Protein AF-A0A3C0BA75-F1 (afdb_monomer)

Radius of gyration: 24.96 Å; Cα contacts (8 Å, |Δi|>4): 702; chains: 1; bounding box: 74×42×70 Å

Nearest PDB structures (foldseek):
  5kym-assembly2_B  TM=8.036E-01  e=1.087E-11  Thermotoga maritima MSB8
  5mss-assembly1_A  TM=5.045E-01  e=6.455E-09  Segniliparus rugosus ATCC BAA-974
  5msw-assembly1_A  TM=4.989E-01  e=5.716E-09  Segniliparus rugosus ATCC BAA-974
  6oz1-assembly1_A  TM=7.805E-01  e=2.377E-05  Mycobacteroides chelonae
  5msc-assembly1_A  TM=7.610E-01  e=3.867E-05  Nocardia iowensis

Mean predicted aligned error: 14.7 Å

Structure (mmCIF, N/CA/C/O backbone):
data_AF-A0A3C0BA75-F1
#
_entry.id   AF-A0A3C0BA75-F1
#
loop_
_atom_site.group_PDB
_atom_site.id
_atom_site.type_symbol
_atom_site.label_atom_id
_atom_site.label_alt_id
_atom_site.label_comp_id
_atom_site.label_asym_id
_atom_site.label_entity_id
_atom_site.label_seq_id
_atom_site.pdbx_PDB_ins_code
_atom_site.Cartn_x
_atom_site.Cartn_y
_atom_site.Cartn_z
_atom_site.occupancy
_atom_site.B_iso_or_equiv
_atom_site.auth_seq_id
_atom_site.auth_comp_id
_atom_site.auth_asym_id
_atom_site.auth_atom_id
_atom_site.pdbx_PDB_model_num
ATOM 1 N N . ASP A 1 1 ? 42.451 -11.647 5.281 1.00 67.25 1 ASP A N 1
ATOM 2 C CA . ASP A 1 1 ? 42.538 -10.202 4.959 1.00 67.25 1 ASP A CA 1
ATOM 3 C C . ASP A 1 1 ? 42.897 -9.325 6.165 1.00 67.25 1 ASP A C 1
ATOM 5 O O . ASP A 1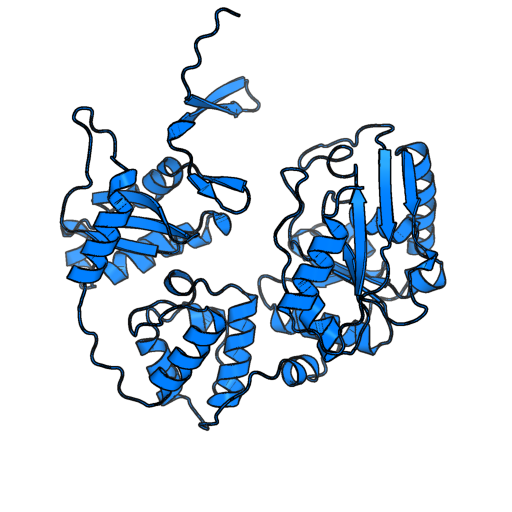 1 ? 43.164 -8.151 5.970 1.00 67.25 1 ASP A O 1
ATOM 9 N N . GLY A 1 2 ? 42.905 -9.843 7.406 1.00 90.06 2 GLY A N 1
ATOM 10 C CA . GLY A 1 2 ? 43.361 -9.089 8.589 1.00 90.06 2 GLY A CA 1
ATOM 11 C C . GLY A 1 2 ? 42.357 -8.088 9.181 1.00 90.06 2 GLY A C 1
ATOM 12 O O . GLY A 1 2 ? 42.653 -7.468 10.196 1.00 90.06 2 GLY A O 1
ATOM 13 N N . TRP A 1 3 ? 41.169 -7.944 8.590 1.00 87.62 3 TRP A N 1
ATOM 14 C CA . TRP A 1 3 ? 40.141 -7.007 9.049 1.00 87.62 3 TRP A CA 1
ATOM 15 C C . TRP A 1 3 ? 39.361 -7.510 10.271 1.00 87.62 3 TRP A C 1
ATOM 17 O O . TRP A 1 3 ? 38.957 -8.674 10.334 1.00 87.62 3 TRP A O 1
ATOM 27 N N . LEU A 1 4 ? 39.086 -6.599 11.211 1.00 83.81 4 LEU A N 1
ATOM 28 C CA . LEU A 1 4 ? 38.193 -6.826 12.347 1.00 83.81 4 LEU A CA 1
ATOM 29 C C . LEU A 1 4 ? 36.749 -6.477 11.962 1.00 83.81 4 LEU A C 1
ATOM 31 O O . LEU A 1 4 ? 36.406 -5.314 11.766 1.00 83.81 4 LEU A O 1
ATOM 35 N N . TYR A 1 5 ? 35.878 -7.482 11.909 1.00 83.75 5 TYR A N 1
ATOM 36 C CA . TYR A 1 5 ? 34.449 -7.280 11.675 1.00 83.75 5 TYR A CA 1
ATOM 37 C C . TYR A 1 5 ? 33.739 -6.923 12.986 1.00 83.75 5 TYR A C 1
ATOM 39 O O . TYR A 1 5 ? 33.254 -7.803 13.697 1.00 83.75 5 TYR A O 1
ATOM 47 N N . THR A 1 6 ? 33.652 -5.628 13.299 1.00 84.69 6 THR A N 1
ATOM 48 C CA . THR A 1 6 ? 32.995 -5.114 14.523 1.00 84.69 6 THR A CA 1
ATOM 49 C C . THR A 1 6 ? 31.518 -5.524 14.616 1.00 84.69 6 THR A C 1
ATOM 51 O O . THR A 1 6 ? 30.965 -5.739 15.700 1.00 84.69 6 THR A O 1
ATOM 54 N N . GLY A 1 7 ? 30.885 -5.695 13.450 1.00 80.25 7 GLY A N 1
ATOM 55 C CA . GLY A 1 7 ? 29.457 -5.963 13.324 1.00 80.25 7 GLY A CA 1
ATOM 56 C C . GLY A 1 7 ? 28.597 -4.715 13.511 1.00 80.25 7 GLY A C 1
ATOM 57 O O . GLY A 1 7 ? 27.372 -4.847 13.519 1.00 80.25 7 GLY A O 1
ATOM 58 N N . ASP A 1 8 ? 29.214 -3.544 13.645 1.00 83.88 8 ASP A N 1
ATOM 59 C CA . ASP A 1 8 ? 28.539 -2.253 13.663 1.00 83.88 8 ASP A CA 1
ATOM 60 C C . ASP A 1 8 ? 28.272 -1.794 12.226 1.00 83.88 8 ASP A C 1
ATOM 62 O O . ASP A 1 8 ? 29.003 -2.127 11.290 1.00 83.88 8 ASP A O 1
ATOM 66 N N . LEU A 1 9 ? 27.162 -1.095 12.048 1.00 81.06 9 LEU A N 1
ATOM 67 C CA . LEU A 1 9 ? 26.746 -0.500 10.791 1.00 81.06 9 LEU A CA 1
ATOM 68 C C . LEU A 1 9 ? 27.020 0.994 10.866 1.00 81.06 9 LEU A C 1
ATOM 70 O O . LEU A 1 9 ? 26.869 1.601 11.926 1.00 81.06 9 LEU A O 1
ATOM 74 N N . GLY A 1 10 ? 27.398 1.582 9.739 1.00 83.19 10 GLY A N 1
ATOM 75 C CA . GLY A 1 10 ? 27.553 3.018 9.643 1.00 83.19 10 GLY A CA 1
ATOM 76 C C . GLY A 1 10 ? 27.319 3.535 8.237 1.00 83.19 10 GLY A C 1
ATOM 77 O O . GLY A 1 10 ? 27.345 2.773 7.269 1.00 83.19 10 GLY A O 1
ATOM 78 N N . GLU A 1 11 ? 27.043 4.828 8.156 1.00 83.31 11 GLU A N 1
ATOM 79 C CA . GLU A 1 11 ? 26.846 5.573 6.919 1.00 83.31 11 GLU A CA 1
ATOM 80 C C . GLU A 1 11 ? 27.846 6.728 6.887 1.00 83.31 11 GLU A C 1
ATOM 82 O O . GLU A 1 11 ? 28.082 7.371 7.909 1.00 83.31 11 GLU A O 1
ATOM 87 N N . PHE A 1 12 ? 28.470 6.942 5.730 1.00 86.56 12 PHE A N 1
ATOM 88 C CA . PHE A 1 12 ? 29.308 8.112 5.500 1.00 86.56 12 PHE A CA 1
ATOM 89 C C . PHE A 1 12 ? 28.437 9.243 4.964 1.00 86.56 12 PHE A C 1
ATOM 91 O O . PHE A 1 12 ? 27.616 8.999 4.077 1.00 86.56 12 PHE A O 1
ATOM 98 N N . ASP A 1 13 ? 28.617 10.453 5.480 1.00 86.44 13 ASP A N 1
ATOM 99 C CA . ASP A 1 13 ? 28.019 11.644 4.880 1.00 86.44 13 ASP A CA 1
ATOM 100 C C . ASP A 1 13 ? 28.830 12.158 3.672 1.00 86.44 13 ASP A C 1
ATOM 102 O O . ASP A 1 13 ? 29.873 11.606 3.303 1.00 86.44 13 ASP A O 1
ATOM 106 N N . ASP A 1 14 ? 28.334 13.228 3.044 1.00 84.38 14 ASP A N 1
ATOM 107 C CA . ASP A 1 14 ? 28.981 13.879 1.898 1.00 84.38 14 ASP A CA 1
ATOM 108 C C . ASP A 1 14 ? 30.312 14.576 2.272 1.00 84.38 14 ASP A C 1
ATOM 110 O O . ASP A 1 14 ? 31.097 14.914 1.384 1.00 84.38 14 ASP A O 1
ATOM 114 N N . GLU A 1 15 ? 30.582 14.775 3.568 1.00 88.38 15 GLU A N 1
ATOM 115 C CA . GLU A 1 15 ? 31.803 15.389 4.112 1.00 88.38 15 GLU A CA 1
ATOM 116 C C . GLU A 1 15 ? 32.848 14.345 4.561 1.00 88.38 15 GLU A C 1
ATOM 118 O O . GLU A 1 15 ? 33.988 14.693 4.873 1.00 88.38 15 GLU A O 1
ATOM 123 N N . GLY A 1 16 ? 32.505 13.052 4.520 1.00 87.44 16 GLY A N 1
ATOM 124 C CA . GLY A 1 16 ? 33.391 11.932 4.837 1.00 87.44 16 GLY A CA 1
ATOM 125 C C . GLY A 1 16 ? 33.364 11.474 6.300 1.00 87.44 16 GLY A C 1
ATOM 126 O O . GLY A 1 16 ? 34.189 10.640 6.684 1.00 87.44 16 GLY A O 1
ATOM 127 N N . PHE A 1 17 ? 32.429 11.959 7.118 1.00 85.06 17 PHE A N 1
ATOM 128 C CA . PHE A 1 17 ? 32.242 11.508 8.496 1.00 85.06 17 PHE A CA 1
ATOM 129 C C . PHE A 1 17 ? 31.443 10.204 8.555 1.00 85.06 17 PHE A C 1
ATOM 131 O O . PHE A 1 17 ? 30.397 10.064 7.925 1.00 85.06 17 PHE A O 1
ATOM 138 N N . LEU A 1 18 ? 31.931 9.238 9.343 1.00 84.69 18 LEU A N 1
ATOM 139 C CA . LEU A 1 18 ? 31.252 7.964 9.591 1.00 84.69 18 LEU A CA 1
ATOM 140 C C . LEU A 1 18 ? 30.302 8.080 10.787 1.00 84.69 18 LEU A C 1
ATOM 142 O O . LEU A 1 18 ? 30.744 8.195 11.930 1.00 84.69 18 LEU A O 1
ATOM 146 N N . TYR A 1 19 ? 29.005 7.945 10.533 1.00 79.50 19 TYR A N 1
ATOM 147 C CA . TYR A 1 19 ? 27.977 7.842 11.564 1.00 79.50 19 TYR A CA 1
ATOM 148 C C . TYR A 1 19 ? 27.676 6.379 11.851 1.00 79.50 19 TYR A C 1
ATOM 150 O O . TYR A 1 19 ? 27.361 5.623 10.936 1.00 79.50 19 TYR A O 1
ATOM 158 N N . ILE A 1 20 ? 27.735 5.966 13.117 1.00 81.56 20 ILE A N 1
ATOM 159 C CA . ILE A 1 20 ? 27.335 4.614 13.524 1.00 81.56 20 ILE A CA 1
ATOM 160 C C . ILE A 1 20 ? 25.804 4.556 13.545 1.00 81.56 20 ILE A C 1
ATOM 162 O O . ILE A 1 20 ? 25.158 5.229 14.341 1.00 81.56 20 ILE A O 1
ATOM 166 N N . THR A 1 21 ? 25.218 3.742 12.669 1.00 72.69 21 THR A N 1
ATOM 167 C CA . THR A 1 21 ? 23.768 3.679 12.422 1.00 72.69 21 THR A CA 1
ATOM 168 C C . THR A 1 21 ? 23.100 2.443 13.009 1.00 72.69 21 TH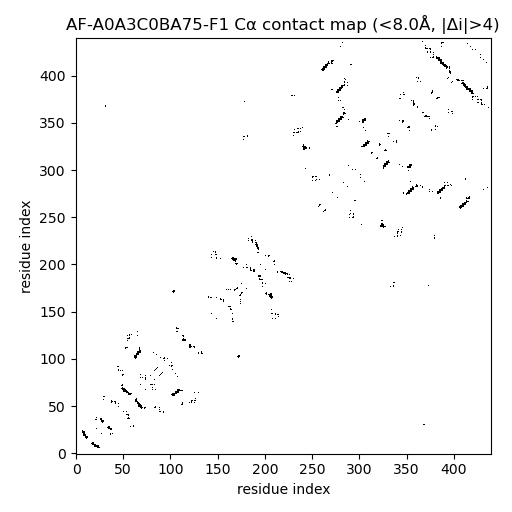R A C 1
ATOM 170 O O . THR A 1 21 ? 21.904 2.245 12.808 1.00 72.69 21 THR A O 1
ATOM 173 N N . GLY A 1 22 ? 23.838 1.598 13.732 1.00 74.19 22 GLY A N 1
ATOM 174 C CA . GLY A 1 22 ? 23.295 0.457 14.466 1.00 74.19 22 GLY A CA 1
ATOM 175 C C . GLY A 1 22 ? 24.244 -0.734 14.488 1.00 74.19 22 GLY A C 1
ATOM 176 O O . GLY A 1 22 ? 25.415 -0.624 14.140 1.00 74.19 22 GLY A O 1
ATOM 177 N N . ARG A 1 23 ? 23.734 -1.907 14.874 1.00 78.56 23 ARG A N 1
ATOM 178 C CA . ARG A 1 23 ? 24.513 -3.151 14.917 1.00 78.56 23 ARG A CA 1
ATOM 179 C C . ARG A 1 23 ? 23.843 -4.226 14.081 1.00 78.56 23 ARG A C 1
ATOM 181 O O . ARG A 1 23 ? 22.654 -4.483 14.233 1.00 78.56 23 ARG A O 1
ATOM 188 N N . LYS A 1 24 ? 24.607 -4.922 13.237 1.00 76.94 24 LYS A N 1
ATOM 189 C CA . LYS A 1 24 ? 24.100 -5.912 12.270 1.00 76.94 24 LYS A CA 1
ATOM 190 C C . LYS A 1 24 ? 23.242 -7.013 12.907 1.00 76.94 24 LYS A C 1
ATOM 192 O O . LYS A 1 24 ? 22.302 -7.479 12.279 1.00 76.94 24 LYS A O 1
ATOM 197 N N . LYS A 1 25 ? 23.545 -7.416 14.148 1.00 76.81 25 LYS A N 1
ATOM 198 C CA . LYS A 1 25 ? 22.781 -8.434 14.901 1.00 76.81 25 LYS A CA 1
ATOM 199 C C . LYS A 1 25 ? 21.474 -7.916 15.521 1.00 76.81 25 LYS A C 1
ATOM 201 O O . LYS A 1 25 ? 20.714 -8.714 16.050 1.00 76.81 25 LYS A O 1
ATOM 206 N N . GLU A 1 26 ? 21.244 -6.607 15.511 1.00 78.94 26 GLU A N 1
ATOM 207 C CA . GLU A 1 26 ? 20.076 -5.962 16.130 1.00 78.94 26 GLU A CA 1
ATOM 208 C C . GLU A 1 26 ? 19.112 -5.357 15.117 1.00 78.94 26 GLU A C 1
ATOM 210 O O . GLU A 1 26 ? 18.041 -4.892 15.494 1.00 78.94 26 GLU A O 1
ATOM 215 N N . ILE A 1 27 ? 19.476 -5.391 13.836 1.00 85.88 27 ILE A N 1
ATOM 216 C CA . ILE A 1 27 ? 18.593 -4.995 12.752 1.00 85.88 27 ILE A CA 1
ATOM 217 C C . ILE A 1 27 ? 17.413 -5.956 12.678 1.00 85.88 27 ILE A C 1
ATOM 219 O O . ILE A 1 27 ? 17.579 -7.172 12.569 1.00 85.88 27 ILE A O 1
ATOM 223 N N . ILE A 1 28 ? 16.219 -5.379 12.673 1.00 85.31 28 ILE A N 1
ATOM 224 C CA . ILE A 1 28 ? 14.998 -6.084 12.324 1.00 85.31 28 ILE A CA 1
ATOM 225 C C . ILE A 1 28 ? 14.956 -6.205 10.802 1.00 85.31 28 ILE A C 1
ATOM 227 O O . ILE A 1 28 ? 15.007 -5.200 10.090 1.00 85.31 28 ILE A O 1
ATOM 231 N N . VAL A 1 29 ? 14.851 -7.437 10.310 1.00 81.00 29 VAL A N 1
ATOM 232 C CA . VAL A 1 29 ? 14.660 -7.730 8.888 1.00 81.00 29 VAL A CA 1
ATOM 233 C C . VAL A 1 29 ? 13.189 -8.062 8.676 1.00 81.00 29 VAL A C 1
ATOM 235 O O . VAL A 1 29 ? 12.696 -9.058 9.197 1.00 81.00 29 VAL A O 1
ATOM 238 N N . LEU A 1 30 ? 12.488 -7.211 7.932 1.00 76.62 30 LEU A N 1
ATOM 239 C CA . LEU A 1 30 ? 11.084 -7.414 7.588 1.00 76.62 30 LEU A CA 1
ATOM 240 C C . LEU A 1 30 ? 10.916 -8.518 6.535 1.00 76.62 30 LEU A C 1
ATOM 242 O O . LEU A 1 30 ? 11.816 -8.746 5.722 1.00 76.62 30 LEU A O 1
ATOM 246 N N . SER A 1 31 ? 9.720 -9.111 6.460 1.00 67.06 31 SER A N 1
ATOM 247 C CA . SER A 1 31 ? 9.323 -10.063 5.404 1.00 67.06 31 SER A CA 1
ATOM 248 C C . SER A 1 31 ? 9.533 -9.512 3.982 1.00 67.06 31 SER A C 1
ATOM 250 O O . SER A 1 31 ? 9.951 -10.231 3.078 1.00 67.06 31 SER A O 1
ATOM 252 N N . ASN A 1 32 ? 9.361 -8.199 3.793 1.00 61.81 32 ASN A N 1
ATOM 253 C CA . ASN A 1 32 ? 9.622 -7.496 2.529 1.00 61.81 32 ASN A CA 1
ATOM 254 C C . ASN A 1 32 ? 11.116 -7.194 2.249 1.00 61.81 32 ASN A C 1
ATOM 256 O O . ASN A 1 32 ? 11.440 -6.473 1.301 1.00 61.81 32 ASN A O 1
ATOM 260 N N . GLY A 1 33 ? 12.033 -7.696 3.083 1.00 63.88 33 GLY A N 1
ATOM 261 C CA . GLY A 1 33 ? 13.482 -7.544 2.939 1.00 63.88 33 GLY A CA 1
ATOM 262 C C . GLY A 1 33 ? 14.040 -6.172 3.327 1.00 63.88 33 GLY A C 1
ATOM 263 O O . GLY A 1 33 ? 15.217 -5.907 3.071 1.00 63.88 33 GLY A O 1
ATOM 264 N N . LYS A 1 34 ? 13.231 -5.278 3.912 1.00 72.50 34 LYS A N 1
ATOM 265 C CA . LYS A 1 34 ? 13.723 -4.005 4.456 1.00 72.50 34 LYS A CA 1
ATOM 266 C C . LYS A 1 34 ? 14.302 -4.197 5.851 1.00 72.50 34 LYS A C 1
ATOM 268 O O . LYS A 1 34 ? 13.768 -4.940 6.668 1.00 72.50 34 LYS A O 1
ATOM 273 N N . ASN A 1 35 ? 15.354 -3.436 6.118 1.00 83.00 35 ASN A N 1
ATOM 274 C CA . ASN A 1 35 ? 16.034 -3.406 7.401 1.00 83.00 35 ASN A CA 1
ATOM 275 C C . ASN A 1 35 ? 15.554 -2.211 8.223 1.00 83.00 35 ASN A C 1
ATOM 277 O O . ASN A 1 35 ? 15.455 -1.094 7.706 1.00 83.00 35 ASN A O 1
ATOM 281 N N . ILE A 1 36 ? 15.286 -2.447 9.500 1.00 87.06 36 ILE A N 1
ATOM 282 C CA . ILE A 1 36 ? 14.925 -1.426 10.478 1.00 87.06 36 ILE A CA 1
ATOM 283 C C . ILE A 1 36 ? 15.937 -1.483 11.610 1.00 87.06 36 ILE A C 1
ATOM 285 O O . ILE A 1 36 ? 16.190 -2.551 12.166 1.00 87.06 36 ILE A O 1
ATOM 289 N N . ASN A 1 37 ? 16.503 -0.328 11.958 1.00 90.31 37 ASN A N 1
ATOM 290 C CA . ASN A 1 37 ? 17.211 -0.188 13.216 1.00 90.31 37 ASN A CA 1
ATOM 291 C C . ASN A 1 37 ? 16.184 0.131 14.320 1.00 90.31 37 ASN A C 1
ATOM 293 O O . ASN A 1 37 ? 15.640 1.237 14.310 1.00 90.31 37 ASN A O 1
ATOM 297 N N . PRO A 1 38 ? 15.897 -0.799 15.250 1.00 91.94 38 PRO A N 1
ATOM 298 C CA . PRO A 1 38 ? 14.963 -0.537 16.340 1.00 91.94 38 PRO A CA 1
ATOM 299 C C . PRO A 1 38 ? 15.436 0.600 17.249 1.00 91.94 38 PRO A C 1
ATOM 301 O O . PRO A 1 38 ? 14.595 1.359 17.708 1.00 91.94 38 PRO A O 1
ATOM 304 N N . ALA A 1 39 ? 16.749 0.791 17.428 1.00 89.25 39 ALA A N 1
ATOM 305 C CA . ALA A 1 39 ? 17.285 1.846 18.289 1.00 89.25 39 ALA A CA 1
ATOM 306 C C . ALA A 1 39 ? 16.894 3.257 17.810 1.00 89.25 39 ALA A C 1
ATOM 308 O O . ALA A 1 39 ? 16.599 4.117 18.627 1.00 89.25 39 ALA A O 1
ATOM 309 N N . GLU A 1 40 ? 16.808 3.476 16.490 1.00 90.38 40 GLU A N 1
ATOM 310 C CA . GLU A 1 40 ? 16.340 4.751 15.912 1.00 90.38 40 GLU A CA 1
ATOM 311 C C . GLU A 1 40 ? 14.881 5.049 16.301 1.00 90.38 40 GLU A C 1
ATOM 313 O O . GLU A 1 40 ? 14.490 6.203 16.467 1.00 90.38 40 GLU A O 1
ATOM 318 N N . LEU A 1 41 ? 14.048 4.010 16.397 1.00 93.38 41 LEU A N 1
ATOM 319 C CA . LEU A 1 41 ? 12.648 4.144 16.793 1.00 93.38 41 LEU A CA 1
ATOM 320 C C . LEU A 1 41 ? 12.528 4.282 18.314 1.00 93.38 41 LEU A C 1
ATOM 322 O O . LEU A 1 41 ? 11.785 5.138 18.778 1.00 93.38 41 LEU A O 1
ATOM 326 N N . GLU A 1 42 ? 13.293 3.493 19.069 1.00 94.75 42 GLU A N 1
ATOM 327 C CA . GLU A 1 42 ? 13.368 3.549 20.533 1.00 94.75 42 GLU A CA 1
ATOM 328 C C . GLU A 1 42 ? 13.815 4.941 21.016 1.00 94.75 42 GLU A C 1
ATOM 330 O O . GLU A 1 42 ? 13.205 5.494 21.925 1.00 94.75 42 GLU A O 1
ATOM 335 N N . GLU A 1 43 ? 14.806 5.559 20.365 1.00 93.44 43 GLU A N 1
ATOM 336 C CA . GLU A 1 43 ? 15.261 6.923 20.673 1.00 93.44 43 GLU A CA 1
ATOM 337 C C . GLU A 1 43 ? 14.152 7.962 20.454 1.00 93.44 43 GLU A C 1
ATOM 339 O O . GLU A 1 43 ? 13.923 8.823 21.301 1.00 93.44 43 GLU A O 1
ATOM 344 N N . LYS A 1 44 ? 13.407 7.858 19.346 1.00 93.81 44 LYS A N 1
ATOM 345 C CA . LYS A 1 44 ? 12.300 8.781 19.046 1.00 93.81 44 LYS A CA 1
ATOM 346 C C . LYS A 1 44 ? 11.122 8.618 20.002 1.00 93.81 44 LYS A C 1
ATOM 348 O O . LYS A 1 44 ? 10.510 9.615 20.367 1.00 93.81 44 LYS A O 1
ATOM 353 N N . ILE A 1 45 ? 10.796 7.384 20.389 1.00 95.44 45 ILE A N 1
ATOM 354 C CA . ILE A 1 45 ? 9.738 7.099 21.369 1.00 95.44 45 ILE A CA 1
ATOM 355 C C . ILE A 1 45 ? 10.175 7.600 22.754 1.00 95.44 45 ILE A C 1
ATOM 357 O O . ILE A 1 45 ? 9.412 8.289 23.426 1.00 95.44 45 ILE A O 1
ATOM 361 N N . GLY A 1 46 ? 11.414 7.302 23.153 1.00 94.44 46 GLY A N 1
ATOM 362 C CA . GLY A 1 46 ? 11.988 7.690 24.443 1.00 94.44 46 GLY A CA 1
ATOM 363 C C . GLY A 1 46 ? 12.253 9.189 24.606 1.00 94.44 46 GLY A C 1
ATOM 364 O O . GLY A 1 46 ? 12.437 9.646 25.726 1.00 94.44 46 GLY A O 1
ATOM 365 N N . ALA A 1 47 ? 12.238 9.971 23.524 1.00 93.81 47 ALA A N 1
ATOM 366 C CA . ALA A 1 47 ? 12.308 11.431 23.598 1.00 93.81 47 ALA A CA 1
ATOM 367 C C . ALA A 1 47 ? 11.033 12.072 24.184 1.00 93.81 47 ALA A C 1
ATOM 369 O O . ALA A 1 47 ? 11.047 13.250 24.542 1.00 93.81 47 ALA A O 1
ATOM 370 N N . SER A 1 48 ? 9.924 11.326 24.262 1.00 94.88 48 SER A N 1
ATOM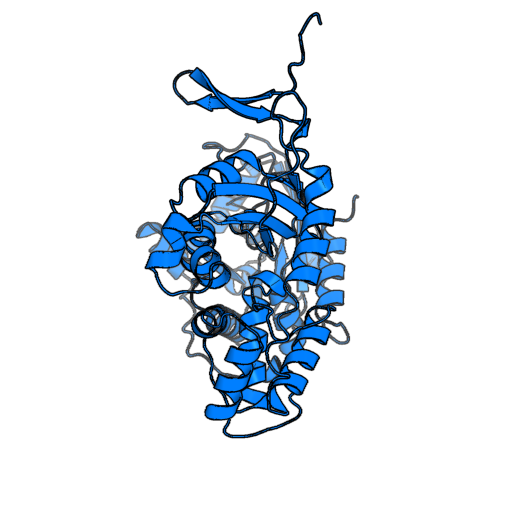 371 C CA . SER A 1 48 ? 8.681 11.810 24.860 1.00 94.88 48 SER A CA 1
ATOM 372 C C . SER A 1 48 ? 8.758 11.820 26.392 1.00 94.88 48 SER A C 1
ATOM 374 O O . SER A 1 48 ? 9.159 10.814 26.976 1.00 94.88 48 SER A O 1
ATOM 376 N N . PRO A 1 49 ? 8.278 12.883 27.071 1.00 94.75 49 PRO A N 1
ATOM 377 C CA . PRO A 1 49 ? 8.228 12.923 28.534 1.00 94.75 49 PRO A CA 1
ATOM 378 C C . PRO A 1 49 ? 7.279 11.877 29.135 1.00 94.75 49 PRO A C 1
ATOM 380 O O . PRO A 1 49 ? 7.346 11.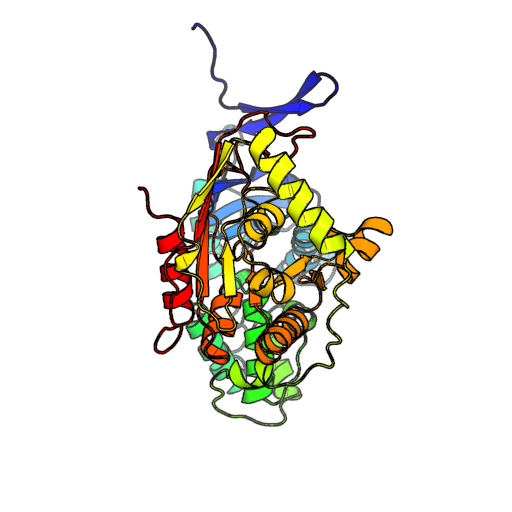617 30.330 1.00 94.75 49 PRO A O 1
ATOM 383 N N . PHE A 1 50 ? 6.388 11.281 28.337 1.00 95.69 50 PHE A N 1
ATOM 384 C CA . PHE A 1 50 ? 5.441 10.256 28.789 1.00 95.69 50 PHE A CA 1
ATOM 385 C C . PHE A 1 50 ? 6.042 8.846 28.827 1.00 95.69 50 PHE A C 1
ATOM 387 O O . PHE A 1 50 ? 5.381 7.909 29.273 1.00 95.69 50 PHE A O 1
ATOM 394 N N . VAL A 1 51 ? 7.273 8.664 28.342 1.00 96.44 51 VAL A N 1
ATOM 395 C CA . VAL A 1 51 ? 7.919 7.354 28.214 1.00 96.44 51 VAL A CA 1
ATOM 396 C C . VAL A 1 51 ? 9.104 7.267 29.164 1.00 96.44 51 VAL A C 1
ATOM 398 O O . VAL A 1 51 ? 10.079 7.996 29.014 1.00 96.44 51 VAL A O 1
ATOM 401 N N . LYS A 1 52 ? 9.058 6.312 30.097 1.00 94.69 52 LYS A N 1
ATOM 402 C CA . LYS A 1 52 ? 10.194 5.995 30.970 1.00 94.69 52 LYS A CA 1
ATOM 403 C C . LYS A 1 52 ? 11.201 5.087 30.266 1.00 94.69 52 LYS A C 1
ATOM 405 O O . LYS A 1 52 ? 12.407 5.309 30.329 1.00 94.69 52 LYS A O 1
ATOM 410 N N . GLU A 1 53 ? 10.705 4.058 29.586 1.00 94.06 53 GLU A N 1
ATOM 411 C CA . GLU A 1 53 ? 11.519 3.127 28.806 1.00 94.06 53 GLU A CA 1
ATOM 412 C C . GLU A 1 53 ? 10.691 2.542 27.656 1.00 94.06 53 GLU A C 1
ATOM 414 O O . GLU A 1 53 ? 9.475 2.386 27.769 1.00 94.06 53 GLU A O 1
ATOM 419 N N . CYS A 1 54 ? 11.332 2.181 26.544 1.00 95.94 54 CYS A N 1
ATOM 420 C CA . CYS A 1 54 ? 10.672 1.443 25.473 1.00 95.94 54 CYS A CA 1
ATOM 421 C C . CYS A 1 54 ? 11.600 0.420 24.812 1.00 95.94 54 CYS A C 1
ATOM 423 O O . CYS A 1 54 ? 12.827 0.520 24.871 1.00 95.94 54 CYS A O 1
ATOM 425 N N . GLY A 1 55 ? 10.991 -0.575 24.175 1.00 95.31 55 GLY A N 1
ATOM 426 C CA . GLY A 1 55 ? 11.676 -1.570 23.365 1.00 95.31 55 GLY A CA 1
ATOM 427 C C . GLY A 1 55 ? 10.879 -1.865 22.105 1.00 95.31 55 GLY A C 1
ATOM 428 O O . GLY A 1 55 ? 9.694 -2.189 22.180 1.00 95.31 55 GLY A O 1
ATOM 429 N N . VAL A 1 56 ? 11.529 -1.778 20.947 1.00 95.25 56 VAL A N 1
ATOM 430 C CA . VAL A 1 56 ? 10.902 -2.042 19.647 1.00 95.25 56 VAL A CA 1
ATOM 431 C C . VAL A 1 56 ? 11.306 -3.428 19.160 1.00 95.25 56 VAL A C 1
ATOM 433 O O . VAL A 1 56 ? 12.480 -3.809 19.195 1.00 95.25 56 VAL A O 1
ATOM 436 N N . PHE A 1 57 ? 10.326 -4.202 18.700 1.00 92.44 57 PHE A N 1
ATOM 437 C CA . PHE A 1 57 ? 10.508 -5.573 18.236 1.00 92.44 57 PHE A CA 1
ATOM 438 C C . PHE A 1 57 ? 9.629 -5.883 17.019 1.00 92.44 57 PHE A C 1
ATOM 440 O O . PHE A 1 57 ? 8.777 -5.094 16.620 1.00 92.44 57 PHE A O 1
ATOM 447 N N . TYR A 1 58 ? 9.883 -7.032 16.395 1.00 88.38 58 TYR A N 1
ATOM 448 C CA . TYR A 1 58 ? 9.122 -7.525 15.251 1.00 88.38 58 TYR A CA 1
ATOM 449 C C . TYR A 1 58 ? 8.464 -8.847 15.611 1.00 88.38 58 TYR A C 1
ATOM 451 O O . TYR A 1 58 ? 9.155 -9.786 16.016 1.00 88.38 58 TYR A O 1
ATOM 459 N N . HIS A 1 59 ? 7.143 -8.898 15.495 1.00 83.88 59 HIS A N 1
ATOM 460 C CA . HIS A 1 59 ? 6.332 -10.072 15.790 1.00 83.88 59 HIS A CA 1
ATOM 461 C C . HIS A 1 59 ? 5.051 -10.030 14.951 1.00 83.88 59 HIS A C 1
ATOM 463 O O . HIS A 1 59 ? 4.563 -8.942 14.649 1.00 83.88 59 HIS A O 1
ATOM 469 N N . ASP A 1 60 ? 4.551 -11.196 14.535 1.00 77.69 60 ASP A N 1
ATOM 470 C CA . ASP A 1 60 ? 3.365 -11.335 13.670 1.00 77.69 60 ASP A CA 1
ATOM 471 C C . ASP A 1 60 ? 3.393 -10.433 12.430 1.00 77.69 60 ASP A C 1
ATOM 473 O O . ASP A 1 60 ? 2.452 -9.715 12.106 1.00 77.69 60 ASP A O 1
ATOM 477 N N . GLU A 1 61 ? 4.543 -10.438 11.756 1.00 76.81 61 GLU A N 1
ATOM 478 C CA . GLU A 1 61 ? 4.837 -9.635 10.566 1.00 76.81 61 GLU A CA 1
ATOM 479 C C . GLU A 1 61 ? 4.727 -8.109 10.742 1.00 76.81 61 GLU A C 1
ATOM 481 O O . GLU A 1 61 ? 4.816 -7.356 9.767 1.00 76.81 61 GLU A O 1
ATOM 486 N N . GLN A 1 62 ? 4.635 -7.632 11.981 1.00 82.12 62 GLN A N 1
ATOM 487 C CA . GLN A 1 62 ? 4.436 -6.232 12.321 1.00 82.12 62 GLN A CA 1
ATOM 488 C C . GLN A 1 62 ? 5.523 -5.707 13.263 1.00 82.12 62 GLN A C 1
ATOM 490 O O . GLN A 1 62 ? 6.083 -6.428 14.091 1.00 82.12 62 GLN A O 1
ATOM 495 N N . ILE A 1 63 ? 5.832 -4.415 13.135 1.00 89.56 63 ILE A N 1
ATOM 496 C CA . ILE A 1 63 ? 6.679 -3.720 14.106 1.00 89.56 63 ILE A CA 1
ATOM 497 C C . ILE A 1 63 ? 5.814 -3.346 15.301 1.00 89.56 63 ILE A C 1
ATOM 499 O O . ILE A 1 63 ? 4.768 -2.720 15.143 1.00 89.56 63 ILE A O 1
ATOM 503 N N . GLN A 1 64 ? 6.264 -3.713 16.491 1.00 92.12 64 GLN A N 1
ATOM 504 C CA . GLN A 1 64 ? 5.558 -3.480 17.741 1.00 92.12 64 GLN A CA 1
ATOM 505 C C . GLN A 1 64 ? 6.498 -2.821 18.757 1.00 92.12 64 GLN A C 1
ATOM 507 O O . GLN A 1 64 ? 7.722 -2.947 18.662 1.00 92.12 64 GLN A O 1
ATOM 512 N N . ALA A 1 65 ? 5.932 -2.113 19.727 1.00 93.94 65 ALA A N 1
ATOM 513 C CA . ALA A 1 65 ? 6.656 -1.488 20.822 1.00 93.94 65 ALA A CA 1
ATOM 514 C C . ALA A 1 65 ? 6.070 -1.937 22.160 1.00 93.94 65 ALA A C 1
ATOM 516 O O . ALA A 1 65 ? 4.854 -1.967 22.331 1.00 93.94 65 ALA A O 1
ATOM 517 N N . ILE A 1 66 ? 6.941 -2.254 23.113 1.00 94.00 66 ILE A N 1
ATOM 518 C CA . ILE A 1 66 ? 6.581 -2.357 24.525 1.00 94.00 66 ILE A CA 1
ATOM 519 C C . ILE A 1 66 ? 7.113 -1.122 25.246 1.00 94.00 66 ILE A C 1
ATOM 521 O O . ILE A 1 66 ? 8.268 -0.739 25.051 1.00 94.00 66 ILE A O 1
ATOM 525 N N . ILE A 1 67 ? 6.256 -0.461 26.014 1.00 95.00 67 ILE A N 1
ATOM 526 C CA . ILE A 1 67 ? 6.512 0.851 26.604 1.00 95.00 67 ILE A CA 1
ATOM 527 C C . ILE A 1 67 ? 6.216 0.779 28.093 1.00 95.00 67 ILE A C 1
ATOM 529 O O . ILE A 1 67 ? 5.129 0.369 28.495 1.00 95.00 67 ILE A O 1
ATOM 533 N N . GLN A 1 68 ? 7.182 1.204 28.901 1.00 94.94 68 GLN A N 1
ATOM 534 C CA . GLN A 1 68 ? 6.964 1.544 30.296 1.00 94.94 68 GLN A CA 1
ATOM 535 C C . GLN A 1 68 ? 6.592 3.032 30.361 1.00 94.94 68 GLN A C 1
ATOM 537 O O . GLN A 1 68 ? 7.449 3.882 30.083 1.00 94.94 68 GLN A O 1
ATOM 542 N N . PRO A 1 69 ? 5.332 3.375 30.676 1.00 94.06 69 PRO A N 1
ATOM 543 C CA . PRO A 1 69 ? 4.914 4.766 30.764 1.00 94.06 69 PRO A CA 1
ATOM 544 C C . PRO A 1 69 ? 5.550 5.458 31.974 1.00 94.06 69 PRO A C 1
ATOM 546 O O . PRO A 1 69 ? 5.740 4.842 33.026 1.00 94.06 69 PRO A O 1
ATOM 549 N N . ASP A 1 70 ? 5.844 6.749 31.847 1.00 95.50 70 ASP A N 1
ATOM 550 C CA . ASP A 1 70 ? 6.180 7.580 33.000 1.00 95.50 70 ASP A CA 1
ATOM 551 C C . ASP A 1 70 ? 4.892 8.096 33.654 1.00 95.50 70 ASP A C 1
ATOM 553 O O . ASP A 1 70 ? 4.278 9.079 33.235 1.00 95.50 70 ASP A O 1
ATOM 557 N N . MET A 1 71 ? 4.459 7.407 34.709 1.00 91.69 71 MET A N 1
ATOM 558 C CA . MET A 1 71 ? 3.227 7.762 35.413 1.00 91.69 71 MET A CA 1
ATOM 559 C C . MET A 1 71 ? 3.295 9.141 36.082 1.00 91.69 71 MET A C 1
ATOM 561 O O . MET A 1 71 ? 2.244 9.742 36.300 1.00 91.69 71 MET A O 1
ATOM 565 N N . ALA A 1 72 ? 4.487 9.679 36.368 1.00 93.06 72 ALA A N 1
ATOM 566 C CA . ALA A 1 72 ? 4.622 11.003 36.975 1.00 93.06 72 ALA A CA 1
ATOM 567 C C . ALA A 1 72 ? 4.237 12.129 36.003 1.00 93.06 72 ALA A C 1
ATOM 569 O O . ALA A 1 72 ? 3.700 13.153 36.427 1.00 93.06 72 ALA A O 1
ATOM 570 N N . THR A 1 73 ? 4.473 11.935 34.704 1.00 93.75 73 THR A N 1
ATOM 571 C CA . THR A 1 73 ? 4.121 12.903 33.655 1.00 93.75 73 THR A CA 1
ATOM 572 C C . THR A 1 73 ? 2.746 12.631 33.050 1.00 93.75 73 THR A C 1
ATOM 574 O O . THR A 1 73 ? 2.091 13.564 32.587 1.00 93.75 73 THR A O 1
ATOM 577 N N . ILE A 1 74 ? 2.273 11.381 33.099 1.00 91.19 74 ILE A N 1
ATOM 578 C CA . ILE A 1 74 ? 0.946 10.990 32.606 1.00 91.19 74 ILE A CA 1
ATOM 579 C C . ILE A 1 74 ? -0.162 11.327 33.604 1.00 91.19 74 ILE A C 1
ATOM 581 O O . ILE A 1 74 ? -1.184 11.868 33.188 1.00 91.19 74 ILE A O 1
ATOM 585 N N . ALA A 1 75 ? 0.007 11.057 34.904 1.00 88.06 75 ALA A N 1
ATOM 586 C CA . ALA A 1 75 ? -1.055 11.269 35.896 1.00 88.06 75 ALA A CA 1
ATOM 587 C C . ALA A 1 75 ? -1.660 12.696 35.886 1.00 88.06 75 ALA A C 1
ATOM 589 O O . ALA A 1 75 ? -2.885 12.808 35.967 1.00 88.06 75 ALA A O 1
ATOM 590 N N . PRO A 1 76 ? -0.878 13.784 35.701 1.00 91.06 76 PRO A N 1
ATOM 591 C CA . PRO A 1 76 ? -1.416 15.143 35.587 1.00 91.06 76 PRO A CA 1
ATOM 592 C C . PRO A 1 76 ? -2.348 15.378 34.389 1.00 91.06 76 PRO A C 1
ATOM 594 O O . PRO A 1 76 ? -3.124 16.329 34.405 1.00 91.06 76 PRO A O 1
ATOM 597 N N . THR A 1 77 ? -2.284 14.541 33.348 1.00 85.31 77 THR A N 1
ATOM 598 C CA . THR A 1 77 ? -3.148 14.671 32.161 1.00 85.31 77 THR A CA 1
ATOM 599 C C . THR A 1 77 ? -4.587 14.226 32.425 1.00 85.31 77 THR A C 1
ATOM 601 O O . THR A 1 77 ? -5.479 14.567 31.651 1.00 85.31 77 THR A O 1
ATOM 604 N N . GLY A 1 78 ? -4.820 13.447 33.490 1.00 83.19 78 GLY A N 1
ATOM 605 C CA . GLY A 1 78 ? -6.123 12.852 33.801 1.00 83.19 78 GLY A CA 1
ATOM 606 C C . GLY A 1 78 ? -6.580 11.767 32.819 1.00 83.19 78 GLY A C 1
ATOM 607 O O . GLY A 1 78 ? -7.702 11.282 32.942 1.00 83.19 78 GLY A O 1
ATOM 608 N N . LYS A 1 79 ? -5.737 11.382 31.853 1.00 80.25 79 LYS A N 1
ATOM 609 C CA . LYS A 1 79 ? -6.041 10.377 30.830 1.00 80.25 79 LYS A CA 1
ATOM 610 C C . LYS A 1 79 ? -5.382 9.028 31.139 1.00 80.25 79 LYS A C 1
ATOM 612 O O . LYS A 1 79 ? -4.321 8.999 31.769 1.00 80.25 79 LYS A O 1
ATOM 617 N N . PRO A 1 80 ? -5.951 7.905 30.664 1.00 83.44 80 PRO A N 1
ATOM 618 C CA . PRO A 1 80 ? -5.298 6.603 30.735 1.00 83.44 80 PRO A CA 1
ATOM 619 C C . PRO A 1 80 ? -3.935 6.608 30.031 1.00 83.44 80 PRO A C 1
ATOM 621 O O . PRO A 1 80 ? -3.776 7.194 28.958 1.00 83.44 80 PRO A O 1
ATOM 624 N N . ALA A 1 81 ? -2.953 5.893 30.588 1.00 84.25 81 ALA A N 1
ATOM 625 C CA . ALA A 1 81 ? -1.610 5.815 30.007 1.00 84.25 81 ALA A CA 1
ATOM 626 C C . ALA A 1 81 ? -1.613 5.264 28.570 1.00 84.25 81 ALA A C 1
ATOM 628 O O . ALA A 1 81 ? -0.842 5.721 27.731 1.00 84.25 81 ALA A O 1
ATOM 629 N N . SER A 1 82 ? -2.508 4.321 28.265 1.00 80.94 82 SER A N 1
ATOM 630 C CA . SER A 1 82 ? -2.696 3.771 26.916 1.00 80.94 82 SER A CA 1
ATOM 631 C C . SER A 1 82 ? -3.086 4.841 25.902 1.00 80.94 82 SER A C 1
ATOM 633 O O . SER A 1 82 ? -2.523 4.873 24.809 1.00 80.94 82 SER A O 1
ATOM 635 N N . GLU A 1 83 ? -3.995 5.741 26.275 1.00 77.94 83 GLU A N 1
ATOM 636 C CA . GLU A 1 83 ? -4.448 6.841 25.427 1.00 77.94 83 GLU A CA 1
ATOM 637 C C . GLU A 1 83 ? -3.318 7.854 25.200 1.00 77.94 83 GLU A C 1
ATOM 639 O O . GLU A 1 83 ? -3.019 8.197 24.055 1.00 77.94 83 GLU A O 1
ATOM 644 N N . VAL A 1 84 ? -2.637 8.280 26.270 1.00 86.38 84 VAL A N 1
ATOM 645 C CA . VAL A 1 84 ? -1.544 9.263 26.175 1.00 86.38 84 VAL A CA 1
ATOM 646 C C . VAL A 1 84 ? -0.402 8.732 25.314 1.00 86.38 84 VAL A C 1
ATOM 648 O O . VAL A 1 84 ? 0.028 9.398 24.376 1.00 86.38 84 VAL A O 1
ATOM 651 N N . ILE A 1 85 ? 0.066 7.508 25.571 1.00 90.19 85 ILE A N 1
ATOM 652 C CA . ILE A 1 85 ? 1.144 6.904 24.780 1.00 90.19 85 ILE A CA 1
ATOM 653 C C . ILE A 1 85 ? 0.742 6.778 23.308 1.00 90.19 85 ILE A C 1
ATOM 655 O O . ILE A 1 85 ? 1.534 7.073 22.410 1.00 90.19 85 ILE A O 1
ATOM 659 N N . ARG A 1 86 ? -0.496 6.367 23.030 1.00 83.00 86 ARG A N 1
ATOM 660 C CA . ARG A 1 86 ? -0.968 6.192 21.658 1.00 83.00 86 ARG A CA 1
ATOM 661 C C . ARG A 1 86 ? -1.004 7.516 20.893 1.00 83.00 86 ARG A C 1
ATOM 663 O O . ARG A 1 86 ? -0.403 7.605 19.820 1.00 83.00 86 ARG A O 1
ATOM 670 N N . TRP A 1 87 ? -1.662 8.535 21.440 1.00 82.06 87 TRP A N 1
ATOM 671 C CA . TRP A 1 87 ? -1.940 9.778 20.714 1.00 82.06 87 TRP A CA 1
ATOM 672 C C . TRP A 1 87 ? -0.836 10.820 20.790 1.00 82.06 87 TRP A C 1
ATOM 674 O O . TRP A 1 87 ? -0.630 11.542 19.818 1.00 82.06 87 TRP A O 1
ATOM 684 N N . GLU A 1 88 ? -0.111 10.884 21.903 1.00 87.50 88 GLU A N 1
ATOM 685 C CA . GLU A 1 88 ? 0.928 11.897 22.106 1.00 87.50 88 GLU A CA 1
ATOM 686 C C . GLU A 1 88 ? 2.320 11.389 21.712 1.00 87.50 88 GLU A C 1
ATOM 688 O O . GLU A 1 88 ? 3.235 12.187 21.515 1.00 87.50 88 GLU A O 1
ATOM 693 N N . VAL A 1 89 ? 2.505 10.069 21.566 1.00 91.94 89 VAL A N 1
ATOM 694 C CA . VAL A 1 89 ? 3.821 9.476 21.257 1.00 91.94 89 VAL A CA 1
ATOM 695 C C . VAL A 1 89 ? 3.812 8.714 19.938 1.00 91.94 89 VAL A C 1
ATOM 697 O O . VAL A 1 89 ? 4.555 9.056 19.015 1.00 91.94 89 VAL A O 1
ATOM 700 N N . ILE A 1 90 ? 2.969 7.688 19.816 1.00 91.19 90 ILE A N 1
ATOM 701 C CA . ILE A 1 90 ? 3.036 6.755 18.684 1.00 91.19 90 ILE A CA 1
ATOM 702 C C . ILE A 1 90 ? 2.468 7.353 17.399 1.00 91.19 90 ILE A C 1
ATOM 704 O O . ILE A 1 90 ? 3.101 7.254 16.347 1.00 91.19 90 ILE A O 1
ATOM 708 N N . GLU A 1 91 ? 1.315 8.011 17.455 1.00 83.75 91 GLU A N 1
ATOM 709 C CA . GLU A 1 91 ? 0.701 8.634 16.279 1.00 83.75 91 GLU A CA 1
ATOM 710 C C . GLU A 1 91 ? 1.562 9.747 15.648 1.00 83.75 91 GLU A C 1
ATOM 712 O O . GLU A 1 91 ? 1.817 9.702 14.435 1.00 83.75 91 GLU A O 1
ATOM 717 N N . PRO A 1 92 ? 2.092 10.719 16.418 1.00 87.00 92 PRO A N 1
ATOM 718 C CA . PRO A 1 92 ? 3.010 11.729 15.898 1.00 87.00 92 PRO A CA 1
ATOM 719 C C . PRO A 1 92 ? 4.263 11.115 15.268 1.00 87.00 92 PRO A C 1
ATOM 721 O O . PRO A 1 92 ? 4.716 11.574 14.214 1.00 87.00 92 PRO A O 1
ATOM 724 N N . LEU A 1 93 ? 4.800 10.045 15.860 1.00 89.94 93 LEU A N 1
ATOM 725 C CA . LEU A 1 93 ? 5.916 9.298 15.289 1.00 89.94 93 LEU A CA 1
ATOM 726 C C . LEU A 1 93 ? 5.524 8.646 13.954 1.00 89.94 93 LEU A C 1
ATOM 728 O O . LEU A 1 93 ? 6.193 8.865 12.941 1.00 89.94 93 LEU A O 1
ATOM 732 N N . ASN A 1 94 ? 4.422 7.893 13.928 1.00 85.50 94 ASN A N 1
ATOM 733 C CA . ASN A 1 94 ? 3.939 7.153 12.761 1.00 85.50 94 ASN A CA 1
ATOM 734 C C . ASN A 1 94 ? 3.623 8.058 11.561 1.00 85.50 94 ASN A C 1
ATOM 736 O O . ASN A 1 94 ? 3.820 7.644 10.413 1.00 85.50 94 ASN A O 1
ATOM 740 N N . LYS A 1 95 ? 3.187 9.301 11.801 1.00 80.69 95 LYS A N 1
ATOM 741 C CA . LYS A 1 95 ? 2.961 10.318 10.755 1.00 80.69 95 LYS A CA 1
ATOM 742 C C . LYS A 1 95 ? 4.254 10.802 10.092 1.00 80.69 95 LYS A C 1
ATOM 744 O O . LYS A 1 95 ? 4.233 11.176 8.920 1.00 80.69 95 LYS A O 1
ATOM 749 N N . ASN A 1 96 ? 5.374 10.763 10.811 1.00 83.25 96 ASN A N 1
ATOM 750 C CA . ASN A 1 96 ? 6.657 11.318 10.373 1.00 83.25 96 ASN A CA 1
ATOM 751 C C . ASN A 1 96 ? 7.663 10.266 9.878 1.00 83.25 96 ASN A C 1
ATOM 753 O O . ASN A 1 96 ? 8.771 10.612 9.462 1.00 83.25 96 ASN A O 1
ATOM 757 N N . ILE A 1 97 ? 7.293 8.983 9.874 1.00 84.12 97 ILE A N 1
ATOM 758 C CA . ILE A 1 97 ? 8.153 7.891 9.406 1.00 84.12 97 ILE A CA 1
ATOM 759 C C . ILE A 1 97 ? 7.583 7.186 8.174 1.00 84.12 97 ILE A C 1
ATOM 761 O O . ILE A 1 97 ? 6.419 7.309 7.801 1.00 84.12 97 ILE A O 1
ATOM 765 N N . SER A 1 98 ? 8.447 6.449 7.473 1.00 76.00 98 SER A N 1
ATOM 766 C CA . SER A 1 98 ? 8.020 5.652 6.321 1.00 76.00 98 SER A CA 1
ATOM 767 C C . SER A 1 98 ? 7.046 4.554 6.752 1.00 76.00 98 SER A C 1
ATOM 769 O O . SER A 1 98 ? 7.281 3.916 7.769 1.00 76.00 98 SER A O 1
ATOM 771 N N . ALA A 1 99 ? 6.042 4.246 5.923 1.00 73.81 99 ALA A N 1
ATOM 772 C CA . ALA A 1 99 ? 4.986 3.272 6.237 1.00 73.81 99 ALA A CA 1
ATOM 773 C C . ALA A 1 99 ? 5.485 1.919 6.787 1.00 73.81 99 ALA A C 1
ATOM 775 O O . ALA A 1 99 ? 4.877 1.365 7.686 1.00 73.81 99 ALA A O 1
ATOM 776 N N . TYR A 1 100 ? 6.616 1.408 6.292 1.00 74.81 100 TYR A N 1
ATOM 777 C CA . TYR A 1 100 ? 7.179 0.130 6.746 1.00 74.81 100 TYR A CA 1
ATOM 778 C C . TYR A 1 100 ? 7.877 0.196 8.116 1.00 74.81 100 TYR A C 1
ATOM 780 O O . TYR A 1 100 ? 8.179 -0.850 8.668 1.00 74.81 100 TYR A O 1
ATOM 788 N N . LYS A 1 101 ? 8.179 1.396 8.632 1.00 85.38 101 LYS A N 1
ATOM 789 C CA . LYS A 1 101 ? 8.744 1.623 9.974 1.00 85.38 101 LYS A CA 1
ATOM 790 C C . LYS A 1 101 ? 7.661 1.885 11.029 1.00 85.38 101 LYS A C 1
ATOM 792 O O . LYS A 1 101 ? 8.011 2.037 12.193 1.00 85.38 101 LYS A O 1
ATOM 797 N N . LYS A 1 102 ? 6.392 2.011 10.620 1.00 86.81 102 LYS A N 1
ATOM 798 C CA . LYS A 1 102 ? 5.291 2.339 11.529 1.00 86.81 102 LYS A CA 1
ATOM 799 C C . LYS A 1 102 ? 5.177 1.297 12.636 1.00 86.81 102 LYS A C 1
ATOM 801 O O . LYS A 1 102 ? 5.231 0.101 12.356 1.00 86.81 102 LYS A O 1
ATOM 806 N N . ILE A 1 103 ? 5.009 1.773 13.866 1.00 89.12 103 ILE A N 1
ATOM 807 C CA . ILE A 1 103 ? 4.668 0.938 15.013 1.00 89.12 103 ILE A CA 1
ATOM 808 C C . ILE A 1 103 ? 3.190 0.576 14.875 1.00 89.12 103 ILE A C 1
ATOM 810 O O . ILE A 1 103 ? 2.334 1.459 14.897 1.00 89.12 103 ILE A O 1
ATOM 814 N N . MET A 1 104 ? 2.915 -0.708 14.686 1.00 80.00 104 MET A N 1
ATOM 815 C CA . MET A 1 104 ? 1.574 -1.252 14.497 1.00 80.00 104 MET A CA 1
ATOM 816 C C . MET A 1 104 ? 1.022 -1.862 15.790 1.00 80.00 104 MET A C 1
ATOM 818 O O . MET A 1 104 ? -0.175 -1.829 15.985 1.00 80.00 104 MET A O 1
ATOM 822 N N . GLY A 1 105 ? 1.860 -2.352 16.707 1.00 83.31 105 GLY A N 1
ATOM 823 C CA . GLY A 1 105 ? 1.411 -2.839 18.022 1.00 83.31 105 GLY A CA 1
ATOM 824 C C . GLY A 1 105 ? 2.032 -2.045 19.166 1.00 83.31 105 GLY A C 1
ATOM 825 O O . GLY A 1 105 ? 3.226 -1.749 19.121 1.00 83.31 105 GLY A O 1
ATOM 826 N N . VAL A 1 106 ? 1.251 -1.711 20.195 1.00 88.19 106 VAL A N 1
ATOM 827 C CA . VAL A 1 106 ? 1.729 -0.985 21.384 1.00 88.19 106 VAL A CA 1
ATOM 828 C C . VAL A 1 106 ? 1.283 -1.717 22.642 1.00 88.19 106 VAL A C 1
ATOM 830 O O . VAL A 1 106 ? 0.091 -1.881 22.876 1.00 88.19 106 VAL A O 1
ATOM 833 N N . HIS A 1 107 ? 2.249 -2.108 23.467 1.00 88.62 107 HIS A N 1
ATOM 834 C CA . HIS A 1 107 ? 2.033 -2.848 24.709 1.00 88.62 107 HIS A CA 1
ATOM 835 C C . HIS A 1 107 ? 2.548 -2.031 25.884 1.00 88.62 107 HIS A C 1
ATOM 837 O O . HIS A 1 107 ? 3.680 -1.551 25.844 1.00 88.62 107 HIS A O 1
ATOM 843 N N . LEU A 1 108 ? 1.745 -1.874 26.933 1.00 89.06 108 LEU A N 1
ATOM 844 C CA . LEU A 1 108 ? 2.179 -1.181 28.144 1.00 89.06 108 LEU A CA 1
ATOM 845 C C . LEU A 1 108 ? 2.658 -2.177 29.195 1.00 89.06 108 LEU A C 1
ATOM 847 O O . LEU A 1 108 ? 2.059 -3.232 29.368 1.00 89.06 108 LEU A O 1
ATOM 851 N N . THR A 1 109 ? 3.731 -1.838 29.901 1.00 89.44 109 THR A N 1
ATOM 852 C CA . THR A 1 109 ? 4.266 -2.641 31.006 1.00 89.44 109 THR A CA 1
ATOM 853 C C . THR A 1 109 ? 4.535 -1.762 32.215 1.00 89.44 109 THR A C 1
ATOM 855 O O . THR A 1 109 ? 5.033 -0.648 32.085 1.00 89.44 109 THR A O 1
ATOM 858 N N . GLU A 1 110 ? 4.245 -2.277 33.405 1.00 86.44 110 GLU A N 1
ATOM 859 C CA . GLU A 1 110 ? 4.667 -1.654 34.664 1.00 86.44 110 GLU A CA 1
ATOM 860 C C . GLU A 1 110 ? 6.096 -2.072 35.041 1.00 86.44 110 GLU A C 1
ATOM 862 O O . GLU A 1 110 ? 6.822 -1.334 35.710 1.00 86.44 110 GLU A O 1
ATOM 867 N N . PHE A 1 111 ? 6.529 -3.240 34.560 1.00 87.56 111 PHE A N 1
ATOM 868 C CA . PHE A 1 111 ? 7.848 -3.807 34.821 1.00 87.56 111 PHE A CA 1
ATOM 869 C C . PHE A 1 111 ? 8.918 -3.212 33.905 1.00 87.56 111 PHE A C 1
ATOM 871 O O . PHE A 1 111 ? 8.653 -2.915 32.737 1.00 87.56 111 PHE A O 1
ATOM 878 N N . GLU A 1 112 ? 10.139 -3.102 34.433 1.00 89.00 112 GLU A N 1
ATOM 879 C CA . GLU A 1 112 ? 11.328 -2.709 33.670 1.00 89.00 112 GLU A CA 1
ATOM 880 C C . GLU A 1 112 ? 11.616 -3.692 32.531 1.00 89.00 112 GLU A C 1
ATOM 882 O O . GLU A 1 112 ? 11.366 -4.901 32.639 1.00 89.00 112 GLU A O 1
ATOM 887 N N . LEU A 1 113 ? 12.181 -3.186 31.431 1.00 92.12 113 LEU A N 1
ATOM 888 C CA . LEU A 1 113 ? 12.486 -4.045 30.296 1.00 92.12 113 LEU A CA 1
ATOM 889 C C . LEU A 1 113 ? 13.715 -4.924 30.577 1.00 92.12 113 LEU A C 1
ATOM 891 O O . LEU A 1 113 ? 14.686 -4.503 31.212 1.00 92.12 113 LEU A O 1
ATOM 895 N N . PRO A 1 114 ? 13.728 -6.171 30.075 1.00 90.19 114 PRO A N 1
ATOM 896 C CA . PRO A 1 114 ? 14.750 -7.140 30.414 1.00 90.19 114 PRO A CA 1
ATOM 897 C C . PRO A 1 114 ? 16.079 -6.710 29.803 1.00 90.19 114 PRO A C 1
ATOM 899 O O . PRO A 1 114 ? 16.229 -6.644 28.582 1.00 90.19 114 PRO A O 1
ATOM 902 N N . ARG A 1 115 ? 17.076 -6.465 30.651 1.00 90.56 115 ARG A N 1
ATOM 903 C CA . ARG A 1 115 ? 18.429 -6.083 30.239 1.00 90.56 115 ARG A CA 1
ATOM 904 C C . ARG A 1 115 ? 19.454 -7.133 30.655 1.00 90.56 115 ARG A C 1
ATOM 906 O O . ARG A 1 115 ? 19.286 -7.893 31.603 1.00 90.56 115 ARG A O 1
ATOM 913 N N . THR A 1 116 ? 20.537 -7.216 29.893 1.00 86.56 116 THR A N 1
ATOM 914 C CA . THR A 1 116 ? 21.733 -7.972 30.285 1.00 86.56 116 THR A CA 1
ATOM 915 C C . THR A 1 116 ? 22.453 -7.257 31.431 1.00 86.56 116 THR A C 1
ATOM 917 O O . THR A 1 116 ? 22.230 -6.073 31.664 1.00 86.56 116 THR A O 1
ATOM 920 N N . ARG A 1 117 ? 23.408 -7.933 32.086 1.00 80.88 117 ARG A N 1
ATOM 921 C CA . ARG A 1 117 ? 24.278 -7.316 33.110 1.00 80.88 117 ARG A CA 1
ATOM 922 C C . ARG A 1 117 ? 25.035 -6.074 32.616 1.00 80.88 117 ARG A C 1
ATOM 924 O O . ARG A 1 117 ? 25.429 -5.252 33.426 1.00 80.88 117 ARG A O 1
ATOM 931 N N . LEU A 1 118 ? 25.233 -5.950 31.302 1.00 81.38 118 LEU A N 1
ATOM 932 C CA . LEU A 1 118 ? 25.873 -4.804 30.647 1.00 81.38 118 LEU A CA 1
ATOM 933 C C . LEU A 1 118 ? 24.856 -3.742 30.185 1.00 81.38 118 LEU A C 1
ATOM 935 O O . LEU A 1 118 ? 25.168 -2.924 29.328 1.00 81.38 118 LEU A O 1
ATOM 939 N N . GLY A 1 119 ? 23.611 -3.795 30.664 1.00 80.38 119 GLY A N 1
ATOM 940 C CA . GLY A 1 119 ? 22.561 -2.827 30.336 1.00 80.38 119 GLY A CA 1
ATOM 941 C C . GLY A 1 119 ? 21.920 -3.008 28.958 1.00 80.38 119 GLY A C 1
ATOM 942 O O . GLY A 1 119 ? 20.980 -2.296 28.627 1.00 80.38 119 GLY A O 1
ATOM 943 N N . LYS A 1 120 ? 22.364 -3.970 28.141 1.00 83.06 120 LYS A N 1
ATOM 944 C CA . LYS A 1 120 ? 21.794 -4.200 26.803 1.00 83.06 120 LYS A CA 1
ATOM 945 C C . LYS A 1 120 ? 20.392 -4.812 26.862 1.00 83.06 120 LYS A C 1
ATOM 947 O O . LYS A 1 120 ? 20.230 -5.847 27.507 1.00 83.06 120 LYS A O 1
ATOM 952 N N . LEU A 1 121 ? 19.437 -4.250 26.120 1.00 89.12 121 LEU A N 1
ATOM 953 C CA . LEU A 1 121 ? 18.068 -4.762 25.991 1.00 89.12 121 LEU A CA 1
ATOM 954 C C . LEU A 1 121 ? 18.033 -6.193 25.417 1.00 89.12 121 LEU A C 1
ATOM 956 O O . LEU A 1 121 ? 18.602 -6.485 24.362 1.00 89.12 121 LEU A O 1
ATOM 960 N N . GLN A 1 122 ? 17.337 -7.100 26.101 1.00 89.19 122 GLN A N 1
ATOM 961 C CA . GLN A 1 122 ? 17.102 -8.482 25.681 1.00 89.19 122 GLN A CA 1
ATOM 962 C C . GLN A 1 122 ? 15.866 -8.562 24.775 1.00 89.19 122 GLN A C 1
ATOM 964 O O . GLN A 1 122 ? 14.849 -9.150 25.134 1.00 89.19 122 GLN A O 1
ATOM 969 N N . ARG A 1 123 ? 15.970 -7.989 23.568 1.00 90.62 123 ARG A N 1
ATOM 970 C CA . ARG A 1 123 ? 14.859 -7.831 22.606 1.00 90.62 123 ARG A CA 1
ATOM 971 C C . ARG A 1 123 ? 14.074 -9.118 22.306 1.00 90.62 123 ARG A C 1
ATOM 973 O O . ARG A 1 123 ? 12.867 -9.074 22.116 1.00 90.62 123 ARG A O 1
ATOM 980 N N . PHE A 1 124 ? 14.742 -10.273 22.323 1.00 87.06 124 PHE A N 1
ATOM 981 C CA . PHE A 1 124 ? 14.117 -11.582 22.090 1.00 87.06 124 PHE A CA 1
ATOM 982 C C . PHE A 1 124 ? 13.088 -11.993 23.162 1.00 87.06 124 PHE A C 1
ATOM 984 O O . PHE A 1 124 ? 12.302 -12.898 22.914 1.00 87.06 124 PHE A O 1
ATOM 991 N N . LYS A 1 125 ? 13.080 -11.344 24.336 1.00 89.56 125 LYS A N 1
ATOM 992 C CA . LYS A 1 125 ? 12.092 -11.570 25.406 1.00 89.56 125 LYS A CA 1
ATOM 993 C C . LYS A 1 125 ? 10.872 -10.648 25.319 1.00 89.56 125 LYS A C 1
ATOM 995 O O . LYS A 1 125 ? 9.881 -10.894 26.004 1.00 89.56 125 LYS A O 1
ATOM 1000 N N . LEU A 1 126 ? 10.930 -9.595 24.501 1.00 91.06 126 LEU A N 1
ATOM 1001 C CA . LEU A 1 126 ? 9.840 -8.622 24.407 1.00 91.06 126 LEU A CA 1
ATOM 1002 C C . LEU A 1 126 ? 8.542 -9.225 23.853 1.00 91.06 126 LEU A C 1
ATOM 1004 O O . LEU A 1 126 ? 7.509 -8.913 24.430 1.00 91.06 126 LEU A O 1
ATOM 1008 N N . PRO A 1 127 ? 8.545 -10.138 22.855 1.00 86.50 127 PRO A N 1
ATOM 1009 C CA . PRO A 1 127 ? 7.307 -10.777 22.404 1.00 86.50 127 PRO A CA 1
ATOM 1010 C C . PRO A 1 127 ? 6.571 -11.516 23.529 1.00 86.50 127 PRO A C 1
ATOM 1012 O O . PRO A 1 127 ? 5.377 -11.325 23.714 1.00 86.50 127 PRO A O 1
ATOM 1015 N N . SER A 1 128 ? 7.283 -12.295 24.354 1.00 83.94 128 SER A N 1
ATOM 1016 C CA . SER A 1 128 ? 6.663 -12.976 25.500 1.00 83.94 128 SER A CA 1
ATOM 1017 C C . SER A 1 128 ? 6.120 -12.003 26.548 1.00 83.94 128 SER A C 1
ATOM 1019 O O . SER A 1 128 ? 5.087 -12.270 27.151 1.00 83.94 128 SER A O 1
ATOM 1021 N N . MET A 1 129 ? 6.790 -10.865 26.757 1.00 84.69 129 MET A N 1
ATOM 1022 C CA . MET A 1 129 ? 6.294 -9.829 27.665 1.00 84.69 129 MET A CA 1
ATOM 1023 C C . MET A 1 129 ? 5.088 -9.094 27.099 1.00 84.69 129 MET A C 1
ATOM 1025 O O . MET A 1 129 ? 4.186 -8.781 27.858 1.00 84.69 129 MET A O 1
ATOM 1029 N N . ALA A 1 130 ? 5.056 -8.847 25.791 1.00 81.06 130 ALA A N 1
ATOM 1030 C CA . ALA A 1 130 ? 3.911 -8.262 25.113 1.00 81.06 130 ALA A CA 1
ATOM 1031 C C . ALA A 1 130 ? 2.678 -9.158 25.261 1.00 81.06 130 ALA A C 1
ATOM 1033 O O . ALA A 1 130 ? 1.630 -8.668 25.656 1.00 81.06 130 ALA A O 1
ATOM 1034 N N . VAL A 1 131 ? 2.835 -10.476 25.084 1.00 73.56 131 VAL A N 1
ATOM 1035 C CA . VAL A 1 131 ? 1.763 -11.450 25.344 1.00 73.56 131 VAL A CA 1
ATOM 1036 C C . VAL A 1 131 ? 1.265 -11.345 26.790 1.00 73.56 131 VAL A C 1
ATOM 1038 O O . VAL A 1 131 ? 0.068 -11.199 27.017 1.00 73.56 131 VAL A O 1
ATOM 1041 N N . LEU A 1 132 ? 2.166 -11.345 27.776 1.00 70.75 132 LEU A N 1
ATOM 1042 C CA . LEU A 1 132 ? 1.787 -11.215 29.189 1.00 70.75 132 LEU A CA 1
ATOM 1043 C C . LEU A 1 132 ? 1.132 -9.863 29.508 1.00 70.75 132 LEU A C 1
ATOM 1045 O O . LEU A 1 132 ? 0.162 -9.823 30.257 1.00 70.75 132 LEU A O 1
ATOM 1049 N N . ALA A 1 133 ? 1.620 -8.773 28.918 1.00 64.81 133 ALA A N 1
ATOM 1050 C CA . ALA A 1 133 ? 1.043 -7.441 29.052 1.00 64.81 133 ALA A CA 1
ATOM 1051 C C . ALA A 1 133 ? -0.366 -7.381 28.452 1.00 64.81 133 ALA A C 1
ATOM 1053 O O . ALA A 1 133 ? -1.262 -6.816 29.065 1.00 64.81 133 ALA A O 1
ATOM 1054 N N . SER A 1 134 ? -0.595 -8.020 27.303 1.00 59.34 134 SER A N 1
ATOM 1055 C CA . SER A 1 134 ? -1.927 -8.120 26.700 1.00 59.34 134 SER A CA 1
ATOM 1056 C C . SER A 1 134 ? -2.900 -9.000 27.495 1.00 59.34 134 SER A C 1
ATOM 1058 O O . SER A 1 134 ? -4.097 -8.752 27.436 1.00 59.34 134 SER A O 1
ATOM 1060 N N . VAL A 1 135 ? -2.402 -9.972 28.270 1.00 49.53 135 VAL A N 1
ATOM 1061 C CA . VAL A 1 135 ? -3.214 -10.791 29.194 1.00 49.53 135 VAL A CA 1
ATOM 1062 C C . VAL A 1 135 ? -3.490 -10.044 30.509 1.00 49.53 135 VAL A C 1
ATOM 1064 O O . VAL A 1 135 ? -4.566 -10.167 31.076 1.00 49.53 135 VAL A O 1
ATOM 1067 N N . GLY A 1 136 ? -2.549 -9.226 30.995 1.00 41.62 136 GLY A N 1
ATOM 1068 C CA . GLY A 1 136 ? -2.729 -8.403 32.200 1.00 41.62 136 GLY A CA 1
ATOM 1069 C C . GLY A 1 136 ? -3.605 -7.164 31.989 1.00 41.62 136 GLY A C 1
ATOM 1070 O O . GLY A 1 136 ? -4.228 -6.689 32.931 1.00 41.62 136 GLY A O 1
ATOM 1071 N N . ASN A 1 137 ? -3.694 -6.674 30.749 1.00 43.19 137 ASN A N 1
ATOM 1072 C CA . ASN A 1 137 ? -4.593 -5.598 30.326 1.00 43.19 137 ASN A CA 1
ATOM 1073 C C . ASN A 1 137 ? -5.939 -6.136 29.806 1.00 43.19 137 ASN A C 1
ATOM 1075 O O . ASN A 1 137 ? -6.594 -5.486 28.988 1.00 43.19 137 ASN A O 1
ATOM 1079 N N . GLU A 1 138 ? -6.380 -7.296 30.310 1.00 39.53 138 GLU A N 1
ATOM 1080 C CA . GLU A 1 138 ? -7.785 -7.723 30.308 1.00 39.53 138 GLU A CA 1
ATOM 1081 C C . GLU A 1 138 ? -8.630 -6.781 31.190 1.00 39.53 138 GLU A C 1
ATOM 1083 O O . GLU A 1 138 ? -9.376 -7.189 32.077 1.00 39.53 138 GLU A O 1
ATOM 1088 N N . HIS A 1 139 ? -8.577 -5.477 30.917 1.00 40.53 139 HIS A N 1
ATOM 1089 C CA . HIS A 1 139 ? -9.798 -4.712 31.017 1.00 40.53 139 HIS A CA 1
ATOM 1090 C C . HIS A 1 139 ? -10.717 -5.290 29.949 1.00 40.53 139 HIS A C 1
ATOM 1092 O O . HIS A 1 139 ? -10.605 -4.988 28.760 1.00 40.53 139 HIS A O 1
ATOM 1098 N N . VAL A 1 140 ? -11.599 -6.176 30.406 1.00 43.88 140 VAL A N 1
ATOM 1099 C CA . VAL A 1 140 ? -12.915 -6.388 29.823 1.00 43.88 140 VAL A CA 1
ATOM 1100 C C . VAL A 1 140 ? -13.521 -4.991 29.685 1.00 43.88 140 VAL A C 1
ATOM 1102 O O . VAL A 1 140 ? -14.134 -4.471 30.612 1.00 43.88 140 VAL A O 1
ATOM 1105 N N . SER A 1 141 ? -13.256 -4.314 28.565 1.00 46.19 141 SER A N 1
ATOM 1106 C CA . SER A 1 141 ? -14.182 -3.300 28.091 1.00 46.19 141 SER A CA 1
ATOM 1107 C C . SER A 1 141 ? -15.505 -4.038 27.980 1.00 46.19 141 SER A C 1
ATOM 1109 O O . SER A 1 141 ? -15.501 -5.122 27.386 1.00 46.19 141 SER A O 1
ATOM 1111 N N . ASP A 1 142 ? -16.560 -3.509 28.599 1.00 52.97 142 ASP A N 1
ATOM 1112 C CA . ASP A 1 142 ? -17.908 -4.072 28.529 1.00 52.97 142 ASP A CA 1
ATOM 1113 C C . ASP A 1 142 ? -18.143 -4.681 27.145 1.00 52.97 142 ASP A C 1
ATOM 1115 O O . ASP A 1 142 ? -17.805 -4.047 26.137 1.00 52.97 142 ASP A O 1
ATOM 1119 N N . GLU A 1 143 ? -18.655 -5.918 27.098 1.00 55.78 143 GLU A N 1
ATOM 1120 C CA . GLU A 1 143 ? -19.057 -6.527 25.831 1.00 55.78 143 GLU A CA 1
ATOM 1121 C C . GLU A 1 143 ? -19.854 -5.476 25.049 1.00 55.78 143 GLU A C 1
ATOM 1123 O O . GLU A 1 143 ? -20.843 -4.949 25.578 1.00 55.78 143 GLU A O 1
ATOM 1128 N N . PRO A 1 144 ? -19.375 -5.077 23.859 1.00 61.69 144 PRO A N 1
ATOM 1129 C CA . PRO A 1 144 ? -19.961 -3.964 23.139 1.00 61.69 144 PRO A CA 1
ATOM 1130 C C . PRO A 1 144 ? -21.450 -4.233 22.940 1.00 61.69 144 PRO A C 1
ATOM 1132 O O . PRO A 1 144 ? -21.865 -5.280 22.444 1.00 61.69 144 PRO A O 1
ATOM 1135 N N . LYS A 1 145 ? -22.268 -3.286 23.397 1.00 59.25 145 LYS A N 1
ATOM 1136 C CA . LYS A 1 145 ? -23.722 -3.429 23.414 1.00 59.25 145 LYS A CA 1
ATOM 1137 C C . LYS A 1 145 ? -24.263 -3.157 22.017 1.00 59.25 145 LYS A C 1
ATOM 1139 O O . LYS A 1 145 ? -24.562 -2.014 21.690 1.00 59.25 145 LYS A O 1
ATOM 1144 N N . GLY A 1 146 ? -24.407 -4.195 21.202 1.00 68.62 146 GLY A N 1
ATOM 1145 C CA . GLY A 1 146 ? -25.068 -4.074 19.904 1.00 68.62 146 GLY A CA 1
ATOM 1146 C C . GLY A 1 146 ? -24.655 -5.143 18.902 1.00 68.62 146 GLY A C 1
ATOM 1147 O O . GLY A 1 146 ? -23.525 -5.623 18.907 1.00 68.62 146 GLY A O 1
ATOM 1148 N N . VAL A 1 147 ? -25.579 -5.474 18.001 1.00 83.06 147 VAL A N 1
ATOM 1149 C CA . VAL A 1 147 ? -25.335 -6.387 16.870 1.00 83.06 147 VAL A CA 1
ATOM 1150 C C . VAL A 1 147 ? -24.315 -5.816 15.876 1.00 83.06 147 VAL A C 1
ATOM 1152 O O . VAL A 1 147 ? -23.707 -6.553 15.109 1.00 83.06 147 VAL A O 1
ATOM 1155 N N . GLU A 1 148 ? -24.086 -4.500 15.893 1.00 87.75 148 GLU A N 1
ATOM 1156 C CA . GLU A 1 148 ? -23.145 -3.798 15.018 1.00 87.75 148 GLU A CA 1
ATOM 1157 C C . GLU A 1 148 ? -21.718 -4.286 15.223 1.00 87.75 148 GLU A C 1
ATOM 1159 O O . GLU A 1 148 ? -21.015 -4.529 14.243 1.00 87.75 148 GLU A O 1
ATOM 1164 N N . TYR A 1 149 ? -21.302 -4.454 16.483 1.00 89.38 149 TYR A N 1
ATOM 1165 C CA . TYR A 1 149 ? -19.965 -4.942 16.788 1.00 89.38 149 TYR A CA 1
ATOM 1166 C C . TYR A 1 149 ? -19.754 -6.340 16.223 1.00 89.38 149 TYR A C 1
ATOM 1168 O O . TYR A 1 149 ? -18.726 -6.581 15.601 1.00 89.38 149 TYR A O 1
ATOM 1176 N N . GLU A 1 150 ? -20.718 -7.245 16.398 1.00 86.75 150 GLU A N 1
ATOM 1177 C CA . GLU A 1 150 ? -20.616 -8.618 15.898 1.00 86.75 150 GLU A CA 1
ATOM 1178 C C . GLU A 1 150 ? -20.466 -8.635 14.374 1.00 86.75 150 GLU A C 1
ATOM 1180 O O . GLU A 1 150 ? -19.549 -9.263 13.847 1.00 86.75 150 GLU A O 1
ATOM 1185 N N . ILE A 1 151 ? -21.295 -7.858 13.671 1.00 87.56 151 ILE A N 1
ATOM 1186 C CA . ILE A 1 151 ? -21.271 -7.753 12.207 1.00 87.56 151 ILE A CA 1
ATOM 1187 C C . ILE A 1 151 ? -19.947 -7.130 11.717 1.00 87.56 151 ILE A C 1
ATOM 1189 O O . ILE A 1 151 ? -19.336 -7.618 10.763 1.00 87.56 151 ILE A O 1
ATOM 1193 N N . ILE A 1 152 ? -19.470 -6.061 12.369 1.00 90.06 152 ILE A N 1
ATOM 1194 C CA . ILE A 1 152 ? -18.188 -5.410 12.050 1.00 90.06 152 ILE A CA 1
ATOM 1195 C C . ILE A 1 152 ? -17.017 -6.354 12.338 1.00 90.06 152 ILE A C 1
ATOM 1197 O O . ILE A 1 152 ? -16.119 -6.496 11.506 1.00 90.06 152 ILE A O 1
ATOM 1201 N N . ALA A 1 153 ? -17.018 -7.013 13.494 1.00 88.88 153 ALA A N 1
ATOM 1202 C CA . ALA A 1 153 ? -15.972 -7.934 13.908 1.00 88.88 153 ALA A CA 1
ATOM 1203 C C . ALA A 1 153 ? -15.901 -9.150 12.981 1.00 88.88 153 ALA A C 1
ATOM 1205 O O . ALA A 1 153 ? -14.799 -9.536 12.600 1.00 88.88 153 ALA A O 1
ATOM 1206 N N . GLU A 1 154 ? -17.038 -9.711 12.559 1.00 86.75 154 GLU A N 1
ATOM 1207 C CA . GLU A 1 154 ? -17.087 -10.823 11.607 1.00 86.75 154 GLU A CA 1
ATOM 1208 C C . GLU A 1 154 ? -16.510 -10.422 10.243 1.00 86.75 154 GLU A C 1
ATOM 1210 O O . GLU A 1 154 ? -15.645 -11.122 9.703 1.00 86.75 154 GLU A O 1
ATOM 1215 N N . TYR A 1 155 ? -16.923 -9.267 9.708 1.00 89.19 155 TYR A N 1
ATOM 1216 C CA . TYR A 1 155 ? -16.376 -8.737 8.458 1.00 89.19 155 TYR A CA 1
ATOM 1217 C C . TYR A 1 155 ? -14.854 -8.553 8.549 1.00 89.19 155 TYR A C 1
ATOM 1219 O O . TYR A 1 155 ? -14.106 -9.055 7.704 1.00 89.19 155 TYR A O 1
ATOM 1227 N N . LEU A 1 156 ? -14.383 -7.873 9.598 1.00 88.88 156 LEU A N 1
ATOM 1228 C CA . LEU A 1 156 ? -12.965 -7.581 9.794 1.00 88.88 156 LEU A CA 1
ATOM 1229 C C .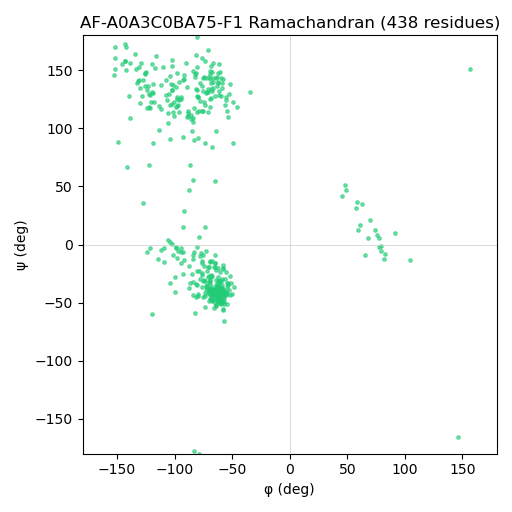 LEU A 1 156 ? -12.152 -8.861 10.024 1.00 88.88 156 LEU A C 1
ATOM 1231 O O . LEU A 1 156 ? -11.054 -8.992 9.480 1.00 88.88 156 LEU A O 1
ATOM 1235 N N . ALA A 1 157 ? -12.689 -9.824 10.776 1.00 85.62 157 ALA A N 1
ATOM 1236 C CA . ALA A 1 157 ? -12.028 -11.095 11.044 1.00 85.62 157 ALA A CA 1
ATOM 1237 C C . ALA A 1 157 ? -11.860 -11.922 9.770 1.00 85.62 157 ALA A C 1
ATOM 1239 O O . ALA A 1 157 ? -10.797 -12.507 9.547 1.00 85.62 157 ALA A O 1
ATOM 1240 N N . LYS A 1 158 ? -12.879 -11.924 8.906 1.00 83.62 158 LYS A N 1
ATOM 1241 C CA . LYS A 1 158 ? -12.843 -12.595 7.607 1.00 83.62 158 LYS A CA 1
ATOM 1242 C C . LYS A 1 158 ? -11.844 -11.945 6.654 1.00 83.62 158 LYS A C 1
ATOM 1244 O O . LYS A 1 158 ? -11.038 -12.653 6.057 1.00 83.62 158 LYS A O 1
ATOM 1249 N N . GLU A 1 159 ? -11.868 -10.619 6.537 1.00 81.25 159 GLU A N 1
ATOM 1250 C CA . GLU A 1 159 ? -10.988 -9.884 5.620 1.00 81.25 159 GLU A CA 1
ATOM 1251 C C . GLU A 1 159 ? -9.517 -9.972 6.050 1.00 81.25 159 GLU A C 1
ATOM 1253 O O . GLU A 1 159 ? -8.612 -10.083 5.223 1.00 81.25 159 GLU A O 1
ATOM 1258 N N . LYS A 1 160 ? -9.262 -9.955 7.363 1.00 82.94 160 LYS A N 1
ATOM 1259 C CA . LYS A 1 160 ? -7.908 -9.963 7.929 1.00 82.94 160 LYS A CA 1
ATOM 1260 C C . LYS A 1 160 ? -7.407 -11.321 8.384 1.00 82.94 160 LYS A C 1
ATOM 1262 O O . LYS A 1 160 ? -6.262 -11.395 8.833 1.00 82.94 160 LYS A O 1
ATOM 1267 N N . MET A 1 161 ? -8.235 -12.360 8.267 1.00 77.31 161 MET A N 1
ATOM 1268 C CA . MET A 1 161 ? -7.957 -13.722 8.734 1.00 77.31 161 MET A CA 1
ATOM 1269 C C . MET A 1 161 ? -7.368 -13.739 10.155 1.00 77.31 161 MET A C 1
ATOM 1271 O O . MET A 1 161 ? -6.410 -14.457 10.439 1.00 77.31 161 MET A O 1
ATOM 1275 N N . ARG A 1 162 ? -7.909 -12.899 11.043 1.00 78.81 162 ARG A N 1
ATOM 1276 C CA . ARG A 1 162 ? -7.430 -12.735 12.422 1.00 78.81 162 ARG A CA 1
ATOM 1277 C C . ARG A 1 162 ? -8.588 -12.510 13.379 1.00 78.81 162 ARG A C 1
ATOM 1279 O O . ARG A 1 162 ? -9.643 -12.032 12.978 1.00 78.81 162 ARG A O 1
ATOM 1286 N N . LEU A 1 163 ? -8.364 -12.798 14.655 1.00 78.31 163 LEU A N 1
ATOM 1287 C CA . LEU A 1 163 ? -9.335 -12.490 15.698 1.00 78.31 163 LEU A CA 1
ATOM 1288 C C . LEU A 1 163 ? -9.464 -10.969 15.875 1.00 78.31 163 LEU A C 1
ATOM 1290 O O . LEU A 1 163 ? -8.461 -10.265 16.010 1.00 78.31 163 LEU A O 1
ATOM 1294 N N . VAL A 1 164 ? -10.699 -10.473 15.911 1.00 84.12 164 VAL A N 1
ATOM 1295 C CA . VAL A 1 164 ? -11.018 -9.071 16.203 1.00 84.12 164 VAL A CA 1
ATOM 1296 C C . VAL A 1 164 ? -11.511 -8.980 17.640 1.00 84.12 164 VAL A C 1
ATOM 1298 O O . VAL A 1 164 ? -12.339 -9.783 18.058 1.00 84.12 164 VAL A O 1
ATOM 1301 N N . ARG A 1 165 ? -10.986 -8.021 18.404 1.00 82.75 165 ARG A N 1
ATOM 1302 C CA . ARG A 1 165 ? -11.375 -7.769 19.795 1.00 82.75 165 ARG A CA 1
ATOM 1303 C C . ARG A 1 165 ? -11.922 -6.349 19.943 1.00 82.75 165 ARG A C 1
ATOM 1305 O O . ARG A 1 165 ? -11.570 -5.496 19.126 1.00 82.75 165 ARG A O 1
ATOM 1312 N N . PRO A 1 166 ? -12.762 -6.082 20.958 1.00 81.38 166 PRO A N 1
ATOM 1313 C CA . PRO A 1 166 ? -13.408 -4.781 21.131 1.00 81.38 166 PRO A CA 1
ATOM 1314 C C . PRO A 1 166 ? -12.400 -3.627 21.224 1.00 81.38 166 PRO A C 1
ATOM 1316 O O . PRO A 1 166 ? -12.556 -2.606 20.563 1.00 81.38 166 PRO A O 1
ATOM 1319 N N . ASN A 1 167 ? -11.293 -3.842 21.936 1.00 75.81 167 ASN A N 1
ATOM 1320 C CA . ASN A 1 167 ? -10.220 -2.870 22.154 1.00 75.81 167 ASN A CA 1
ATOM 132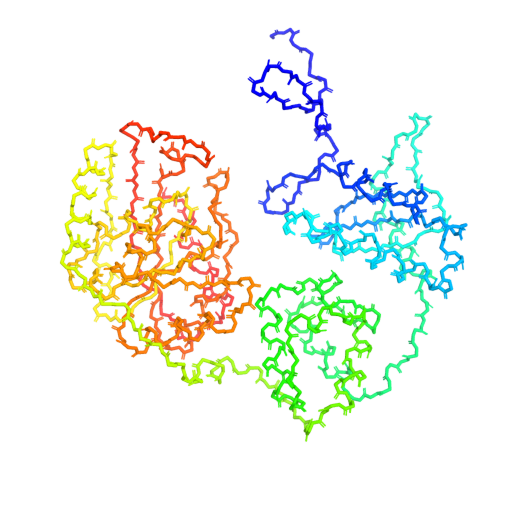1 C C . ASN A 1 167 ? -9.213 -2.723 20.993 1.00 75.81 167 ASN A C 1
ATOM 1323 O O . ASN A 1 167 ? -8.296 -1.907 21.096 1.00 75.81 167 ASN A O 1
ATOM 1327 N N . HIS A 1 168 ? -9.349 -3.490 19.905 1.00 80.75 168 HIS A N 1
ATOM 1328 C CA . HIS A 1 168 ? -8.439 -3.381 18.765 1.00 80.75 168 HIS A CA 1
ATOM 1329 C C . HIS A 1 168 ? -8.637 -2.061 18.017 1.00 80.75 168 HIS A C 1
ATOM 1331 O O . HIS A 1 168 ? -9.753 -1.615 17.786 1.00 80.75 168 HIS A O 1
ATOM 1337 N N . HIS A 1 169 ? -7.549 -1.475 17.548 1.00 81.81 169 HIS A N 1
ATOM 1338 C CA . HIS A 1 169 ? -7.538 -0.373 16.606 1.00 81.81 169 HIS A CA 1
ATOM 1339 C C . HIS A 1 169 ? -7.430 -0.889 15.165 1.00 81.81 169 HIS A C 1
ATOM 1341 O O . HIS A 1 169 ? -6.662 -1.800 14.848 1.00 81.81 169 HIS A O 1
ATOM 1347 N N . ILE A 1 170 ? -8.143 -0.239 14.248 1.00 82.38 170 ILE A N 1
ATOM 1348 C CA . ILE A 1 170 ? -8.307 -0.702 12.868 1.00 82.38 170 ILE A CA 1
ATOM 1349 C C . ILE A 1 170 ? -7.004 -0.714 12.035 1.00 82.38 170 ILE A C 1
ATOM 1351 O O . ILE A 1 170 ? -6.722 -1.670 11.317 1.00 82.38 170 ILE A O 1
ATOM 1355 N N . GLU A 1 171 ? -6.162 0.321 12.133 1.00 79.06 171 GLU A N 1
ATOM 1356 C CA . GLU A 1 171 ? -4.856 0.346 11.445 1.00 79.06 171 GLU A CA 1
ATOM 1357 C C . GLU A 1 171 ? -3.791 -0.418 12.233 1.00 79.06 171 GLU A C 1
ATOM 1359 O O . GLU A 1 171 ? -3.228 -1.367 11.704 1.00 79.06 171 GLU A O 1
ATOM 1364 N N . MET A 1 172 ? -3.535 -0.012 13.478 1.00 66.00 172 MET A N 1
ATOM 1365 C CA . MET A 1 172 ? -2.511 -0.582 14.355 1.00 66.00 172 MET A CA 1
ATOM 1366 C C . MET A 1 172 ? -2.698 -2.099 14.561 1.00 66.00 172 MET A C 1
ATOM 1368 O O . MET A 1 172 ? -1.920 -2.891 14.028 1.00 66.00 172 MET A O 1
ATOM 1372 N N . ASP A 1 173 ? -3.781 -2.515 15.216 1.00 73.06 173 ASP A N 1
ATOM 1373 C CA . ASP A 1 173 ? -3.946 -3.909 15.647 1.00 73.06 173 ASP A CA 1
ATOM 1374 C C . ASP A 1 173 ? -4.450 -4.826 14.517 1.00 73.06 173 ASP A C 1
ATOM 1376 O O . ASP A 1 173 ? -4.049 -5.988 14.412 1.00 73.06 173 ASP A O 1
ATOM 1380 N N . LEU A 1 174 ? -5.299 -4.318 13.612 1.00 80.31 174 LEU A N 1
ATOM 1381 C CA . LEU A 1 174 ? -5.832 -5.112 12.490 1.00 80.31 174 LEU A CA 1
ATOM 1382 C C . LEU A 1 174 ? -5.034 -4.980 11.183 1.00 80.31 174 LEU A C 1
ATOM 1384 O O . LEU A 1 174 ? -5.286 -5.719 10.227 1.00 80.31 174 LEU A O 1
ATOM 1388 N N . GLY A 1 175 ? -4.043 -4.088 11.125 1.00 74.25 175 GLY A N 1
ATOM 1389 C CA . GLY A 1 175 ? -3.183 -3.927 9.954 1.00 74.25 175 GLY A CA 1
ATOM 1390 C C . GLY A 1 175 ? -3.938 -3.484 8.698 1.00 74.25 175 GLY A C 1
ATOM 1391 O O . GLY A 1 175 ? -3.613 -3.958 7.607 1.00 74.25 175 GLY A O 1
ATOM 1392 N N . MET A 1 176 ? -4.977 -2.650 8.826 1.00 80.62 176 MET A N 1
ATOM 1393 C CA . MET A 1 176 ? -5.705 -2.135 7.661 1.00 80.62 176 MET A CA 1
ATOM 1394 C C . MET A 1 176 ? -4.900 -1.084 6.899 1.00 80.62 176 MET A C 1
ATOM 1396 O O . MET A 1 176 ? -4.558 -0.020 7.421 1.00 80.62 176 MET A O 1
ATOM 1400 N N . ASP A 1 177 ? -4.635 -1.380 5.631 1.00 75.25 177 ASP A N 1
ATOM 1401 C CA . ASP A 1 177 ? -4.004 -0.482 4.684 1.00 75.25 177 ASP A CA 1
ATOM 1402 C C . ASP A 1 177 ? -5.028 0.482 4.050 1.00 75.25 177 ASP A C 1
ATOM 1404 O O . ASP A 1 177 ? -6.208 0.526 4.402 1.00 75.25 177 ASP A O 1
ATOM 1408 N N . SER A 1 178 ? -4.574 1.327 3.123 1.00 76.44 178 SER A N 1
ATOM 1409 C CA . SER A 1 178 ? -5.457 2.293 2.457 1.00 76.44 178 SER A CA 1
ATOM 1410 C C . SER A 1 178 ? -6.570 1.635 1.633 1.00 76.44 178 SER A C 1
ATOM 1412 O O . SER A 1 178 ? -7.650 2.209 1.534 1.00 76.44 178 SER A O 1
ATOM 1414 N N . LEU A 1 179 ? -6.312 0.475 1.021 1.00 77.38 179 LEU A N 1
ATOM 1415 C CA . LEU A 1 179 ? -7.294 -0.253 0.219 1.00 77.38 179 LEU A CA 1
ATOM 1416 C C . LEU A 1 179 ? -8.333 -0.916 1.121 1.00 77.38 179 LEU A C 1
ATOM 1418 O O . LEU A 1 179 ? -9.524 -0.822 0.833 1.00 77.38 179 LEU A O 1
ATOM 1422 N N . ASP A 1 180 ? -7.899 -1.503 2.234 1.00 82.62 180 ASP A N 1
ATOM 1423 C CA . ASP A 1 180 ? -8.798 -2.094 3.223 1.00 82.62 180 ASP A CA 1
ATOM 1424 C C . ASP A 1 180 ? -9.767 -1.050 3.780 1.00 82.62 180 ASP A C 1
ATOM 1426 O O . ASP A 1 180 ? -10.956 -1.318 3.908 1.00 82.62 180 ASP A O 1
ATOM 1430 N N . LYS A 1 181 ? -9.288 0.170 4.058 1.00 86.38 181 LYS A N 1
ATOM 1431 C CA . LYS A 1 181 ? -10.135 1.266 4.559 1.00 86.38 181 LYS A CA 1
ATOM 1432 C C . LYS A 1 181 ? -11.195 1.701 3.551 1.00 86.38 181 LYS A C 1
ATOM 1434 O O . LYS A 1 181 ? -12.338 1.907 3.934 1.00 86.38 181 LYS A O 1
ATOM 1439 N N . VAL A 1 182 ? -10.847 1.800 2.265 1.00 84.31 182 VAL A N 1
ATOM 1440 C CA . VAL A 1 182 ? -11.831 2.098 1.203 1.00 84.31 182 VAL A CA 1
ATOM 1441 C C . VAL A 1 182 ? -12.859 0.974 1.080 1.00 84.31 182 VAL A C 1
ATOM 1443 O O . VAL A 1 182 ? -14.050 1.236 0.922 1.00 84.31 182 VAL A O 1
ATOM 1446 N N . SER A 1 183 ? -12.402 -0.273 1.185 1.00 83.81 183 SER A N 1
ATOM 1447 C CA . SER A 1 183 ? -13.262 -1.460 1.166 1.00 83.81 183 SER A CA 1
ATOM 1448 C C . SER A 1 183 ? -14.248 -1.413 2.336 1.00 83.81 183 SER A C 1
ATOM 1450 O O . SER A 1 183 ? -15.461 -1.487 2.148 1.00 83.81 183 SER A O 1
ATOM 1452 N N . PHE A 1 184 ? -13.732 -1.177 3.540 1.00 89.88 184 PHE A N 1
ATOM 1453 C CA . PHE A 1 184 ? -14.529 -1.072 4.752 1.00 89.88 184 PHE A CA 1
ATOM 1454 C C . PHE A 1 184 ? -15.495 0.116 4.726 1.00 89.88 184 PHE A C 1
ATOM 1456 O O . PHE A 1 184 ? -16.631 -0.036 5.153 1.00 89.88 184 PHE A O 1
ATOM 1463 N N . GLN A 1 185 ? -15.109 1.264 4.157 1.00 89.62 185 GLN A N 1
ATOM 1464 C CA . GLN A 1 185 ? -16.007 2.411 3.964 1.00 89.62 185 GLN A CA 1
ATOM 1465 C C . GLN A 1 185 ? -17.211 2.041 3.103 1.00 89.62 185 GLN A C 1
ATOM 1467 O O . GLN A 1 185 ? -18.351 2.339 3.457 1.00 89.62 185 GLN A O 1
ATOM 1472 N N . ALA A 1 186 ? -16.962 1.395 1.964 1.00 84.00 186 ALA A N 1
ATOM 1473 C CA . ALA A 1 186 ? -18.028 0.980 1.065 1.00 84.00 186 ALA A CA 1
ATOM 1474 C C . ALA A 1 186 ? -18.946 -0.056 1.719 1.00 84.00 186 ALA A C 1
ATOM 1476 O O . ALA A 1 186 ? -20.166 0.030 1.591 1.00 84.00 186 ALA A O 1
ATOM 1477 N N . TRP A 1 187 ? -18.365 -0.988 2.472 1.00 88.12 187 TRP A N 1
ATOM 1478 C CA . TRP A 1 187 ? -19.129 -1.975 3.216 1.00 88.12 187 TRP A CA 1
ATOM 1479 C C . TRP A 1 187 ? -19.954 -1.355 4.350 1.00 88.12 187 TRP A C 1
ATOM 1481 O O . TRP A 1 187 ? -21.132 -1.673 4.450 1.00 88.12 187 TRP A O 1
ATOM 1491 N N . LEU A 1 188 ? -19.415 -0.413 5.134 1.00 89.62 188 LEU A N 1
ATOM 1492 C CA . LEU A 1 188 ? -20.175 0.316 6.162 1.00 89.62 188 LEU A CA 1
ATOM 1493 C C . LEU A 1 188 ? -21.350 1.094 5.556 1.00 89.62 188 LEU A C 1
ATOM 1495 O O . LEU A 1 188 ? -22.457 1.085 6.096 1.00 89.62 188 LEU A O 1
ATOM 1499 N N . MET A 1 189 ? -21.137 1.721 4.398 1.00 86.44 189 MET A N 1
ATOM 1500 C CA . MET A 1 189 ? -22.204 2.388 3.655 1.00 86.44 189 MET A CA 1
ATOM 1501 C C . MET A 1 189 ? -23.286 1.396 3.206 1.00 86.44 189 MET A C 1
ATOM 1503 O O . MET A 1 189 ? -24.475 1.704 3.268 1.00 86.44 189 MET A O 1
ATOM 1507 N N . GLN A 1 190 ? -22.910 0.205 2.749 1.00 82.06 190 GLN A N 1
ATOM 1508 C CA . GLN A 1 190 ? -23.860 -0.807 2.294 1.00 82.06 190 GLN A CA 1
ATOM 1509 C C . GLN A 1 190 ? -24.611 -1.457 3.463 1.00 82.06 190 GLN A C 1
ATOM 1511 O O . GLN A 1 190 ? -25.837 -1.429 3.480 1.00 82.06 190 GLN A O 1
ATOM 1516 N N . ALA A 1 191 ? -23.883 -1.983 4.446 1.00 84.81 191 ALA A N 1
ATOM 1517 C CA . ALA A 1 191 ? -24.426 -2.711 5.586 1.00 84.81 191 ALA A CA 1
ATOM 1518 C C . ALA A 1 191 ? -25.210 -1.797 6.535 1.00 84.81 191 ALA A C 1
ATOM 1520 O O . ALA A 1 191 ? -26.308 -2.151 6.950 1.00 84.81 191 ALA A O 1
ATOM 1521 N N . PHE A 1 192 ? -24.686 -0.604 6.839 1.00 89.12 192 PHE A N 1
ATOM 1522 C CA . PHE A 1 192 ? -25.264 0.282 7.857 1.00 89.12 192 PHE A CA 1
ATOM 1523 C C . PHE A 1 192 ? -25.817 1.603 7.312 1.00 89.12 192 PHE A C 1
ATOM 1525 O O . PHE A 1 192 ? -26.523 2.327 8.016 1.00 89.12 192 PHE A O 1
ATOM 1532 N N . GLY A 1 193 ? -25.517 1.949 6.055 1.00 86.38 193 GLY A N 1
ATOM 1533 C CA . GLY A 1 193 ? -25.865 3.266 5.510 1.00 86.38 193 GLY A CA 1
ATOM 1534 C C . GLY A 1 193 ? -25.044 4.407 6.115 1.00 86.38 193 GLY A C 1
ATOM 1535 O O . GLY A 1 193 ? -25.481 5.555 6.078 1.00 86.38 193 GLY A O 1
ATOM 1536 N N . VAL A 1 194 ? -23.877 4.092 6.686 1.00 89.81 194 VAL A N 1
ATOM 1537 C CA . VAL A 1 194 ? -22.969 5.054 7.323 1.00 89.81 194 VAL A CA 1
ATOM 1538 C C . VAL A 1 194 ? -21.859 5.423 6.343 1.00 89.81 194 VAL A C 1
ATOM 1540 O O . VAL A 1 194 ? -21.071 4.566 5.945 1.00 89.81 194 VAL A O 1
ATOM 1543 N N . ASN A 1 195 ? -21.760 6.703 5.966 1.00 86.69 195 ASN A N 1
ATOM 1544 C CA . ASN A 1 195 ? -20.583 7.200 5.254 1.00 86.69 195 ASN A CA 1
ATOM 1545 C C . ASN A 1 195 ? -19.504 7.602 6.258 1.00 86.69 195 ASN A C 1
ATOM 1547 O O . ASN A 1 195 ? -19.664 8.600 6.957 1.00 86.69 195 ASN A O 1
ATOM 1551 N N . MET A 1 196 ? -18.403 6.862 6.304 1.00 87.12 196 MET A N 1
ATOM 1552 C CA . MET A 1 196 ? -17.279 7.168 7.184 1.00 87.12 196 MET A CA 1
ATOM 1553 C C . MET A 1 196 ? -16.006 7.301 6.358 1.00 87.12 196 MET A C 1
ATOM 1555 O O . MET A 1 196 ? -15.567 6.343 5.731 1.00 87.12 196 MET A O 1
ATOM 1559 N N . GLU A 1 197 ? -15.398 8.482 6.353 1.00 84.50 197 GLU A N 1
ATOM 1560 C CA . GLU A 1 197 ? -14.157 8.699 5.607 1.00 84.50 197 GLU A CA 1
ATOM 1561 C C . GLU A 1 197 ? -12.977 7.937 6.249 1.00 84.50 197 GLU A C 1
ATOM 1563 O O . GLU A 1 197 ? -12.919 7.817 7.478 1.00 84.50 197 GLU A O 1
ATOM 1568 N N . PRO A 1 198 ? -11.969 7.480 5.476 1.00 80.44 198 PRO A N 1
ATOM 1569 C CA . PRO A 1 198 ? -10.839 6.710 6.010 1.00 80.44 198 PRO A CA 1
ATOM 1570 C C . PRO A 1 198 ? -10.069 7.403 7.141 1.00 80.44 198 PRO A C 1
ATOM 1572 O O . PRO A 1 198 ? -9.502 6.734 8.003 1.00 80.44 198 PRO A O 1
ATOM 1575 N N . LEU A 1 199 ? -10.035 8.739 7.141 1.00 73.19 199 LEU A N 1
ATOM 1576 C CA . LEU A 1 199 ? -9.396 9.524 8.199 1.00 73.19 199 LEU A CA 1
ATOM 1577 C C . LEU A 1 199 ? -10.202 9.486 9.507 1.00 73.19 199 LEU A C 1
ATOM 1579 O O . LEU A 1 199 ? -9.618 9.438 10.587 1.00 73.19 199 LEU A O 1
ATOM 1583 N N . GLN A 1 200 ? -11.531 9.480 9.402 1.00 79.06 200 GLN A N 1
ATOM 1584 C CA . GLN A 1 200 ? -12.430 9.354 10.544 1.00 79.06 200 GLN A CA 1
ATOM 1585 C C . GLN A 1 200 ? -12.348 7.945 11.142 1.00 79.06 200 GLN A C 1
ATOM 1587 O O . GLN A 1 200 ? -12.283 7.811 12.356 1.00 79.06 200 GLN A O 1
ATOM 1592 N N . MET A 1 201 ? -12.233 6.906 10.305 1.00 83.44 201 MET A N 1
ATOM 1593 C CA . MET A 1 201 ? -12.022 5.523 10.764 1.00 83.44 201 MET A CA 1
ATOM 1594 C C . MET A 1 201 ? -10.795 5.384 11.662 1.00 83.44 201 MET A C 1
ATOM 1596 O O . MET A 1 201 ? -10.842 4.707 12.680 1.00 83.44 201 MET A O 1
ATOM 1600 N N . THR A 1 202 ? -9.687 6.024 11.279 1.00 75.25 202 THR A N 1
ATOM 1601 C CA . THR A 1 202 ? -8.439 5.997 12.056 1.00 75.25 202 THR A CA 1
ATOM 1602 C C . THR A 1 202 ? -8.464 6.873 13.301 1.00 75.25 202 THR A C 1
ATOM 1604 O O . THR A 1 202 ? -7.508 6.843 14.065 1.00 75.25 202 THR A O 1
ATOM 1607 N N . ALA A 1 203 ? -9.498 7.696 13.481 1.00 76.00 203 ALA A N 1
ATOM 1608 C CA . ALA A 1 203 ? -9.634 8.516 14.677 1.00 76.00 203 ALA A CA 1
ATOM 1609 C C . ALA A 1 203 ? -10.207 7.719 15.860 1.00 76.00 203 ALA A C 1
ATOM 1611 O O . ALA A 1 203 ? -9.980 8.107 17.002 1.00 76.00 203 ALA A O 1
ATOM 1612 N N . PHE A 1 204 ? -10.917 6.614 15.601 1.00 80.56 204 PHE A N 1
ATOM 1613 C CA . PHE A 1 204 ? -11.438 5.737 16.649 1.00 80.56 204 PHE A CA 1
ATOM 1614 C C . PHE A 1 204 ? -10.322 4.891 17.258 1.00 80.56 204 PHE A C 1
ATOM 1616 O O . PHE A 1 204 ? -9.541 4.258 16.544 1.00 80.56 204 PHE A O 1
ATOM 1623 N N . ASN A 1 205 ? -10.266 4.842 18.588 1.00 70.50 205 ASN A N 1
ATOM 1624 C CA . ASN A 1 205 ? -9.247 4.078 19.303 1.00 70.50 205 ASN A CA 1
ATOM 1625 C C . ASN A 1 205 ? -9.482 2.579 19.246 1.00 70.50 205 ASN A C 1
ATOM 1627 O O . ASN A 1 205 ? -8.530 1.801 19.331 1.00 70.50 205 ASN A O 1
ATOM 1631 N N . THR A 1 206 ? -10.748 2.189 19.187 1.00 81.50 206 THR A N 1
ATOM 1632 C CA . THR A 1 206 ? -11.186 0.818 19.392 1.00 81.50 206 THR A CA 1
ATOM 1633 C C . THR A 1 206 ? -12.275 0.456 18.388 1.00 81.50 206 THR A C 1
ATOM 1635 O O . THR A 1 206 ? -12.982 1.325 17.869 1.00 81.50 206 THR A O 1
ATOM 1638 N N . ILE A 1 207 ? -12.433 -0.839 18.110 1.00 88.06 207 ILE A N 1
ATOM 1639 C CA . ILE A 1 207 ? -13.563 -1.335 17.323 1.00 88.06 207 ILE A CA 1
ATOM 1640 C C . ILE A 1 207 ? -14.871 -1.079 18.077 1.00 88.06 207 ILE A C 1
ATOM 1642 O O . ILE A 1 207 ? -15.874 -0.812 17.423 1.00 88.06 207 ILE A O 1
ATOM 1646 N N . SER A 1 208 ? -14.870 -1.083 19.416 1.00 84.31 208 SER A N 1
ATOM 1647 C CA . SER A 1 208 ? -16.035 -0.681 20.219 1.00 84.31 208 SER A CA 1
ATOM 1648 C C . SER A 1 208 ? -16.493 0.741 19.909 1.00 84.31 208 SER A C 1
ATOM 1650 O O . SER A 1 208 ? -17.634 0.915 19.502 1.00 84.31 208 SER A O 1
ATOM 1652 N N . GLU A 1 209 ? -15.606 1.737 20.008 1.00 85.31 209 GLU A N 1
ATOM 1653 C CA . GLU A 1 209 ? -15.941 3.142 19.711 1.00 85.31 209 GLU A CA 1
ATOM 1654 C C . GLU A 1 209 ? -16.442 3.313 18.271 1.00 85.31 209 GLU A C 1
ATOM 1656 O O . GLU A 1 209 ? -17.398 4.042 18.007 1.00 85.31 209 GLU A O 1
ATOM 1661 N N . LEU A 1 210 ? -15.813 2.610 17.324 1.00 90.44 210 LEU A N 1
ATOM 1662 C CA . LEU A 1 210 ? -16.248 2.616 15.930 1.00 90.44 210 LEU A CA 1
ATOM 1663 C C . LEU A 1 210 ? -17.651 2.011 15.782 1.00 90.44 210 LEU A C 1
ATOM 1665 O O . LEU A 1 210 ? -18.475 2.545 15.040 1.00 90.44 210 LEU A O 1
ATOM 1669 N N . SER A 1 211 ? -17.926 0.913 16.486 1.00 91.00 211 SER A N 1
ATOM 1670 C CA . SER A 1 211 ? -19.219 0.220 16.451 1.00 91.00 211 SER A CA 1
ATOM 1671 C C . SER A 1 211 ? -20.323 1.049 17.107 1.00 91.00 211 SER A C 1
ATOM 1673 O O . SER A 1 211 ? -21.426 1.101 16.573 1.00 91.00 211 SER A O 1
ATOM 1675 N N . GLU A 1 212 ? -20.024 1.753 18.200 1.00 89.50 212 GLU A N 1
ATOM 1676 C CA . GLU A 1 212 ? -20.936 2.705 18.848 1.00 89.50 212 GLU A CA 1
ATOM 1677 C C . GLU A 1 212 ? -21.277 3.867 17.914 1.00 89.50 212 GLU A C 1
ATOM 1679 O O . GLU A 1 212 ? -22.450 4.168 17.697 1.00 89.50 212 GLU A O 1
ATOM 1684 N N . TYR A 1 213 ? -20.271 4.456 17.261 1.00 91.25 213 TYR A N 1
ATOM 1685 C CA . TYR A 1 213 ? -20.508 5.497 16.265 1.00 91.25 213 TYR A CA 1
ATOM 1686 C C . TYR A 1 213 ? -21.412 5.004 15.126 1.00 91.25 213 TYR A C 1
ATOM 1688 O O . TYR A 1 213 ? -22.334 5.708 14.706 1.00 91.25 213 TYR A O 1
ATOM 1696 N N . VAL A 1 214 ? -21.170 3.788 14.625 1.00 91.38 214 VAL A N 1
ATOM 1697 C CA . VAL A 1 214 ? -22.020 3.163 13.603 1.00 91.38 214 VAL A CA 1
ATOM 1698 C C . VAL A 1 214 ? -23.437 2.952 14.136 1.00 91.38 214 VAL A C 1
ATOM 1700 O O . VAL A 1 214 ? -24.388 3.264 13.424 1.00 91.38 214 VAL A O 1
ATOM 1703 N N . ALA A 1 215 ? -23.601 2.495 15.378 1.00 89.56 215 ALA A N 1
ATOM 1704 C CA . ALA A 1 215 ? -24.909 2.295 15.996 1.00 89.56 215 ALA A CA 1
ATOM 1705 C C . ALA A 1 215 ? -25.721 3.598 16.106 1.00 89.56 215 ALA A C 1
ATOM 1707 O O . ALA A 1 215 ? -26.934 3.572 15.896 1.00 89.56 215 ALA A O 1
ATOM 1708 N N . GLU A 1 216 ? -25.064 4.731 16.371 1.00 89.19 216 GLU A N 1
ATOM 1709 C CA . GLU A 1 216 ? -25.698 6.056 16.445 1.00 89.19 216 GLU A CA 1
ATOM 1710 C C . GLU A 1 216 ? -26.068 6.641 15.072 1.00 89.19 216 GLU A C 1
ATOM 1712 O O . GLU A 1 216 ? -27.038 7.390 14.959 1.00 89.19 216 GLU A O 1
ATOM 1717 N N . HIS A 1 217 ? -25.308 6.307 14.025 1.00 90.88 217 HIS A N 1
ATOM 1718 C CA . HIS A 1 217 ? -25.428 6.934 12.702 1.00 90.88 217 HIS A CA 1
ATOM 1719 C C . HIS A 1 217 ? -26.020 6.012 11.628 1.00 90.88 217 HIS A C 1
ATOM 1721 O O . HIS A 1 217 ? -26.205 6.443 10.484 1.00 90.88 217 HIS A O 1
ATOM 1727 N N . LYS A 1 218 ? -26.311 4.746 11.956 1.00 89.62 218 LYS A N 1
ATOM 1728 C CA . LYS A 1 218 ? -26.885 3.784 11.010 1.00 89.62 218 LYS A CA 1
ATOM 1729 C C . LYS A 1 218 ? -28.256 4.241 10.523 1.00 89.62 218 LYS A C 1
ATOM 1731 O O . LYS A 1 218 ? -29.104 4.699 11.284 1.00 89.62 218 LYS A O 1
ATOM 1736 N N . THR A 1 219 ? -28.497 4.047 9.235 1.00 86.00 219 THR A N 1
ATOM 1737 C CA . THR A 1 219 ? -29.810 4.258 8.607 1.00 86.00 219 THR A CA 1
ATOM 1738 C C . THR A 1 219 ? -30.470 2.941 8.204 1.00 86.00 219 THR A C 1
ATOM 1740 O O . THR A 1 219 ? -31.673 2.905 7.953 1.00 86.00 219 THR A O 1
ATOM 1743 N N . ARG A 1 220 ? -29.699 1.847 8.178 1.00 82.56 220 ARG A N 1
ATOM 1744 C CA . ARG A 1 220 ? -30.135 0.479 7.868 1.00 82.56 220 ARG A CA 1
ATOM 1745 C C . ARG A 1 220 ? -29.239 -0.544 8.568 1.00 82.56 220 ARG A C 1
ATOM 1747 O O . ARG A 1 220 ? -28.214 -0.172 9.126 1.00 82.56 220 ARG A O 1
ATOM 1754 N N . VAL A 1 221 ? -29.634 -1.814 8.538 1.00 78.00 221 VAL A N 1
ATOM 1755 C CA . VAL A 1 221 ? -28.792 -2.964 8.900 1.00 78.00 221 VAL A CA 1
ATOM 1756 C C . VAL A 1 221 ? -29.083 -4.066 7.882 1.00 78.00 221 VAL A C 1
ATOM 1758 O O . VAL A 1 221 ? -30.176 -4.627 7.875 1.00 78.00 221 VAL A O 1
ATOM 1761 N N . GLU A 1 222 ? -28.134 -4.336 6.993 1.00 74.25 222 GLU A N 1
ATOM 1762 C CA . GLU A 1 222 ? -28.190 -5.392 5.976 1.00 74.25 222 GLU A CA 1
ATOM 1763 C C . GLU A 1 222 ? -26.945 -6.289 6.089 1.00 74.25 222 GLU A C 1
ATOM 1765 O O . GLU A 1 222 ? -25.854 -5.804 6.398 1.00 74.25 222 GLU A O 1
ATOM 1770 N N . GLU A 1 223 ? -27.073 -7.587 5.784 1.00 56.84 223 GLU A N 1
ATOM 1771 C CA . GLU A 1 223 ? -25.918 -8.476 5.576 1.00 56.84 223 GLU A CA 1
ATOM 1772 C C . GLU A 1 223 ? -25.177 -8.058 4.291 1.00 56.84 223 GLU A C 1
ATOM 1774 O O . GLU A 1 223 ? -25.412 -8.564 3.191 1.00 56.84 223 GLU A O 1
ATOM 1779 N N . GLY A 1 224 ? -24.299 -7.063 4.411 1.00 51.81 224 GLY A N 1
ATOM 1780 C CA . GLY A 1 224 ? -23.567 -6.505 3.281 1.00 51.81 224 GLY A CA 1
ATOM 1781 C C . GLY A 1 224 ? -22.504 -7.470 2.755 1.00 51.81 224 GLY A C 1
ATOM 1782 O O . GLY A 1 224 ? -21.492 -7.715 3.413 1.00 51.81 224 GLY A O 1
ATOM 1783 N N . LYS A 1 225 ? -22.669 -7.972 1.526 1.00 54.25 225 LYS A N 1
ATOM 1784 C CA . LYS A 1 225 ? -21.533 -8.445 0.718 1.00 54.25 225 LYS A CA 1
ATOM 1785 C C . LYS A 1 225 ? -20.915 -7.241 0.027 1.00 54.25 225 LYS A C 1
ATOM 1787 O O . LYS A 1 225 ? -21.580 -6.630 -0.799 1.00 54.25 225 LYS A O 1
ATOM 1792 N N . LEU A 1 226 ? -19.655 -6.957 0.348 1.00 57.38 226 LEU A N 1
ATOM 1793 C CA . LEU A 1 226 ? -18.880 -5.867 -0.237 1.00 57.38 226 LEU A CA 1
ATOM 1794 C C . LEU A 1 226 ? -18.885 -5.962 -1.764 1.00 57.38 226 LEU A C 1
ATOM 1796 O O . LEU A 1 226 ? -18.265 -6.868 -2.329 1.00 57.38 226 LEU A O 1
ATOM 1800 N N . ASP A 1 227 ? -19.581 -5.030 -2.414 1.00 66.00 227 ASP A N 1
ATOM 1801 C CA . ASP A 1 227 ? -19.696 -5.024 -3.865 1.00 66.00 227 ASP A CA 1
ATOM 1802 C C . ASP A 1 227 ? -18.804 -3.942 -4.486 1.00 66.00 227 ASP A C 1
ATOM 1804 O O . ASP A 1 227 ? -19.187 -2.784 -4.675 1.00 66.00 227 ASP A O 1
ATOM 1808 N N . TRP A 1 228 ? -17.565 -4.323 -4.818 1.00 70.56 228 TRP A N 1
ATOM 1809 C CA . TRP A 1 228 ? -16.657 -3.482 -5.609 1.00 70.56 228 TRP A CA 1
ATOM 1810 C C . TRP A 1 228 ? -17.306 -2.991 -6.903 1.00 70.56 228 TRP A C 1
ATOM 1812 O O . TRP A 1 228 ? -16.950 -1.912 -7.395 1.00 70.56 228 TRP A O 1
ATOM 1822 N N . THR A 1 229 ? -18.274 -3.749 -7.426 1.00 70.88 229 THR A N 1
ATOM 1823 C CA . THR A 1 229 ? -19.045 -3.372 -8.597 1.00 70.88 229 THR A CA 1
ATOM 1824 C C . THR A 1 229 ? -19.707 -2.006 -8.401 1.00 70.88 229 THR A C 1
ATOM 1826 O O . THR A 1 229 ? -19.676 -1.202 -9.332 1.00 70.88 229 THR A O 1
ATOM 1829 N N . ASP A 1 230 ? -20.239 -1.682 -7.220 1.00 71.81 230 ASP A N 1
ATOM 1830 C CA . ASP A 1 230 ? -20.975 -0.431 -6.991 1.00 71.81 230 ASP A CA 1
ATOM 1831 C C . ASP A 1 230 ? -20.059 0.794 -6.937 1.00 71.81 230 ASP A C 1
ATOM 1833 O O . ASP A 1 230 ? -20.314 1.790 -7.623 1.00 71.81 230 ASP A O 1
ATOM 1837 N N . ILE A 1 231 ? -18.931 0.696 -6.221 1.00 74.50 231 ILE A N 1
ATOM 1838 C CA . ILE A 1 231 ? -17.912 1.763 -6.180 1.00 74.50 231 ILE A CA 1
ATOM 1839 C C . ILE A 1 231 ? -17.421 2.069 -7.590 1.00 74.50 231 ILE A C 1
ATOM 1841 O O . ILE A 1 231 ? -17.254 3.228 -7.971 1.00 74.50 231 ILE A O 1
ATOM 1845 N N . ILE A 1 232 ? -17.164 1.014 -8.364 1.00 80.00 232 ILE A N 1
ATOM 1846 C CA . ILE A 1 232 ? -16.664 1.138 -9.723 1.00 80.00 232 ILE A CA 1
ATOM 1847 C C . ILE A 1 232 ? -17.760 1.688 -10.631 1.00 80.00 232 ILE A C 1
ATOM 1849 O O . ILE A 1 232 ? -17.452 2.522 -11.480 1.00 80.00 232 ILE A O 1
ATOM 1853 N N . ARG A 1 233 ? -19.023 1.249 -10.507 1.00 74.94 233 ARG A N 1
ATOM 1854 C CA . ARG A 1 233 ? -20.184 1.698 -11.311 1.00 74.94 233 ARG A CA 1
ATOM 1855 C C . ARG A 1 233 ? -20.477 3.184 -11.184 1.00 74.94 233 ARG A C 1
ATOM 1857 O O . ARG A 1 233 ? -20.927 3.768 -12.172 1.00 74.94 233 ARG A O 1
ATOM 1864 N N . GLU A 1 234 ? -20.195 3.781 -10.033 1.00 76.69 234 GLU A N 1
ATOM 1865 C CA . GLU A 1 234 ? -20.313 5.221 -9.831 1.00 76.69 234 GLU A CA 1
ATOM 1866 C C . GLU A 1 234 ? -19.502 5.971 -10.907 1.00 76.69 234 GLU A C 1
ATOM 1868 O O . GLU A 1 234 ? -18.284 5.820 -11.044 1.00 76.69 234 GLU A O 1
ATOM 1873 N N . LYS A 1 235 ? -20.201 6.727 -11.761 1.00 70.50 235 LYS A N 1
ATOM 1874 C CA . LYS A 1 235 ? -19.570 7.450 -12.868 1.00 70.50 235 LYS A CA 1
ATOM 1875 C C . LYS A 1 235 ? -18.942 8.727 -12.343 1.00 70.50 235 LYS A C 1
ATOM 1877 O O . LYS A 1 235 ? -19.629 9.571 -11.775 1.00 70.50 235 LYS A O 1
ATOM 1882 N N . VAL A 1 236 ? -17.663 8.912 -12.641 1.00 80.38 236 VAL A N 1
ATOM 1883 C CA . VAL A 1 236 ? -16.945 10.149 -12.336 1.00 80.38 236 VAL A CA 1
ATOM 1884 C C . VAL A 1 236 ? -16.787 10.960 -13.614 1.00 80.38 236 VAL A C 1
ATOM 1886 O O . VAL A 1 236 ? -16.478 10.420 -14.677 1.00 80.38 236 VAL A O 1
ATOM 1889 N N . ASN A 1 237 ? -16.991 12.274 -13.525 1.00 74.56 237 ASN A N 1
ATOM 1890 C CA . ASN A 1 237 ? -16.766 13.172 -14.651 1.00 74.56 237 ASN A CA 1
ATOM 1891 C C . ASN A 1 237 ? -15.258 13.346 -14.888 1.00 74.56 237 ASN A C 1
ATOM 1893 O O . ASN A 1 237 ? -14.624 14.255 -14.351 1.00 74.56 237 ASN A O 1
ATOM 1897 N N . LEU A 1 238 ? -14.673 12.446 -15.679 1.00 77.69 238 LEU A N 1
ATOM 1898 C CA . LEU A 1 238 ? -13.266 12.490 -16.053 1.00 77.69 238 LEU A CA 1
ATOM 1899 C C . LEU A 1 238 ? -13.111 12.945 -17.505 1.00 77.69 238 LEU A C 1
ATOM 1901 O O . LEU A 1 238 ? -13.426 12.220 -18.450 1.00 77.69 238 LEU A O 1
ATOM 1905 N N . LYS A 1 239 ? -12.527 14.131 -17.694 1.00 76.75 239 LYS A N 1
ATOM 1906 C CA . LYS A 1 239 ? -12.071 14.582 -19.010 1.00 76.75 239 LYS A CA 1
ATOM 1907 C C . LYS A 1 239 ? -10.660 14.060 -19.263 1.00 76.75 239 LYS A C 1
ATOM 1909 O O . LYS A 1 239 ? -9.701 14.545 -18.662 1.00 76.75 239 LYS A O 1
ATOM 1914 N N . LEU A 1 240 ? -10.526 13.085 -20.161 1.00 77.81 240 LEU A N 1
ATOM 1915 C CA . LEU A 1 240 ? -9.213 12.561 -20.533 1.00 77.81 240 LEU A CA 1
ATOM 1916 C C . LEU A 1 240 ? -8.349 13.658 -21.186 1.00 77.81 240 LEU A C 1
ATOM 1918 O O . LEU A 1 240 ? -8.861 14.449 -21.988 1.00 77.81 240 LEU A O 1
ATOM 1922 N N . PRO A 1 241 ? -7.040 13.717 -20.876 1.00 72.12 241 PRO A N 1
ATOM 1923 C CA . PRO A 1 241 ? -6.136 14.682 -21.487 1.00 72.12 241 PRO A CA 1
ATOM 1924 C C . PRO A 1 241 ? -6.085 14.518 -23.010 1.00 72.12 241 PRO A C 1
ATOM 1926 O O . PRO A 1 241 ? -6.126 13.406 -23.545 1.00 72.12 241 PRO A O 1
ATOM 1929 N N . ALA A 1 242 ? -5.986 15.649 -23.711 1.00 63.72 242 ALA A N 1
ATOM 1930 C CA . ALA A 1 242 ? -5.907 15.674 -25.164 1.00 63.72 242 ALA A CA 1
ATOM 1931 C C . ALA A 1 242 ? -4.546 15.151 -25.641 1.00 63.72 242 ALA A C 1
ATOM 1933 O O . ALA A 1 242 ? -3.490 15.557 -25.154 1.00 63.72 242 ALA A O 1
ATOM 1934 N N . ASN A 1 243 ? -4.577 14.270 -26.638 1.00 63.50 243 ASN A N 1
ATOM 1935 C CA . ASN A 1 243 ? -3.375 13.692 -27.221 1.00 63.50 243 ASN A CA 1
ATOM 1936 C C . ASN A 1 243 ? -2.732 14.693 -28.193 1.00 63.50 243 ASN A C 1
ATOM 1938 O O . ASN A 1 243 ? -3.324 15.023 -29.225 1.00 63.50 243 ASN A O 1
ATOM 1942 N N . TRP A 1 244 ? -1.530 15.177 -27.874 1.00 62.94 244 TRP A N 1
ATOM 1943 C CA . TRP A 1 244 ? -0.807 16.118 -28.729 1.00 62.94 244 TRP A CA 1
ATOM 1944 C C . TRP A 1 244 ? 0.242 15.410 -29.597 1.00 62.94 244 TRP A C 1
ATOM 1946 O O . TRP A 1 244 ? 0.850 14.417 -29.199 1.00 62.94 244 TRP A O 1
ATOM 1956 N N . PHE A 1 245 ? 0.494 15.927 -30.806 1.00 62.19 245 PHE A N 1
ATOM 1957 C CA . PHE A 1 245 ? 1.409 15.297 -31.768 1.00 62.19 245 PHE A CA 1
ATOM 1958 C C . PHE A 1 245 ? 2.853 15.172 -31.246 1.00 62.19 245 PHE A C 1
ATOM 1960 O O . PHE A 1 245 ? 3.592 14.301 -31.703 1.00 62.19 245 PHE A O 1
ATOM 1967 N N . THR A 1 246 ? 3.251 16.005 -30.281 1.00 62.84 246 THR A N 1
ATOM 1968 C CA . THR A 1 246 ? 4.594 16.025 -29.682 1.00 62.84 246 THR A CA 1
ATOM 1969 C C . THR A 1 246 ? 4.885 14.797 -28.821 1.00 62.84 246 THR A C 1
ATOM 1971 O O . THR A 1 246 ? 6.015 14.315 -28.841 1.00 62.84 246 THR A O 1
ATOM 1974 N N . GLY A 1 247 ? 3.882 14.201 -28.167 1.00 66.25 247 GLY A N 1
ATOM 1975 C CA . GLY A 1 247 ? 4.061 12.961 -27.400 1.00 66.25 247 GLY A CA 1
ATOM 1976 C C . GLY A 1 247 ? 4.560 11.795 -28.251 1.00 66.25 247 GLY A C 1
ATOM 1977 O O . GLY A 1 247 ? 5.355 10.965 -27.812 1.00 66.25 247 GLY A O 1
ATOM 1978 N N . ARG A 1 248 ? 4.178 11.786 -29.532 1.00 70.75 248 ARG A N 1
ATOM 1979 C CA . ARG A 1 248 ? 4.637 10.794 -30.515 1.00 70.75 248 ARG A CA 1
ATOM 1980 C C . ARG A 1 248 ? 6.127 10.932 -30.794 1.00 70.75 248 ARG A C 1
ATOM 1982 O O . ARG A 1 248 ? 6.826 9.925 -30.871 1.00 70.75 248 ARG A O 1
ATOM 1989 N N . TRP A 1 249 ? 6.592 12.169 -30.945 1.00 74.31 249 TRP A N 1
ATOM 1990 C CA . TRP A 1 249 ? 8.001 12.464 -31.168 1.00 74.31 249 TRP A CA 1
ATOM 1991 C C . TRP A 1 249 ? 8.835 12.113 -29.948 1.00 74.31 249 TRP A C 1
ATOM 1993 O O . TRP A 1 249 ? 9.879 11.502 -30.122 1.00 74.31 249 TRP A O 1
ATOM 2003 N N . VAL A 1 250 ? 8.338 12.393 -28.739 1.00 77.06 250 VAL A N 1
ATOM 2004 C CA . VAL A 1 250 ? 9.013 12.021 -27.489 1.00 77.06 250 VAL A CA 1
ATOM 2005 C C . VAL A 1 250 ? 9.184 10.510 -27.384 1.00 77.06 250 VAL A C 1
ATOM 2007 O O . VAL A 1 250 ? 10.287 10.054 -27.121 1.00 77.06 250 VAL A O 1
ATOM 2010 N N . VAL A 1 251 ? 8.144 9.707 -27.625 1.00 77.56 251 VAL A N 1
ATOM 2011 C CA . VAL A 1 251 ? 8.266 8.238 -27.535 1.00 77.56 251 VAL A CA 1
ATOM 2012 C C . VAL A 1 251 ? 9.156 7.679 -28.649 1.00 77.56 251 VAL A C 1
ATOM 2014 O O . VAL A 1 251 ? 9.951 6.774 -28.400 1.00 77.56 251 VAL A O 1
ATOM 2017 N N . TYR A 1 252 ? 9.071 8.223 -29.867 1.00 81.06 252 TYR A N 1
ATOM 2018 C CA . TYR A 1 252 ? 9.919 7.792 -30.980 1.00 81.06 252 TYR A CA 1
ATOM 2019 C C . TYR A 1 252 ? 11.396 8.144 -30.762 1.00 81.06 252 TYR A C 1
ATOM 2021 O O . TYR A 1 252 ? 12.256 7.277 -30.908 1.00 81.06 252 TYR A O 1
ATOM 2029 N N . SER A 1 253 ? 11.698 9.384 -30.366 1.00 82.69 253 SER A N 1
ATOM 2030 C CA . SER A 1 253 ? 13.066 9.817 -30.067 1.00 82.69 253 SER A CA 1
ATOM 2031 C C . SER A 1 253 ? 13.627 9.062 -28.866 1.00 82.69 253 SER A C 1
ATOM 2033 O O . SER A 1 253 ? 14.765 8.605 -28.914 1.00 82.69 253 SER A O 1
ATOM 2035 N N . SER A 1 254 ? 12.796 8.830 -27.846 1.00 82.06 254 SER A N 1
ATOM 2036 C CA . SER A 1 254 ? 13.142 8.015 -26.682 1.00 82.06 254 SER A CA 1
ATOM 2037 C C . SER A 1 254 ? 13.458 6.581 -27.089 1.00 82.06 254 SER A C 1
ATOM 2039 O O . SER A 1 254 ? 14.434 6.031 -26.608 1.00 82.06 254 SER A O 1
ATOM 2041 N N . LYS A 1 255 ? 12.713 5.978 -28.025 1.00 83.62 255 LYS A N 1
ATOM 2042 C CA . LYS A 1 255 ? 13.027 4.638 -28.543 1.00 83.62 255 LYS A CA 1
ATOM 2043 C C . LYS A 1 255 ? 14.408 4.583 -29.192 1.00 83.62 255 LYS A C 1
ATOM 2045 O O . LYS A 1 255 ? 15.169 3.668 -28.896 1.00 83.62 255 LYS A O 1
ATOM 2050 N N . VAL A 1 256 ? 14.725 5.544 -30.062 1.00 86.06 256 VAL A N 1
ATOM 2051 C CA . VAL A 1 256 ? 16.038 5.623 -30.725 1.00 86.06 256 VAL A CA 1
ATOM 2052 C C . VAL A 1 256 ? 17.138 5.823 -29.686 1.00 86.06 256 VAL A C 1
ATOM 2054 O O . VAL A 1 256 ? 18.099 5.059 -29.656 1.00 86.06 256 VAL A O 1
ATOM 2057 N N . PHE A 1 257 ? 16.955 6.783 -28.778 1.00 86.94 257 PHE A N 1
ATOM 2058 C CA . PHE A 1 257 ? 17.878 7.038 -27.679 1.00 86.94 257 PHE A CA 1
ATOM 2059 C C . PHE A 1 257 ? 18.082 5.793 -26.813 1.00 86.94 257 PHE A C 1
ATOM 2061 O O . PHE A 1 257 ? 19.217 5.411 -26.562 1.00 86.94 257 PHE A O 1
ATOM 2068 N N . PHE A 1 258 ? 17.015 5.100 -26.415 1.00 88.19 258 PHE A N 1
ATOM 2069 C CA . PHE A 1 258 ? 17.115 3.898 -25.597 1.00 88.19 258 PHE A CA 1
ATOM 2070 C C . PHE A 1 258 ? 17.758 2.732 -26.327 1.00 88.19 258 PHE A C 1
ATOM 2072 O O . PHE A 1 258 ? 18.323 1.900 -25.646 1.00 88.19 258 PHE A O 1
ATOM 2079 N N . HIS A 1 259 ? 17.687 2.645 -27.655 1.00 85.19 259 HIS A N 1
ATOM 2080 C CA . HIS A 1 259 ? 18.371 1.595 -28.418 1.00 85.19 259 HIS A CA 1
ATOM 2081 C C . HIS A 1 259 ? 19.870 1.862 -28.589 1.00 85.19 259 HIS A C 1
ATOM 2083 O O . HIS A 1 259 ? 20.655 0.924 -28.703 1.00 85.19 259 HIS A O 1
ATOM 2089 N N . LEU A 1 260 ? 20.257 3.139 -28.623 1.00 84.12 260 LEU A N 1
ATOM 2090 C CA . LEU A 1 260 ? 21.652 3.568 -28.729 1.00 84.12 260 LEU A CA 1
ATOM 2091 C C . LEU A 1 260 ? 22.341 3.589 -27.360 1.00 84.12 260 LEU A C 1
ATOM 2093 O O . LEU A 1 260 ? 23.474 3.137 -27.225 1.00 84.12 260 LEU A O 1
ATOM 2097 N N . TYR A 1 261 ? 21.652 4.114 -26.349 1.00 84.12 261 TYR A N 1
ATOM 2098 C CA . TYR A 1 261 ? 22.186 4.335 -25.010 1.00 84.12 261 TYR A CA 1
ATOM 2099 C C . TYR A 1 261 ? 22.027 3.108 -24.109 1.00 84.12 261 TYR A C 1
ATOM 2101 O O . TYR A 1 261 ? 22.928 2.787 -23.335 1.00 84.12 261 TYR A O 1
ATOM 2109 N N . PHE A 1 262 ? 20.909 2.388 -24.234 1.00 82.56 262 PHE A N 1
ATOM 2110 C CA . PHE A 1 262 ? 20.687 1.100 -23.580 1.00 82.56 262 PHE A CA 1
ATOM 2111 C C . PHE A 1 262 ? 20.685 -0.013 -24.631 1.00 82.56 262 PHE A C 1
ATOM 2113 O O . PHE A 1 262 ? 20.322 0.177 -25.788 1.00 82.56 262 PHE A O 1
ATOM 2120 N N . ARG A 1 263 ? 21.052 -1.235 -24.252 1.00 87.38 263 ARG A N 1
ATOM 2121 C CA . ARG A 1 263 ? 20.878 -2.397 -25.140 1.00 87.38 263 ARG A CA 1
ATOM 2122 C C . ARG A 1 263 ? 19.449 -2.926 -25.005 1.00 87.38 263 ARG A C 1
ATOM 2124 O O . ARG A 1 263 ? 19.250 -4.080 -24.626 1.00 87.38 263 ARG A O 1
ATOM 2131 N N . ILE A 1 264 ? 18.458 -2.053 -25.231 1.00 91.81 264 ILE A N 1
ATOM 2132 C CA . ILE A 1 264 ? 17.051 -2.347 -24.942 1.00 91.81 264 ILE A CA 1
ATOM 2133 C C . ILE A 1 264 ? 16.457 -3.337 -25.953 1.00 91.81 264 ILE A C 1
ATOM 2135 O O . ILE A 1 264 ? 16.567 -3.155 -27.167 1.00 91.81 264 ILE A O 1
ATOM 2139 N N . ARG A 1 265 ? 15.790 -4.385 -25.464 1.00 92.25 265 ARG A N 1
ATOM 2140 C CA . ARG A 1 265 ? 15.126 -5.413 -26.280 1.00 92.25 265 ARG A CA 1
ATOM 2141 C C . ARG A 1 265 ? 13.675 -5.594 -25.851 1.00 92.25 265 ARG A C 1
ATOM 2143 O O . ARG A 1 265 ? 13.376 -5.578 -24.662 1.00 92.25 265 ARG A O 1
ATOM 2150 N N . GLY A 1 266 ? 12.793 -5.800 -26.825 1.00 92.38 266 GLY A N 1
ATOM 2151 C CA . GLY A 1 266 ? 11.375 -6.084 -26.605 1.00 92.38 266 GLY A CA 1
ATOM 2152 C C . GLY A 1 266 ? 11.030 -7.515 -27.002 1.00 92.38 266 GLY A C 1
ATOM 2153 O O . GLY A 1 266 ? 11.472 -7.975 -28.054 1.00 92.38 266 GLY A O 1
ATOM 2154 N N . LYS A 1 267 ? 10.228 -8.209 -26.193 1.00 94.44 267 LYS A N 1
ATOM 2155 C CA . LYS A 1 267 ? 9.690 -9.550 -26.473 1.00 94.44 267 LYS A CA 1
ATOM 2156 C C . LYS A 1 267 ? 8.185 -9.590 -26.223 1.00 94.44 267 LYS A C 1
ATOM 2158 O O . LYS A 1 267 ? 7.673 -8.832 -25.407 1.00 94.44 267 LYS A O 1
ATOM 2163 N N . GLY A 1 268 ? 7.476 -10.475 -26.922 1.00 92.81 268 GLY A N 1
ATOM 2164 C CA . GLY A 1 268 ? 6.071 -10.772 -26.622 1.00 92.81 268 GLY A CA 1
ATOM 2165 C C . GLY A 1 268 ? 5.060 -9.693 -27.021 1.00 92.81 268 GLY A C 1
ATOM 2166 O O . GLY A 1 268 ? 3.905 -9.775 -26.633 1.00 92.81 268 GLY A O 1
ATOM 2167 N N . THR A 1 269 ? 5.434 -8.688 -27.820 1.00 91.19 269 THR A N 1
ATOM 2168 C CA . THR A 1 269 ? 4.498 -7.625 -28.261 1.00 91.19 269 THR A CA 1
ATOM 2169 C C . THR A 1 269 ? 3.265 -8.144 -29.020 1.00 91.19 269 THR A C 1
ATOM 2171 O O . THR A 1 269 ? 2.254 -7.451 -29.103 1.00 91.19 269 THR A O 1
ATOM 2174 N N . GLN A 1 270 ? 3.333 -9.363 -29.558 1.00 91.75 270 GLN A N 1
ATOM 2175 C CA . GLN A 1 270 ? 2.217 -10.084 -30.169 1.00 91.75 270 GLN A CA 1
ATOM 2176 C C . GLN A 1 270 ? 1.169 -10.579 -29.159 1.00 91.75 270 GLN A C 1
ATOM 2178 O O . GLN A 1 270 ? 0.038 -10.832 -29.553 1.00 91.75 270 GLN A O 1
ATOM 2183 N N . ASN A 1 271 ? 1.525 -10.684 -27.875 1.00 93.12 271 ASN A N 1
ATOM 2184 C CA . ASN A 1 271 ? 0.633 -11.132 -26.805 1.00 93.12 271 ASN A CA 1
ATOM 2185 C C . ASN A 1 271 ? -0.361 -10.047 -26.369 1.00 93.12 271 ASN A C 1
ATOM 2187 O O . ASN A 1 271 ? -1.235 -10.323 -25.555 1.00 93.12 271 ASN A O 1
ATOM 2191 N N . ILE A 1 272 ? -0.215 -8.814 -26.870 1.00 93.00 272 ILE A N 1
ATOM 2192 C CA . ILE A 1 272 ? -1.068 -7.677 -26.519 1.00 93.00 272 ILE A CA 1
ATOM 2193 C C . ILE A 1 272 ? -2.375 -7.765 -27.330 1.00 93.00 272 ILE A C 1
ATOM 2195 O O . ILE A 1 272 ? -2.320 -7.589 -28.553 1.00 93.00 272 ILE A O 1
ATOM 2199 N N . PRO A 1 273 ? -3.541 -7.974 -26.689 1.00 90.06 273 PRO A N 1
ATOM 2200 C CA . PRO A 1 273 ? -4.834 -8.014 -27.375 1.00 90.06 273 PRO A CA 1
ATOM 2201 C C . PRO A 1 273 ? -5.181 -6.687 -28.076 1.00 90.06 273 PRO A C 1
ATOM 2203 O O . PRO A 1 273 ? -4.741 -5.617 -27.651 1.00 90.06 273 PRO A O 1
ATOM 2206 N N . ASP A 1 274 ? -6.028 -6.722 -29.115 1.00 86.81 274 ASP A N 1
ATOM 2207 C CA . ASP A 1 274 ? -6.654 -5.511 -29.697 1.00 86.81 274 ASP A CA 1
ATOM 2208 C C . ASP A 1 274 ? -7.964 -5.156 -28.966 1.00 86.81 274 ASP A C 1
ATOM 2210 O O . ASP A 1 274 ? -9.005 -4.895 -29.566 1.00 86.81 274 ASP A O 1
ATOM 2214 N N . ALA A 1 275 ? -7.901 -5.172 -27.637 1.00 88.62 275 ALA A N 1
ATOM 2215 C CA . ALA A 1 275 ? -8.964 -4.799 -26.712 1.00 88.62 275 ALA A CA 1
ATOM 2216 C C . ALA A 1 275 ? -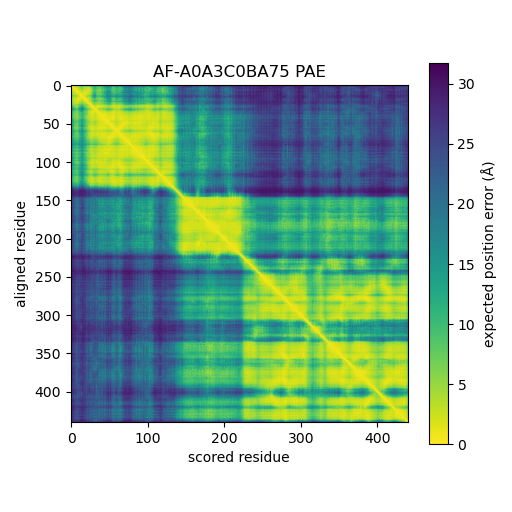8.373 -3.894 -25.612 1.00 88.62 275 ALA A C 1
ATOM 2218 O O . ALA A 1 275 ? -7.146 -3.846 -25.477 1.00 88.62 275 ALA A O 1
ATOM 2219 N N . PRO A 1 276 ? -9.201 -3.159 -24.843 1.00 92.12 276 PRO A N 1
ATOM 2220 C CA . PRO A 1 276 ? -8.735 -2.467 -23.645 1.00 92.12 276 PRO A CA 1
ATOM 2221 C C . PRO A 1 276 ? -8.010 -3.459 -22.739 1.00 92.12 276 PRO A C 1
ATOM 2223 O O . PRO A 1 276 ? -8.534 -4.542 -22.492 1.00 92.12 276 PRO A O 1
ATOM 2226 N N . VAL A 1 277 ? -6.804 -3.116 -22.294 1.00 95.12 277 VAL A N 1
ATOM 2227 C CA . VAL A 1 277 ? -5.984 -3.979 -21.432 1.00 95.12 277 VAL A CA 1
ATOM 2228 C C . VAL A 1 277 ? -5.412 -3.198 -20.257 1.00 95.12 277 VAL A C 1
ATOM 2230 O O . VAL A 1 277 ? -5.125 -1.999 -20.370 1.00 95.12 277 VAL A O 1
ATOM 2233 N N . ILE A 1 278 ? -5.180 -3.900 -19.150 1.00 95.75 278 ILE A N 1
ATOM 2234 C CA . ILE A 1 278 ? -4.393 -3.388 -18.029 1.00 95.75 278 ILE A CA 1
ATOM 2235 C C . ILE A 1 278 ? -2.990 -3.989 -18.118 1.00 95.75 278 ILE A C 1
ATOM 2237 O O . ILE A 1 278 ? -2.793 -5.186 -17.925 1.00 95.75 278 ILE A O 1
ATOM 2241 N N . PHE A 1 279 ? -1.998 -3.163 -18.424 1.00 95.62 279 PHE A N 1
ATOM 2242 C CA . PHE A 1 279 ? -0.594 -3.544 -18.356 1.00 95.62 279 PHE A CA 1
ATOM 2243 C C . PHE A 1 279 ? -0.118 -3.485 -16.905 1.00 95.62 279 PHE A C 1
ATOM 2245 O O . PHE A 1 279 ? -0.228 -2.439 -16.259 1.00 95.62 279 PHE A O 1
ATOM 2252 N N . VAL A 1 280 ? 0.464 -4.583 -16.425 1.00 95.31 280 VAL A N 1
ATOM 2253 C CA . VAL A 1 280 ? 0.968 -4.706 -15.050 1.00 95.31 280 VAL A CA 1
ATOM 2254 C C . VAL A 1 280 ? 2.473 -4.967 -15.083 1.00 95.31 280 VAL A C 1
ATOM 2256 O O . VAL A 1 280 ? 2.894 -6.121 -15.160 1.00 95.31 280 VAL A O 1
ATOM 2259 N N . PRO A 1 281 ? 3.300 -3.907 -15.121 1.00 93.62 281 PRO A N 1
ATOM 2260 C CA . PRO A 1 281 ? 4.751 -4.022 -15.039 1.00 93.62 281 PRO A CA 1
ATOM 2261 C C . PRO A 1 281 ? 5.291 -4.114 -13.610 1.00 93.62 281 PRO A C 1
ATOM 2263 O O . PRO A 1 281 ? 4.772 -3.452 -12.714 1.00 93.62 281 PRO A O 1
ATOM 2266 N N . ASN A 1 282 ? 6.409 -4.820 -13.411 1.00 91.44 282 ASN A N 1
ATOM 2267 C CA . ASN A 1 282 ? 7.263 -4.573 -12.241 1.00 91.44 282 ASN A CA 1
ATOM 2268 C C . ASN A 1 282 ? 7.939 -3.195 -12.333 1.00 91.44 282 ASN A C 1
ATOM 2270 O O . ASN A 1 282 ? 8.158 -2.676 -13.430 1.00 91.44 282 ASN A O 1
ATOM 2274 N N . HIS A 1 283 ? 8.280 -2.595 -11.191 1.00 87.19 283 HIS A N 1
ATOM 2275 C CA . HIS A 1 283 ? 8.767 -1.215 -11.142 1.00 87.19 283 HIS A CA 1
ATOM 2276 C C . HIS A 1 283 ? 10.236 -1.120 -10.698 1.00 87.19 283 HIS A C 1
ATOM 2278 O O . HIS A 1 283 ? 10.555 -1.129 -9.510 1.00 87.19 283 HIS A O 1
ATOM 2284 N N . GLN A 1 284 ? 11.148 -0.984 -11.661 1.00 81.06 284 GLN A N 1
ATOM 2285 C CA . GLN A 1 284 ? 12.597 -0.947 -11.452 1.00 81.06 284 GLN A CA 1
ATOM 2286 C C . GLN A 1 284 ? 13.227 0.452 -11.552 1.00 81.06 284 GLN A C 1
ATOM 2288 O O . GLN A 1 284 ? 14.189 0.736 -10.841 1.00 81.06 284 GLN A O 1
ATOM 2293 N N . SER A 1 285 ? 12.706 1.338 -12.407 1.00 77.94 285 SER A N 1
ATOM 2294 C CA . SER A 1 285 ? 13.303 2.649 -12.703 1.00 77.94 285 SER A CA 1
ATOM 2295 C C . SER A 1 285 ? 12.257 3.750 -12.920 1.00 77.94 285 SER A C 1
ATOM 2297 O O . SER A 1 285 ? 11.055 3.508 -12.981 1.00 77.94 285 SER A O 1
ATOM 2299 N N . TYR A 1 286 ? 12.700 5.006 -13.051 1.00 74.25 286 TYR A N 1
ATOM 2300 C CA . TYR A 1 286 ? 11.795 6.113 -13.402 1.00 74.25 286 TYR A CA 1
ATOM 2301 C C . TYR A 1 286 ? 11.395 6.126 -14.890 1.00 74.25 286 TYR A C 1
ATOM 2303 O O . TYR A 1 286 ? 10.435 6.803 -15.251 1.00 74.25 286 TYR A O 1
ATOM 2311 N N . LEU A 1 287 ? 12.124 5.399 -15.747 1.00 80.62 287 LEU A N 1
ATOM 2312 C CA . LEU A 1 287 ? 11.892 5.338 -17.193 1.00 80.62 287 LEU A CA 1
ATOM 2313 C C . LEU A 1 287 ? 11.010 4.162 -17.614 1.00 80.62 287 LEU A C 1
ATOM 2315 O O . LEU A 1 287 ? 10.672 4.069 -18.790 1.00 80.62 287 LEU A O 1
ATOM 2319 N N . ASP A 1 288 ? 10.598 3.295 -16.687 1.00 83.88 288 ASP A N 1
ATOM 2320 C CA . ASP A 1 288 ? 9.862 2.062 -16.994 1.00 83.88 288 ASP A CA 1
ATOM 2321 C C . ASP A 1 288 ? 8.638 2.306 -17.878 1.00 83.88 288 ASP A C 1
ATOM 2323 O O . ASP A 1 288 ? 8.432 1.612 -18.872 1.00 83.88 288 ASP A O 1
ATOM 2327 N N . GLY A 1 289 ? 7.864 3.353 -17.579 1.00 83.69 289 GLY A N 1
ATOM 2328 C CA . GLY A 1 289 ? 6.710 3.714 -18.397 1.00 83.69 289 GLY A CA 1
ATOM 2329 C C . GLY A 1 289 ? 7.082 4.069 -19.843 1.00 83.69 289 GLY A C 1
ATOM 2330 O O . GLY A 1 289 ? 6.399 3.652 -20.779 1.00 83.69 289 GLY A O 1
ATOM 2331 N N . LEU A 1 290 ? 8.202 4.770 -20.045 1.00 83.31 290 LEU A N 1
ATOM 2332 C CA . LEU A 1 290 ? 8.721 5.105 -21.374 1.00 83.31 290 LEU A CA 1
ATOM 2333 C C . LEU A 1 290 ? 9.329 3.888 -22.082 1.00 83.31 290 LEU A C 1
ATOM 2335 O O . LEU A 1 290 ? 9.168 3.756 -23.298 1.00 83.31 290 LEU A O 1
ATOM 2339 N N . PHE A 1 291 ? 9.975 2.978 -21.346 1.00 88.44 291 PHE A N 1
ATOM 2340 C CA . PHE A 1 291 ? 10.456 1.717 -21.904 1.00 88.44 291 PHE A CA 1
ATOM 2341 C C . PHE A 1 291 ? 9.297 0.910 -22.484 1.00 88.44 291 PHE A C 1
ATOM 2343 O O . PHE A 1 291 ? 9.356 0.534 -23.654 1.00 88.44 291 PHE A O 1
ATOM 2350 N N . ILE A 1 292 ? 8.208 0.740 -21.731 1.00 89.75 292 ILE A N 1
ATOM 2351 C CA . ILE A 1 292 ? 6.997 0.055 -22.204 1.00 89.75 292 ILE A CA 1
ATOM 2352 C C . ILE A 1 292 ? 6.411 0.781 -23.422 1.00 89.75 292 ILE A C 1
ATOM 2354 O O . ILE A 1 292 ? 6.189 0.157 -24.461 1.00 89.75 292 ILE A O 1
ATOM 2358 N N . ALA A 1 293 ? 6.223 2.105 -23.333 1.00 87.88 293 ALA A N 1
ATOM 2359 C CA . ALA A 1 293 ? 5.660 2.919 -24.413 1.00 87.88 293 ALA A CA 1
ATOM 2360 C C . ALA A 1 293 ? 6.418 2.766 -25.742 1.00 87.88 293 ALA A C 1
ATOM 2362 O O . ALA A 1 293 ? 5.797 2.748 -26.805 1.00 87.88 293 ALA A O 1
ATOM 2363 N N . SER A 1 294 ? 7.746 2.616 -25.692 1.00 88.81 294 SER A N 1
ATOM 2364 C CA . SER A 1 294 ? 8.603 2.487 -26.880 1.00 88.81 294 SER A CA 1
ATOM 2365 C C . SER A 1 294 ? 8.357 1.207 -27.704 1.00 88.81 294 SER A C 1
ATOM 2367 O O . SER A 1 294 ? 8.693 1.146 -28.897 1.00 88.81 294 SER A O 1
ATOM 2369 N N . PHE A 1 295 ? 7.731 0.191 -27.099 1.00 90.50 295 PHE A N 1
ATOM 2370 C CA . PHE A 1 295 ? 7.384 -1.076 -27.748 1.00 90.50 295 PHE A CA 1
ATOM 2371 C C . PHE A 1 295 ? 5.909 -1.184 -28.156 1.00 90.50 295 PHE A C 1
ATOM 2373 O O . PHE A 1 295 ? 5.559 -2.100 -28.900 1.00 90.50 295 PHE A O 1
ATOM 2380 N N . LEU A 1 296 ? 5.054 -0.240 -27.748 1.00 89.31 296 LEU A N 1
ATOM 2381 C CA . LEU A 1 296 ? 3.644 -0.228 -28.137 1.00 89.31 296 LEU A CA 1
ATOM 2382 C C . LEU A 1 296 ? 3.458 0.228 -29.591 1.00 89.31 296 LEU A C 1
ATOM 2384 O O . LEU A 1 296 ? 4.119 1.148 -30.083 1.00 89.31 296 LEU A O 1
ATOM 2388 N N . ARG A 1 297 ? 2.495 -0.383 -30.293 1.00 87.81 297 ARG A N 1
ATOM 2389 C CA . ARG A 1 297 ? 2.104 0.052 -31.644 1.00 87.81 297 ARG A CA 1
ATOM 2390 C C . ARG A 1 297 ? 1.451 1.432 -31.586 1.00 87.81 297 ARG A C 1
ATOM 2392 O O . ARG A 1 297 ? 0.836 1.801 -30.591 1.00 87.81 297 ARG A O 1
ATOM 2399 N N . ARG A 1 298 ? 1.476 2.172 -32.701 1.00 82.00 298 ARG A N 1
ATOM 2400 C CA . ARG A 1 298 ? 0.918 3.542 -32.791 1.00 82.00 298 ARG A CA 1
ATOM 2401 C C . ARG A 1 298 ? -0.515 3.657 -32.253 1.00 82.00 298 ARG A C 1
ATOM 2403 O O . ARG A 1 298 ? -0.824 4.613 -31.552 1.00 82.00 298 ARG A O 1
ATOM 2410 N N . ARG A 1 299 ? -1.385 2.694 -32.575 1.00 83.69 299 ARG A N 1
ATOM 2411 C CA . ARG A 1 299 ? -2.780 2.655 -32.099 1.00 83.69 299 ARG A CA 1
ATOM 2412 C C . ARG A 1 299 ? -2.870 2.379 -30.596 1.00 83.69 299 ARG A C 1
ATOM 2414 O O . ARG A 1 299 ? -3.642 3.050 -29.924 1.00 83.69 299 ARG A O 1
ATOM 2421 N N . GLN A 1 300 ? -2.065 1.444 -30.089 1.00 87.31 300 GLN A N 1
ATOM 2422 C CA . GLN A 1 300 ? -2.014 1.086 -28.669 1.00 87.31 300 GLN A CA 1
ATOM 2423 C C . GLN A 1 300 ? -1.506 2.264 -27.839 1.00 87.31 300 GLN A C 1
ATOM 2425 O O . GLN A 1 300 ? -2.199 2.696 -26.932 1.00 87.31 300 GLN A O 1
ATOM 2430 N N . LEU A 1 301 ? -0.375 2.863 -28.224 1.00 85.19 301 LEU A N 1
ATOM 2431 C CA . LEU A 1 301 ? 0.214 4.005 -27.524 1.00 85.19 301 LEU A CA 1
ATOM 2432 C C . LEU A 1 301 ? -0.770 5.173 -27.381 1.00 85.19 301 LEU A C 1
ATOM 2434 O O . LEU A 1 301 ? -0.873 5.766 -26.315 1.00 85.19 301 LEU A O 1
ATOM 2438 N N . ARG A 1 302 ? -1.531 5.487 -28.441 1.00 83.00 302 ARG A N 1
ATOM 2439 C CA . ARG A 1 302 ? -2.534 6.565 -28.399 1.00 83.00 302 ARG A CA 1
ATOM 2440 C C . ARG A 1 302 ? -3.643 6.316 -27.384 1.00 83.00 302 ARG A C 1
ATOM 2442 O O . ARG A 1 302 ? -4.213 7.294 -26.910 1.00 83.00 302 ARG A O 1
ATOM 2449 N N . LYS A 1 303 ? -3.937 5.047 -27.107 1.00 87.88 303 LYS A N 1
ATOM 2450 C CA . LYS A 1 303 ? -4.978 4.605 -26.185 1.00 87.88 303 LYS A CA 1
ATOM 2451 C C . LYS A 1 303 ? -4.444 4.223 -24.810 1.00 87.88 303 LYS A C 1
ATOM 2453 O O . LYS A 1 303 ? -5.233 3.846 -23.962 1.00 87.88 303 LYS A O 1
ATOM 2458 N N . THR A 1 304 ? -3.136 4.265 -24.579 1.00 88.25 304 THR A N 1
ATOM 2459 C CA . THR A 1 304 ? -2.561 3.857 -23.296 1.00 88.25 304 THR A CA 1
ATOM 2460 C C . THR A 1 304 ? -2.385 5.061 -22.393 1.00 88.25 304 THR A C 1
ATOM 2462 O O . THR A 1 304 ? -1.722 6.029 -22.773 1.00 88.25 304 THR A O 1
ATOM 2465 N N . TYR A 1 305 ? -2.968 4.969 -21.200 1.00 88.38 305 TYR A N 1
ATOM 2466 C CA . TYR A 1 305 ? -2.855 5.958 -20.142 1.00 88.38 305 TYR A CA 1
ATOM 2467 C C . TYR A 1 305 ? -1.970 5.448 -19.009 1.00 88.38 305 TYR A C 1
ATOM 2469 O O . TYR A 1 305 ? -1.996 4.271 -18.643 1.00 88.38 305 TYR A O 1
ATOM 2477 N N . PHE A 1 306 ? -1.179 6.359 -18.456 1.00 81.56 306 PHE A N 1
ATOM 2478 C CA . PHE A 1 306 ? -0.317 6.106 -17.312 1.00 81.56 306 PHE A CA 1
ATOM 2479 C C . PHE A 1 306 ? -0.959 6.653 -16.059 1.00 81.56 306 PHE A C 1
ATOM 2481 O O . PHE A 1 306 ? -1.440 7.784 -16.048 1.00 81.56 306 PHE A O 1
ATOM 2488 N N . TYR A 1 307 ? -0.886 5.880 -14.989 1.00 77.25 307 TYR A N 1
ATOM 2489 C CA . TYR A 1 307 ? -1.279 6.345 -13.677 1.00 77.25 307 TYR A CA 1
ATOM 2490 C C . TYR A 1 307 ? -0.045 6.812 -12.893 1.00 77.25 307 TYR A C 1
ATOM 2492 O O . TYR A 1 307 ? 0.887 6.031 -12.692 1.00 77.25 307 TYR A O 1
ATOM 2500 N N . ALA A 1 308 ? -0.000 8.082 -12.473 1.00 67.62 308 ALA A N 1
ATOM 2501 C CA . ALA A 1 308 ? 1.152 8.656 -11.770 1.00 67.62 308 ALA A CA 1
ATOM 2502 C C . ALA A 1 308 ? 0.743 9.444 -10.514 1.00 67.62 308 ALA A C 1
ATOM 2504 O O . ALA A 1 308 ? -0.203 10.228 -10.534 1.00 67.62 308 ALA A O 1
ATOM 2505 N N . LYS A 1 309 ? 1.510 9.283 -9.424 1.00 64.06 309 LYS A N 1
ATOM 2506 C CA . LYS A 1 309 ? 1.322 10.059 -8.184 1.00 64.06 309 LYS A CA 1
ATOM 2507 C C . LYS A 1 309 ? 1.685 11.532 -8.395 1.00 64.06 309 LYS A C 1
ATOM 2509 O O . LYS A 1 309 ? 2.781 11.834 -8.874 1.00 64.06 309 LYS A O 1
ATOM 2514 N N . GLU A 1 310 ? 0.828 12.438 -7.923 1.00 56.91 310 GLU A N 1
ATOM 2515 C CA . GLU A 1 310 ? 1.003 13.897 -8.039 1.00 56.91 310 GLU A CA 1
ATOM 2516 C C . GLU A 1 310 ? 2.350 14.410 -7.496 1.00 56.91 310 GLU A C 1
ATOM 2518 O O . GLU A 1 310 ? 2.982 15.280 -8.100 1.00 56.91 310 GLU A O 1
ATOM 2523 N N . LYS A 1 311 ? 2.876 13.802 -6.422 1.00 52.28 311 LYS A N 1
ATOM 2524 C CA . LYS A 1 311 ? 4.161 14.178 -5.796 1.00 52.28 311 LYS A CA 1
ATOM 2525 C C . LYS A 1 311 ? 5.365 14.119 -6.751 1.00 52.28 311 LYS A C 1
ATOM 2527 O O . LYS A 1 311 ? 6.381 14.765 -6.481 1.00 52.28 311 LYS A O 1
ATOM 2532 N N . HIS A 1 312 ? 5.271 13.368 -7.849 1.00 54.75 312 HIS A N 1
ATOM 2533 C CA . HIS A 1 312 ? 6.326 13.270 -8.860 1.00 54.75 312 HIS A CA 1
ATOM 2534 C C . HIS A 1 312 ? 6.288 14.392 -9.901 1.00 54.75 312 HIS A C 1
ATOM 2536 O O . HIS A 1 312 ? 7.241 14.522 -10.658 1.00 54.75 312 HIS A O 1
ATOM 2542 N N . ILE A 1 313 ? 5.244 15.226 -9.933 1.00 57.44 313 ILE A N 1
ATOM 2543 C CA . ILE A 1 313 ? 5.026 16.242 -10.969 1.00 57.44 313 ILE A CA 1
ATOM 2544 C C . ILE A 1 313 ? 4.934 17.625 -10.312 1.00 57.44 313 ILE A C 1
ATOM 2546 O O . ILE A 1 313 ? 3.887 18.269 -10.264 1.00 57.44 313 ILE A O 1
ATOM 2550 N N . LYS A 1 314 ? 6.065 18.086 -9.769 1.00 56.59 314 LYS A N 1
ATOM 2551 C CA . LYS A 1 314 ? 6.145 19.374 -9.058 1.00 56.59 314 LYS A CA 1
ATOM 2552 C C . LYS A 1 314 ? 6.348 20.572 -9.989 1.00 56.59 314 LYS A C 1
ATOM 2554 O O . LYS A 1 314 ? 5.870 21.660 -9.696 1.00 56.59 314 LYS A O 1
ATOM 2559 N N . GLN A 1 315 ? 7.049 20.383 -11.107 1.00 57.50 315 GLN A N 1
ATOM 2560 C CA . GLN A 1 315 ? 7.451 21.469 -12.007 1.00 57.50 315 GLN A CA 1
ATOM 2561 C C . GLN A 1 315 ? 6.410 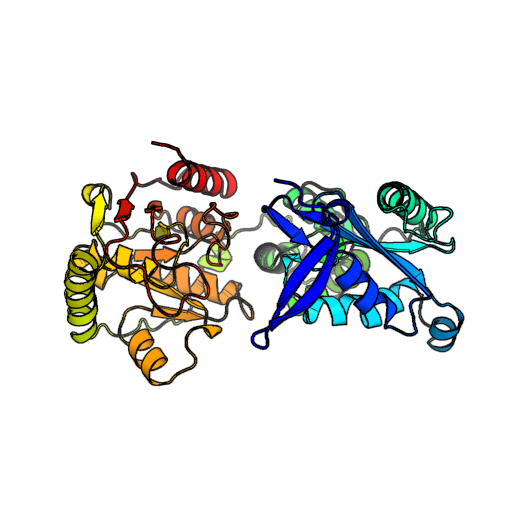21.708 -13.114 1.00 57.50 315 GLN A C 1
ATOM 2563 O O . GLN A 1 315 ? 5.833 20.763 -13.655 1.00 57.50 315 GLN A O 1
ATOM 2568 N N . ALA A 1 316 ? 6.191 22.973 -13.488 1.00 53.34 316 ALA A N 1
ATOM 2569 C CA . ALA A 1 316 ? 5.149 23.375 -14.441 1.00 53.34 316 ALA A CA 1
ATOM 2570 C C . ALA A 1 316 ? 5.288 22.715 -15.827 1.00 53.34 316 ALA A C 1
ATOM 2572 O O . ALA A 1 316 ? 4.292 22.294 -16.414 1.00 53.34 316 ALA A O 1
ATOM 2573 N N . TRP A 1 317 ? 6.516 22.537 -16.325 1.00 51.78 317 TRP A N 1
ATOM 2574 C CA . TRP A 1 317 ? 6.774 21.859 -17.601 1.00 51.78 317 TRP A CA 1
ATOM 2575 C C . TRP A 1 317 ? 6.477 20.348 -17.541 1.00 51.78 317 TRP A C 1
ATOM 2577 O O . TRP A 1 317 ? 6.020 19.767 -18.523 1.00 51.78 317 TRP A O 1
ATOM 2587 N N . MET A 1 318 ? 6.646 19.712 -16.376 1.00 57.31 318 MET A N 1
ATOM 2588 C CA . MET A 1 318 ? 6.259 18.313 -16.168 1.00 57.31 318 MET A CA 1
ATOM 2589 C C . MET A 1 318 ? 4.737 18.161 -16.100 1.00 57.31 318 MET A C 1
ATOM 2591 O O . MET A 1 318 ? 4.203 17.221 -16.681 1.00 57.31 318 MET A O 1
ATOM 2595 N N . LYS A 1 319 ? 4.028 19.100 -15.451 1.00 62.41 319 LYS A N 1
ATOM 2596 C CA . LYS A 1 319 ? 2.551 19.153 -15.466 1.00 62.41 319 LYS A CA 1
ATOM 2597 C C . LYS A 1 319 ? 2.029 19.344 -16.890 1.00 62.41 319 LYS A C 1
ATOM 2599 O O . LYS A 1 319 ? 1.103 18.659 -17.314 1.00 62.41 319 LYS A O 1
ATOM 2604 N N . PHE A 1 320 ? 2.677 20.216 -17.657 1.00 56.31 320 PHE A N 1
ATOM 2605 C CA . PHE A 1 3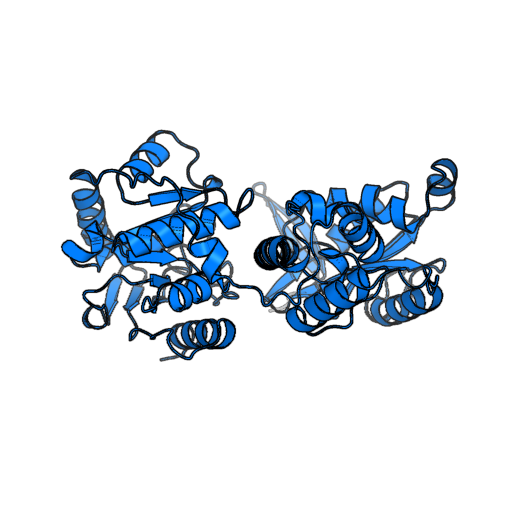20 ? 2.391 20.429 -19.072 1.00 56.31 320 PHE A CA 1
ATOM 2606 C C . PHE A 1 320 ? 2.601 19.163 -19.917 1.00 56.31 320 PHE A C 1
ATOM 2608 O O . PHE A 1 320 ? 1.755 18.843 -20.750 1.00 56.31 320 PHE A O 1
ATOM 2615 N N . LEU A 1 321 ? 3.687 18.415 -19.691 1.00 59.84 321 LEU A N 1
ATOM 2616 C CA . LEU A 1 321 ? 3.918 17.134 -20.364 1.00 59.84 321 LEU A CA 1
ATOM 2617 C C . LEU A 1 321 ? 2.904 16.069 -19.933 1.00 59.84 321 LEU A C 1
ATOM 2619 O O . LEU A 1 321 ? 2.405 15.346 -20.790 1.00 59.84 321 LEU A O 1
ATOM 2623 N N . ALA A 1 322 ? 2.562 15.977 -18.649 1.00 63.47 322 ALA A N 1
ATOM 2624 C CA . ALA A 1 322 ? 1.589 15.008 -18.147 1.00 63.47 322 ALA A CA 1
ATOM 2625 C C . ALA A 1 322 ? 0.195 15.223 -18.754 1.00 63.47 322 ALA A C 1
ATOM 2627 O O . ALA A 1 322 ? -0.384 14.295 -19.324 1.00 63.47 322 ALA A O 1
ATOM 2628 N N . ASN A 1 323 ? -0.266 16.478 -18.771 1.00 62.75 323 ASN A N 1
ATOM 2629 C CA . ASN A 1 323 ? -1.548 16.884 -19.351 1.00 62.75 323 ASN A CA 1
ATOM 2630 C C . ASN A 1 323 ? -1.639 16.680 -20.875 1.00 62.75 323 ASN A C 1
ATOM 2632 O O . ASN A 1 323 ? -2.715 16.850 -21.446 1.00 62.75 323 ASN A O 1
ATOM 2636 N N . ARG A 1 324 ? -0.530 16.349 -21.550 1.00 63.94 324 ARG A N 1
ATOM 2637 C CA . ARG A 1 324 ? -0.461 16.186 -23.013 1.00 63.94 324 ARG A CA 1
ATOM 2638 C C . ARG A 1 324 ? -0.002 14.798 -23.477 1.00 63.94 324 ARG A C 1
ATOM 2640 O O . ARG A 1 324 ? 0.017 14.558 -24.682 1.00 63.94 324 ARG A O 1
ATOM 2647 N N . ASN A 1 325 ? 0.342 13.894 -22.552 1.00 64.62 325 ASN A N 1
ATOM 2648 C CA . ASN A 1 325 ? 0.923 12.573 -22.844 1.00 64.62 325 ASN A CA 1
ATOM 2649 C C . ASN A 1 325 ? 0.173 11.405 -22.176 1.00 64.62 325 ASN A C 1
ATOM 2651 O O . ASN A 1 325 ? 0.795 10.429 -21.764 1.00 64.62 325 ASN A O 1
ATOM 2655 N N . ASN A 1 326 ? -1.158 11.486 -22.073 1.00 72.75 326 ASN A N 1
ATOM 2656 C CA . ASN A 1 326 ? -2.002 10.428 -21.498 1.00 72.75 326 ASN A CA 1
ATOM 2657 C C . ASN A 1 326 ? -1.633 10.047 -20.045 1.00 72.75 326 ASN A C 1
ATOM 2659 O O . ASN A 1 326 ? -1.788 8.895 -19.647 1.00 72.75 326 ASN A O 1
ATOM 2663 N N . ILE A 1 327 ? -1.131 10.985 -19.238 1.00 72.19 327 ILE A N 1
ATOM 2664 C CA . ILE A 1 327 ? -0.820 10.727 -17.826 1.00 72.19 327 ILE A CA 1
ATOM 2665 C C . ILE A 1 327 ? -1.978 11.230 -16.969 1.00 72.19 327 ILE A C 1
ATOM 2667 O O . ILE A 1 327 ? -2.356 12.398 -17.045 1.00 72.19 327 ILE A O 1
ATOM 2671 N N . ILE A 1 328 ? -2.524 10.346 -16.142 1.00 70.88 328 ILE A N 1
ATOM 2672 C CA . ILE A 1 328 ? -3.546 10.654 -15.147 1.00 70.88 328 ILE A CA 1
ATOM 2673 C C . ILE A 1 328 ? -2.823 10.864 -13.827 1.00 70.88 328 ILE A C 1
ATOM 2675 O O . ILE A 1 328 ? -2.186 9.954 -13.291 1.00 70.88 328 ILE A O 1
ATOM 2679 N N . VAL A 1 329 ? -2.880 12.103 -13.351 1.00 64.88 329 VAL A N 1
ATOM 2680 C CA . VAL A 1 329 ? -2.218 12.540 -12.128 1.00 64.88 329 VAL A CA 1
ATOM 2681 C C . VAL A 1 329 ? -3.241 12.527 -11.006 1.00 64.88 329 VAL A C 1
ATOM 2683 O O . VAL A 1 329 ? -4.242 13.234 -11.091 1.00 64.88 329 VAL A O 1
ATOM 2686 N N . VAL A 1 330 ? -3.004 11.720 -9.974 1.00 64.00 330 VAL A N 1
ATOM 2687 C CA . VAL A 1 330 ? -3.897 11.631 -8.810 1.00 64.00 330 VAL A CA 1
ATOM 2688 C C . VAL A 1 330 ? -3.074 11.455 -7.536 1.00 64.00 330 VAL A C 1
ATOM 2690 O O . VAL A 1 330 ? -1.975 10.882 -7.555 1.00 64.00 330 VAL A O 1
ATOM 2693 N N . ASP A 1 331 ? -3.597 11.947 -6.419 1.00 59.50 331 ASP A N 1
ATOM 2694 C CA . ASP A 1 331 ? -3.017 11.743 -5.097 1.00 59.50 331 ASP A CA 1
ATOM 2695 C C . ASP A 1 331 ? -3.624 10.505 -4.415 1.00 59.50 331 ASP A C 1
ATOM 2697 O O . ASP A 1 331 ? -4.631 10.577 -3.714 1.00 59.50 331 ASP A O 1
ATOM 2701 N N . LEU A 1 332 ? -2.970 9.351 -4.597 1.00 52.19 332 LEU A N 1
ATOM 2702 C CA . LEU A 1 332 ? -3.352 8.080 -3.961 1.00 52.19 332 LEU A CA 1
ATOM 2703 C C . LEU A 1 332 ? -3.372 8.132 -2.423 1.00 52.19 332 LEU A C 1
ATOM 2705 O O . LEU A 1 332 ? -3.921 7.224 -1.809 1.00 52.19 332 LEU A O 1
ATOM 2709 N N . ASN A 1 333 ? -2.726 9.127 -1.803 1.00 50.56 333 ASN A N 1
ATOM 2710 C CA . ASN A 1 333 ? -2.680 9.238 -0.347 1.00 50.56 333 ASN A CA 1
ATOM 2711 C C . ASN A 1 333 ? -3.868 10.020 0.226 1.00 50.56 333 ASN A C 1
ATOM 2713 O O . ASN A 1 333 ? -4.099 9.928 1.428 1.00 50.56 333 ASN A O 1
ATOM 2717 N N . LYS A 1 334 ? -4.575 10.806 -0.597 1.00 55.00 334 LYS A N 1
ATOM 2718 C CA . LYS A 1 334 ? -5.730 11.598 -0.156 1.00 55.00 334 LYS A CA 1
ATOM 2719 C C . LYS A 1 334 ? -7.055 10.935 -0.498 1.00 55.00 334 LYS A C 1
ATOM 2721 O O . LYS A 1 334 ? -7.935 10.947 0.348 1.00 55.00 334 LYS A O 1
ATOM 2726 N N . ASP A 1 335 ? -7.176 10.338 -1.688 1.00 67.88 335 ASP A N 1
ATOM 2727 C CA . ASP A 1 335 ? -8.432 9.715 -2.117 1.00 67.88 335 ASP A CA 1
ATOM 2728 C C . ASP A 1 335 ? -8.199 8.507 -3.047 1.00 67.88 335 ASP A C 1
ATOM 2730 O O . ASP A 1 335 ? -8.102 8.605 -4.279 1.00 67.88 335 ASP A O 1
ATOM 2734 N N . LEU A 1 336 ? -8.045 7.326 -2.438 1.00 73.19 336 LEU A N 1
ATOM 2735 C CA . LEU A 1 336 ? -7.884 6.064 -3.163 1.00 73.19 336 LEU A CA 1
ATOM 2736 C C . LEU A 1 336 ? -9.193 5.619 -3.847 1.00 73.19 336 LEU A C 1
ATOM 2738 O O . LEU A 1 336 ? -9.128 4.961 -4.886 1.00 73.19 336 LEU A O 1
ATOM 2742 N N . LYS A 1 337 ? -10.365 5.999 -3.322 1.00 77.25 337 LYS A N 1
ATOM 2743 C CA . LYS A 1 337 ? -11.659 5.691 -3.945 1.00 77.25 337 LYS A CA 1
ATOM 2744 C C . LYS A 1 337 ? -11.777 6.418 -5.284 1.00 77.25 337 LYS A C 1
ATOM 2746 O O . LYS A 1 337 ? -11.924 5.769 -6.322 1.00 77.25 337 LYS A O 1
ATOM 2751 N N . GLU A 1 338 ? -11.597 7.738 -5.285 1.00 78.75 338 GLU A N 1
ATOM 2752 C CA . GLU A 1 338 ? -11.652 8.565 -6.498 1.00 78.75 338 GLU A CA 1
ATOM 2753 C C . GLU A 1 338 ? -10.596 8.121 -7.528 1.00 78.75 338 GLU A C 1
ATOM 2755 O O . GLU A 1 338 ? -10.848 8.053 -8.734 1.00 78.75 338 GLU A O 1
ATOM 2760 N N . SER A 1 339 ? -9.410 7.742 -7.047 1.00 79.94 339 SER A N 1
ATOM 2761 C CA . SER A 1 339 ? -8.337 7.150 -7.850 1.00 79.94 339 SER A CA 1
ATOM 2762 C C . SER A 1 339 ? -8.794 5.911 -8.634 1.00 79.94 339 SER A C 1
ATOM 2764 O O . SER A 1 339 ? -8.588 5.832 -9.849 1.00 79.94 339 SER A O 1
ATOM 2766 N N . ILE A 1 340 ? -9.426 4.946 -7.957 1.00 85.38 340 ILE A N 1
ATOM 2767 C CA . ILE A 1 340 ? -9.934 3.708 -8.570 1.00 85.38 340 ILE A CA 1
ATOM 2768 C C . ILE A 1 340 ? -11.051 4.019 -9.565 1.00 85.38 340 ILE A C 1
ATOM 2770 O O . ILE A 1 340 ? -11.044 3.486 -10.675 1.00 85.38 340 ILE A O 1
ATOM 2774 N N . GLN A 1 341 ? -11.956 4.934 -9.222 1.00 85.69 341 GLN A N 1
ATOM 2775 C CA . GLN A 1 341 ? -13.052 5.337 -10.102 1.00 85.69 341 GLN A CA 1
ATOM 2776 C C . GLN A 1 341 ? -12.553 6.005 -11.392 1.00 85.69 341 GLN A C 1
ATOM 2778 O O . GLN A 1 341 ? -13.013 5.671 -12.486 1.00 85.69 341 GLN A O 1
ATOM 2783 N N . LYS A 1 342 ? -11.544 6.884 -11.305 1.00 85.56 342 LYS A N 1
ATOM 2784 C CA . LYS A 1 342 ? -10.888 7.476 -12.485 1.00 85.56 342 LYS A CA 1
ATOM 2785 C C . LYS A 1 342 ? -10.244 6.409 -13.369 1.00 85.56 342 LYS A C 1
ATOM 2787 O O . LYS A 1 342 ? -10.352 6.479 -14.592 1.00 85.56 342 LYS A O 1
ATOM 2792 N N . MET A 1 343 ? -9.588 5.414 -12.768 1.00 88.56 343 MET A N 1
ATOM 2793 C CA . MET A 1 343 ? -9.005 4.293 -13.511 1.00 88.56 343 MET A CA 1
ATOM 2794 C C . MET A 1 343 ? -10.070 3.442 -14.206 1.00 88.56 343 MET A C 1
ATOM 2796 O O . MET A 1 343 ? -9.912 3.097 -15.379 1.00 88.56 343 MET A O 1
ATOM 2800 N N . ALA A 1 344 ? -11.179 3.164 -13.523 1.00 90.25 344 ALA A N 1
ATOM 2801 C CA . ALA A 1 344 ? -12.303 2.448 -14.105 1.00 90.25 344 ALA A CA 1
ATOM 2802 C C . ALA A 1 344 ? -12.912 3.191 -15.302 1.00 90.25 344 ALA A C 1
ATOM 2804 O O . ALA A 1 344 ? -13.192 2.583 -16.337 1.00 90.25 344 ALA A O 1
ATOM 2805 N N . GLU A 1 345 ? -13.064 4.511 -15.200 1.00 89.81 345 GLU A N 1
ATOM 2806 C CA . GLU A 1 345 ? -13.635 5.335 -16.267 1.00 89.81 345 GLU A CA 1
ATOM 2807 C C . GLU A 1 345 ? -12.770 5.330 -17.541 1.00 89.81 345 GLU A C 1
ATOM 2809 O O . GLU A 1 345 ? -13.283 5.239 -18.656 1.00 89.81 345 GLU A O 1
ATOM 2814 N N . VAL A 1 346 ? -11.443 5.317 -17.402 1.00 90.31 346 VAL A N 1
ATOM 2815 C CA . VAL A 1 346 ? -10.509 5.190 -18.538 1.00 90.31 346 VAL A CA 1
ATOM 2816 C C . VAL A 1 346 ? -10.727 3.879 -19.290 1.00 90.31 346 VAL A C 1
ATOM 2818 O O . VAL A 1 346 ? -10.808 3.860 -20.522 1.00 90.31 346 VAL A O 1
ATOM 2821 N N . LEU A 1 347 ? -10.847 2.781 -18.546 1.00 91.75 347 LEU A N 1
ATOM 2822 C CA . LEU A 1 347 ? -11.054 1.449 -19.105 1.00 91.75 347 LEU A CA 1
ATOM 2823 C C . LEU A 1 347 ? -12.429 1.346 -19.788 1.00 91.75 347 LEU A C 1
ATOM 2825 O O . LEU A 1 347 ? -12.521 0.825 -20.903 1.00 91.75 347 LEU A O 1
ATOM 2829 N N . ARG A 1 348 ? -13.479 1.947 -19.206 1.00 90.50 348 ARG A N 1
ATOM 2830 C CA . ARG A 1 348 ? -14.815 2.065 -19.829 1.00 90.50 348 ARG A CA 1
ATOM 2831 C C . ARG A 1 348 ? -14.803 2.825 -21.145 1.00 90.50 348 ARG A C 1
ATOM 2833 O O . ARG A 1 348 ? -15.481 2.426 -22.091 1.00 90.50 348 ARG A O 1
ATOM 2840 N N . GLN A 1 349 ? -13.983 3.869 -21.249 1.00 90.69 349 GLN A N 1
ATOM 2841 C CA . GLN A 1 349 ? -13.774 4.620 -22.491 1.00 90.69 349 GLN A CA 1
ATOM 2842 C C . GLN A 1 349 ? -12.933 3.852 -23.532 1.00 90.69 349 GLN A C 1
ATOM 2844 O O . GLN A 1 349 ? -12.464 4.432 -24.518 1.00 90.69 349 GLN A O 1
ATOM 2849 N N . LYS A 1 350 ? -12.763 2.532 -23.351 1.00 91.31 350 LYS A N 1
ATOM 2850 C CA . LYS A 1 350 ? -12.042 1.603 -24.232 1.00 91.31 350 LYS A CA 1
ATOM 2851 C C . LYS A 1 350 ? -10.575 1.991 -24.444 1.00 91.31 350 LYS A C 1
ATOM 2853 O O . LYS A 1 350 ? -10.035 1.839 -25.550 1.00 91.31 350 LYS A O 1
ATOM 2858 N N . GLN A 1 351 ? -9.954 2.515 -23.391 1.00 92.19 351 GLN A N 1
ATOM 2859 C CA . GLN A 1 351 ? -8.535 2.850 -23.335 1.00 92.19 351 GLN A CA 1
ATOM 2860 C C . GLN A 1 351 ? -7.768 1.781 -22.544 1.00 92.19 351 GLN A C 1
ATOM 2862 O O . GLN A 1 351 ? -8.348 1.045 -21.753 1.00 92.19 351 GLN A O 1
ATOM 2867 N N . ASN A 1 352 ? -6.458 1.695 -22.757 1.00 93.25 352 ASN A N 1
ATOM 2868 C CA . ASN A 1 352 ? -5.565 0.841 -21.979 1.00 93.25 352 ASN A CA 1
ATOM 2869 C C . ASN A 1 352 ? -5.020 1.609 -20.777 1.00 93.25 352 ASN A C 1
ATOM 2871 O O . ASN A 1 352 ? -4.853 2.831 -20.833 1.00 93.25 352 ASN A O 1
ATOM 2875 N N . MET A 1 353 ? -4.619 0.881 -19.742 1.00 92.00 353 MET A N 1
ATOM 2876 C CA . MET A 1 353 ? -4.015 1.468 -18.552 1.00 92.00 353 MET A CA 1
ATOM 2877 C C . MET A 1 353 ? -2.727 0.750 -18.162 1.00 92.00 353 MET A C 1
ATOM 2879 O O . MET A 1 353 ? -2.645 -0.468 -18.262 1.00 92.00 353 MET A O 1
ATOM 2883 N N . ILE A 1 354 ? -1.720 1.499 -17.716 1.00 91.69 354 ILE A N 1
ATOM 2884 C CA . ILE A 1 354 ? -0.519 0.951 -17.073 1.00 91.69 354 ILE A CA 1
ATOM 2885 C C . ILE A 1 354 ? -0.622 1.192 -15.567 1.00 91.69 354 ILE A C 1
ATOM 2887 O O . ILE A 1 354 ? -0.689 2.345 -15.133 1.00 91.69 354 ILE A O 1
ATOM 2891 N N . ILE A 1 355 ? -0.602 0.108 -14.787 1.00 90.69 355 ILE A N 1
ATOM 2892 C CA . ILE A 1 355 ? -0.647 0.136 -13.320 1.00 90.69 355 ILE A CA 1
ATOM 2893 C C . ILE A 1 355 ? 0.591 -0.572 -12.777 1.00 90.69 355 ILE A C 1
ATOM 2895 O O . ILE A 1 355 ? 0.772 -1.763 -12.999 1.00 90.69 355 ILE A O 1
ATOM 2899 N N . PHE A 1 356 ? 1.423 0.156 -12.031 1.00 89.50 356 PHE A N 1
ATOM 2900 C CA . PHE A 1 356 ? 2.551 -0.423 -11.299 1.00 89.50 356 PHE A CA 1
ATOM 2901 C C . PHE A 1 356 ? 2.047 -0.964 -9.949 1.00 89.50 356 PHE A C 1
ATOM 2903 O O . PHE A 1 356 ? 1.774 -0.164 -9.047 1.00 89.50 356 PHE A O 1
ATOM 2910 N N . PRO A 1 357 ? 1.917 -2.291 -9.781 1.00 87.94 357 PRO A N 1
ATOM 2911 C CA . PRO A 1 357 ? 1.235 -2.891 -8.637 1.00 87.94 357 PRO A CA 1
ATOM 2912 C C . PRO A 1 357 ? 2.040 -2.755 -7.336 1.00 87.94 357 PRO A C 1
ATOM 2914 O O . PRO A 1 357 ? 1.450 -2.732 -6.265 1.00 87.94 357 PRO A O 1
ATOM 2917 N N . GLU A 1 358 ? 3.364 -2.579 -7.410 1.00 81.56 358 GLU A N 1
ATOM 2918 C CA . GLU A 1 358 ? 4.242 -2.380 -6.242 1.00 81.56 358 GLU A CA 1
ATOM 2919 C C . GLU A 1 358 ? 4.038 -1.009 -5.563 1.00 81.56 358 GLU A C 1
ATOM 2921 O O . GLU A 1 358 ? 4.451 -0.784 -4.425 1.00 81.56 358 GLU A O 1
ATOM 2926 N N . GLY A 1 359 ? 3.451 -0.031 -6.270 1.00 72.75 359 GLY A N 1
ATOM 2927 C CA . GLY A 1 359 ? 3.197 1.332 -5.776 1.00 72.75 359 GLY A CA 1
ATOM 2928 C C . GLY A 1 359 ? 4.442 2.187 -5.465 1.00 72.75 359 GLY A C 1
ATOM 2929 O O . GLY A 1 359 ? 4.311 3.396 -5.219 1.00 72.75 359 GLY A O 1
ATOM 2930 N N . THR A 1 360 ? 5.634 1.583 -5.482 1.00 70.75 360 THR A N 1
ATOM 2931 C CA . THR A 1 360 ? 6.961 2.197 -5.341 1.00 70.75 360 THR A CA 1
ATOM 2932 C C . THR A 1 360 ? 7.980 1.447 -6.200 1.00 70.75 360 THR A C 1
ATOM 2934 O O . THR A 1 360 ? 7.782 0.278 -6.504 1.00 70.75 360 THR A O 1
ATOM 2937 N N . ARG A 1 361 ? 9.068 2.118 -6.597 1.00 75.25 361 ARG A N 1
ATOM 2938 C CA . ARG A 1 361 ? 10.194 1.480 -7.301 1.00 75.25 361 ARG A CA 1
ATOM 2939 C C . ARG A 1 361 ? 10.957 0.560 -6.353 1.00 75.25 361 ARG A C 1
ATOM 2941 O O . ARG A 1 361 ? 11.163 0.927 -5.191 1.00 75.25 361 ARG A O 1
ATOM 2948 N N . THR A 1 362 ? 11.445 -0.562 -6.868 1.00 74.69 362 THR A N 1
ATOM 2949 C CA . THR A 1 362 ? 12.324 -1.454 -6.111 1.00 74.69 362 THR A CA 1
ATOM 2950 C C . THR A 1 362 ? 13.589 -0.721 -5.658 1.00 74.69 362 THR A C 1
ATOM 2952 O O . THR A 1 362 ? 14.186 0.072 -6.391 1.00 74.69 362 THR A O 1
ATOM 2955 N N . LYS A 1 363 ? 14.001 -0.987 -4.416 1.00 72.88 363 LYS A N 1
ATOM 2956 C CA . LYS A 1 363 ? 15.276 -0.510 -3.858 1.00 72.88 363 LYS A CA 1
ATOM 2957 C C . LYS A 1 363 ? 16.379 -1.561 -3.926 1.00 72.88 363 LYS A C 1
ATOM 2959 O O . LYS A 1 363 ? 17.521 -1.241 -3.636 1.00 72.88 363 LYS A O 1
ATOM 2964 N N . THR A 1 364 ? 16.024 -2.804 -4.238 1.00 73.12 364 THR A N 1
ATOM 2965 C CA . THR A 1 364 ? 16.917 -3.966 -4.139 1.00 73.12 364 THR A CA 1
ATOM 2966 C C . THR A 1 364 ? 17.038 -4.725 -5.457 1.00 73.12 364 THR A C 1
ATOM 2968 O O . THR A 1 364 ? 17.818 -5.667 -5.539 1.00 73.12 364 THR A O 1
ATOM 2971 N N . GLY A 1 365 ? 16.251 -4.359 -6.474 1.00 72.31 365 GLY A N 1
ATOM 2972 C CA . GLY A 1 365 ? 16.130 -5.096 -7.734 1.00 72.31 365 GLY A CA 1
ATOM 2973 C C . GLY A 1 365 ? 15.166 -6.285 -7.660 1.00 72.31 365 GLY A C 1
ATOM 2974 O O . GLY A 1 365 ? 14.762 -6.801 -8.701 1.00 72.31 365 GLY A O 1
ATOM 2975 N N . LYS A 1 366 ? 14.751 -6.690 -6.450 1.00 81.81 366 LYS A N 1
ATOM 2976 C CA . LYS A 1 366 ? 13.761 -7.752 -6.232 1.00 81.81 366 LYS A CA 1
ATOM 2977 C C . LYS A 1 366 ? 12.338 -7.233 -6.422 1.00 81.81 366 LYS A C 1
ATOM 2979 O O . LYS A 1 366 ? 12.078 -6.046 -6.210 1.00 81.81 366 LYS A O 1
ATOM 2984 N N . LEU A 1 367 ? 11.444 -8.141 -6.804 1.00 83.81 367 LEU A N 1
ATOM 2985 C CA . LEU A 1 367 ? 10.021 -7.872 -6.965 1.00 83.81 367 LEU A CA 1
ATOM 2986 C C . LEU A 1 367 ? 9.378 -7.610 -5.596 1.00 83.81 367 LEU A C 1
ATOM 2988 O O . LEU A 1 367 ? 9.545 -8.412 -4.677 1.00 83.81 367 LEU A O 1
ATOM 2992 N N . GLY A 1 368 ? 8.690 -6.478 -5.452 1.00 80.50 368 GLY A N 1
ATOM 2993 C CA . GLY A 1 368 ? 7.908 -6.165 -4.260 1.00 80.50 368 GLY A CA 1
ATOM 2994 C C . GLY A 1 368 ? 6.552 -6.873 -4.214 1.00 80.50 368 GLY A C 1
ATOM 2995 O O . GLY A 1 368 ? 6.163 -7.607 -5.122 1.00 80.50 368 GLY A O 1
ATOM 2996 N N . GLU A 1 369 ? 5.812 -6.608 -3.140 1.00 82.44 369 GLU A N 1
ATOM 2997 C CA . GLU A 1 369 ? 4.424 -7.040 -2.984 1.00 82.44 369 GLU A CA 1
ATOM 2998 C C . GLU A 1 369 ? 3.505 -6.305 -3.969 1.00 82.44 369 GLU A C 1
ATOM 3000 O O . GLU A 1 369 ? 3.658 -5.103 -4.209 1.00 82.44 369 GLU A O 1
ATOM 3005 N N . PHE A 1 370 ? 2.551 -7.027 -4.555 1.00 88.12 370 PHE A N 1
ATOM 3006 C CA . PHE A 1 370 ? 1.612 -6.475 -5.524 1.00 88.12 370 PHE A CA 1
ATOM 3007 C C . PHE A 1 370 ? 0.309 -6.077 -4.841 1.00 88.12 370 PHE A C 1
ATOM 3009 O O . PHE A 1 370 ? -0.368 -6.904 -4.242 1.00 88.12 370 PHE A O 1
ATOM 3016 N N . LYS A 1 371 ? -0.091 -4.814 -5.005 1.00 85.56 371 LYS A N 1
ATOM 3017 C CA . LYS A 1 371 ? -1.408 -4.343 -4.574 1.00 85.56 371 LYS A CA 1
ATOM 3018 C C . LYS A 1 371 ? -2.513 -4.882 -5.483 1.00 85.56 371 LYS A C 1
ATOM 3020 O O . LYS A 1 371 ? -2.364 -4.888 -6.705 1.00 85.56 371 LYS A O 1
ATOM 3025 N N . LYS A 1 372 ? -3.667 -5.212 -4.893 1.00 88.81 372 LYS A N 1
ATOM 3026 C CA . LYS A 1 372 ? -4.823 -5.833 -5.574 1.00 88.81 372 LYS A CA 1
ATOM 3027 C C . LYS A 1 372 ? -5.610 -4.896 -6.503 1.00 88.81 372 LYS A C 1
ATOM 3029 O O . LYS A 1 372 ? -6.511 -5.340 -7.207 1.00 88.81 372 LYS A O 1
ATOM 3034 N N . THR A 1 373 ? -5.288 -3.600 -6.548 1.00 89.00 373 THR A N 1
ATOM 3035 C CA . THR A 1 373 ? -6.069 -2.587 -7.286 1.00 89.00 373 THR A CA 1
ATOM 3036 C C . THR A 1 373 ? -6.282 -2.931 -8.763 1.00 89.00 373 THR A C 1
ATOM 3038 O O . THR A 1 373 ? -7.381 -2.754 -9.282 1.00 89.00 373 THR A O 1
ATOM 3041 N N . PHE A 1 374 ? -5.258 -3.445 -9.451 1.00 92.31 374 PHE A N 1
ATOM 3042 C CA . PHE A 1 374 ? -5.405 -3.843 -10.854 1.00 92.31 374 PHE A CA 1
ATOM 3043 C C . PHE A 1 374 ? -6.295 -5.082 -11.013 1.00 92.31 374 PHE A C 1
ATOM 3045 O O . PHE A 1 374 ? -7.013 -5.176 -12.001 1.00 92.31 374 PHE A O 1
ATOM 3052 N N . ALA A 1 375 ? -6.250 -6.017 -10.058 1.00 92.94 375 ALA A N 1
ATOM 3053 C CA . ALA A 1 375 ? -7.030 -7.248 -10.088 1.00 92.94 375 ALA A CA 1
ATOM 3054 C C . ALA A 1 375 ? -8.520 -6.960 -9.867 1.00 92.94 375 ALA A C 1
ATOM 3056 O O . ALA A 1 375 ? -9.357 -7.518 -10.572 1.00 92.94 375 ALA A O 1
ATOM 3057 N N . ILE A 1 376 ? -8.829 -6.028 -8.958 1.00 90.25 376 ILE A N 1
ATOM 3058 C CA . ILE A 1 376 ? -10.181 -5.499 -8.756 1.00 90.25 376 ILE A CA 1
ATOM 3059 C C . ILE A 1 376 ? -10.699 -4.896 -10.069 1.00 90.25 376 ILE A C 1
ATOM 3061 O O . ILE A 1 376 ? -11.699 -5.355 -10.606 1.00 90.25 376 ILE A O 1
ATOM 3065 N N . LEU A 1 377 ? -9.976 -3.938 -10.660 1.00 91.69 377 LEU A N 1
ATOM 3066 C CA . LEU A 1 377 ? -10.388 -3.311 -11.925 1.00 91.69 377 LEU A CA 1
ATOM 3067 C C . LEU A 1 377 ? -10.558 -4.322 -13.069 1.00 91.69 377 LEU A C 1
ATOM 3069 O O . LEU A 1 377 ? -11.505 -4.219 -13.845 1.00 91.69 377 LEU A O 1
ATOM 3073 N N . ALA A 1 378 ? -9.642 -5.284 -13.183 1.00 93.81 378 ALA A N 1
ATOM 3074 C CA . ALA A 1 378 ? -9.664 -6.296 -14.230 1.00 93.81 378 ALA A CA 1
ATOM 3075 C C . ALA A 1 378 ? -10.898 -7.199 -14.140 1.00 93.81 378 ALA A C 1
ATOM 3077 O O . ALA A 1 378 ? -11.552 -7.437 -15.153 1.00 93.81 378 ALA A O 1
ATOM 3078 N N . ARG A 1 379 ? -11.232 -7.680 -12.938 1.00 91.62 379 ARG A N 1
ATOM 3079 C CA . ARG A 1 379 ? -12.380 -8.566 -12.718 1.00 91.62 379 ARG A CA 1
ATOM 3080 C C . ARG A 1 379 ? -13.700 -7.822 -12.894 1.00 91.62 379 ARG A C 1
ATOM 3082 O O . ARG A 1 379 ? -14.547 -8.264 -13.662 1.00 91.62 379 ARG A O 1
ATOM 3089 N N . GLU A 1 380 ? -13.832 -6.662 -12.260 1.00 89.38 380 GLU A N 1
ATOM 3090 C CA . GLU A 1 380 ? -15.086 -5.901 -12.217 1.00 89.38 380 GLU A CA 1
ATOM 3091 C C . GLU A 1 380 ? -15.464 -5.285 -13.571 1.00 89.38 380 GLU A C 1
ATOM 3093 O O . GLU A 1 380 ? -16.639 -5.078 -13.871 1.00 89.38 380 GLU A O 1
ATOM 3098 N N . LEU A 1 381 ? -14.475 -5.004 -14.424 1.00 90.94 381 LEU A N 1
ATOM 3099 C CA . LEU A 1 381 ? -14.697 -4.468 -15.772 1.00 90.94 381 LEU A CA 1
ATOM 3100 C C . LEU A 1 381 ? -14.517 -5.515 -16.877 1.00 90.94 381 LEU A C 1
ATOM 3102 O O . LEU A 1 381 ? -14.628 -5.168 -18.053 1.00 90.94 381 LEU A O 1
ATOM 3106 N N . ASN A 1 382 ? -14.231 -6.768 -16.511 1.00 91.62 382 ASN A N 1
ATOM 3107 C CA . ASN A 1 382 ? -13.881 -7.855 -17.424 1.00 91.62 382 ASN A CA 1
ATOM 3108 C C . ASN A 1 382 ? -12.802 -7.450 -18.452 1.00 91.62 382 ASN A C 1
ATOM 3110 O O . ASN A 1 382 ? -12.961 -7.583 -19.668 1.00 91.62 382 ASN A O 1
ATOM 3114 N N . VAL A 1 383 ? -11.705 -6.884 -17.945 1.00 93.62 383 VAL A N 1
ATOM 3115 C CA . VAL A 1 383 ? -10.577 -6.397 -18.742 1.00 93.62 383 VAL A CA 1
ATOM 3116 C C . VAL A 1 383 ? -9.380 -7.338 -18.573 1.00 93.62 383 VAL A C 1
ATOM 3118 O O . VAL A 1 383 ? -8.968 -7.599 -17.442 1.00 93.62 383 VAL A O 1
ATOM 3121 N N . PRO A 1 384 ? -8.762 -7.820 -19.667 1.00 95.19 384 PRO A N 1
ATOM 3122 C CA . PRO A 1 384 ? -7.584 -8.673 -19.577 1.00 95.19 384 PRO A CA 1
ATOM 3123 C C . PRO A 1 384 ? -6.371 -7.930 -19.003 1.00 95.19 384 PRO A C 1
ATOM 3125 O O . PRO A 1 384 ? -6.105 -6.762 -19.319 1.00 95.19 384 PRO A O 1
ATOM 3128 N N . VAL A 1 385 ? -5.583 -8.653 -18.210 1.00 96.88 385 VAL A N 1
ATOM 3129 C CA . VAL A 1 385 ? -4.324 -8.174 -17.637 1.00 96.88 385 VAL A CA 1
ATOM 3130 C C . VAL A 1 385 ? -3.161 -8.675 -18.481 1.00 96.88 385 VAL A C 1
ATOM 3132 O O . VAL A 1 385 ? -3.035 -9.871 -18.707 1.00 96.88 385 VAL A O 1
ATOM 3135 N N . VAL A 1 386 ? -2.279 -7.782 -18.924 1.00 97.00 386 VAL A N 1
ATOM 3136 C CA . VAL A 1 386 ? -1.029 -8.140 -19.610 1.00 97.00 386 VAL A CA 1
ATOM 3137 C C . VAL A 1 386 ? 0.128 -7.927 -18.634 1.00 97.00 386 VAL A C 1
ATOM 3139 O O . VAL A 1 386 ? 0.511 -6.775 -18.397 1.00 97.00 386 VAL A O 1
ATOM 3142 N N . PRO A 1 387 ? 0.706 -8.996 -18.056 1.00 96.81 387 PRO A N 1
ATOM 3143 C CA . PRO A 1 387 ? 1.883 -8.865 -17.211 1.00 96.81 387 PRO A CA 1
ATOM 3144 C C . PRO A 1 387 ? 3.073 -8.401 -18.055 1.00 96.81 387 PRO A C 1
ATOM 3146 O O . PRO A 1 387 ? 3.317 -8.919 -19.149 1.00 96.81 387 PRO A O 1
ATOM 3149 N N . VAL A 1 388 ? 3.824 -7.421 -17.558 1.00 96.06 388 VAL A N 1
ATOM 3150 C CA . VAL A 1 388 ? 4.998 -6.888 -18.254 1.00 96.06 388 VAL A CA 1
ATOM 3151 C C . VAL A 1 388 ? 6.224 -7.069 -17.377 1.00 96.06 388 VAL A C 1
ATOM 3153 O O . VAL A 1 388 ? 6.297 -6.589 -16.252 1.00 96.06 388 VAL A O 1
ATOM 3156 N N . ARG A 1 389 ? 7.221 -7.768 -17.898 1.00 94.31 389 ARG A N 1
ATOM 3157 C CA . ARG A 1 389 ? 8.462 -8.019 -17.181 1.00 94.31 389 ARG A CA 1
ATOM 3158 C C . ARG A 1 389 ? 9.555 -7.094 -17.697 1.00 94.31 389 ARG A C 1
ATOM 3160 O O . ARG A 1 389 ? 9.921 -7.134 -18.869 1.00 94.31 389 ARG A O 1
ATOM 3167 N N . ILE A 1 390 ? 10.092 -6.289 -16.793 1.00 92.56 390 ILE A N 1
ATOM 3168 C CA . ILE A 1 390 ? 11.220 -5.383 -16.990 1.00 92.56 390 ILE A CA 1
ATOM 3169 C C . ILE A 1 390 ? 12.431 -5.978 -16.273 1.00 92.56 390 ILE A C 1
ATOM 3171 O O . ILE A 1 390 ? 12.374 -6.273 -15.078 1.00 92.56 390 ILE A O 1
ATOM 3175 N N . ARG A 1 391 ? 13.532 -6.168 -17.004 1.00 90.38 391 ARG A N 1
ATOM 3176 C CA . ARG A 1 391 ? 14.825 -6.623 -16.466 1.00 90.38 391 ARG A CA 1
ATOM 3177 C C . ARG A 1 391 ? 15.938 -5.663 -16.858 1.00 90.38 391 ARG A C 1
ATOM 3179 O O . ARG A 1 391 ? 15.913 -5.138 -17.971 1.00 90.38 391 ARG A O 1
ATOM 3186 N N . GLY A 1 392 ? 16.930 -5.497 -15.985 1.00 86.19 392 GLY A N 1
ATOM 3187 C CA . GLY A 1 392 ? 18.117 -4.678 -16.244 1.00 86.19 392 GLY A CA 1
ATOM 3188 C C . GLY A 1 392 ? 17.923 -3.181 -15.998 1.00 86.19 392 GLY A C 1
ATOM 3189 O O . GLY A 1 392 ? 18.884 -2.417 -16.062 1.00 86.19 392 GLY A O 1
ATOM 3190 N N . ALA A 1 393 ? 16.689 -2.734 -15.735 1.00 83.94 393 ALA A N 1
ATOM 3191 C CA . ALA A 1 393 ? 16.392 -1.319 -15.537 1.00 83.94 393 ALA A CA 1
ATOM 3192 C C . ALA A 1 393 ? 16.864 -0.826 -14.161 1.00 83.94 393 ALA A C 1
ATOM 3194 O O . ALA A 1 393 ? 17.298 0.320 -14.049 1.00 83.94 393 ALA A O 1
ATOM 3195 N N . TYR A 1 394 ? 16.851 -1.693 -13.143 1.00 82.88 394 TYR A N 1
ATOM 3196 C CA . TYR A 1 394 ? 17.397 -1.382 -11.820 1.00 82.88 394 TYR A CA 1
ATOM 3197 C C . TYR A 1 394 ? 18.919 -1.185 -11.878 1.00 82.88 394 TYR A C 1
ATOM 3199 O O . TYR A 1 394 ? 19.445 -0.222 -11.332 1.00 82.88 394 TYR A O 1
ATOM 3207 N N . GLU A 1 395 ? 19.634 -2.051 -12.597 1.00 80.62 395 GLU A N 1
ATOM 3208 C CA . GLU A 1 395 ? 21.086 -1.967 -12.768 1.00 80.62 395 GLU A CA 1
ATOM 3209 C C . GLU A 1 395 ? 21.489 -0.797 -13.672 1.00 80.62 395 GLU A C 1
ATOM 3211 O O . GLU A 1 395 ? 22.531 -0.176 -13.455 1.00 80.62 395 GLU A O 1
ATOM 3216 N N . ALA A 1 396 ? 20.670 -0.488 -14.682 1.00 79.25 396 ALA A N 1
ATOM 3217 C CA . ALA A 1 396 ? 20.881 0.646 -15.575 1.00 79.25 396 ALA A CA 1
ATOM 3218 C C . ALA A 1 396 ? 20.669 1.992 -14.867 1.00 79.25 396 ALA A C 1
ATOM 3220 O O . ALA A 1 396 ? 21.394 2.951 -15.140 1.00 79.25 396 ALA A O 1
ATOM 3221 N N . LEU A 1 397 ? 19.673 2.069 -13.979 1.00 73.38 397 LEU A N 1
ATOM 3222 C CA . LEU A 1 397 ? 19.200 3.289 -13.321 1.00 73.38 397 LEU A CA 1
ATOM 3223 C C . LEU A 1 397 ? 18.830 3.032 -11.852 1.00 73.38 397 LEU A C 1
ATOM 3225 O O . LEU A 1 397 ? 17.655 3.150 -11.483 1.00 73.38 397 LEU A O 1
ATOM 3229 N N . PRO A 1 398 ? 19.813 2.716 -10.989 1.00 63.81 398 PRO A N 1
ATOM 3230 C CA . PRO A 1 398 ? 19.532 2.476 -9.584 1.00 63.81 398 PRO A CA 1
ATOM 3231 C C . PRO A 1 398 ? 18.990 3.749 -8.930 1.00 63.81 398 PRO A C 1
ATOM 3233 O O . PRO A 1 398 ? 19.379 4.874 -9.267 1.00 63.81 398 PRO A O 1
ATOM 3236 N N . SER A 1 399 ? 18.055 3.572 -7.997 1.00 59.81 399 SER A N 1
ATOM 3237 C CA . SER A 1 399 ? 17.410 4.685 -7.301 1.00 59.81 399 SER A CA 1
ATOM 3238 C C . SER A 1 399 ? 18.458 5.571 -6.616 1.00 59.81 399 SER A C 1
ATOM 3240 O O . SER A 1 399 ? 19.178 5.100 -5.746 1.00 59.81 399 SER A O 1
ATOM 3242 N N . GLY A 1 400 ? 18.516 6.853 -6.992 1.00 60.34 400 GLY A N 1
ATOM 3243 C CA . GLY A 1 400 ? 19.501 7.821 -6.484 1.00 60.34 400 GLY A CA 1
ATOM 3244 C C . GLY A 1 400 ? 20.624 8.160 -7.470 1.00 60.34 400 GLY A C 1
ATOM 3245 O O . GLY A 1 400 ? 21.297 9.170 -7.288 1.00 60.34 400 GLY A O 1
ATOM 3246 N N . SER A 1 401 ? 20.793 7.396 -8.556 1.00 64.56 401 SER A N 1
ATOM 3247 C CA . SER A 1 401 ? 21.781 7.732 -9.586 1.00 64.56 401 SER A CA 1
ATOM 3248 C C . SER A 1 401 ? 21.363 8.962 -10.399 1.00 64.56 401 SER A C 1
ATOM 3250 O O . SER A 1 401 ? 20.240 9.027 -10.906 1.00 64.56 401 SER A O 1
ATOM 3252 N N . LYS A 1 402 ? 22.286 9.920 -10.570 1.00 58.38 402 LYS A N 1
ATOM 3253 C CA . LYS A 1 402 ? 22.102 11.096 -11.443 1.00 58.38 402 LYS A CA 1
ATOM 3254 C C . LYS A 1 402 ? 22.260 10.757 -12.929 1.00 58.38 402 LYS A C 1
ATOM 3256 O O . LYS A 1 402 ? 21.658 11.428 -13.762 1.00 58.38 402 LYS A O 1
ATOM 3261 N N . PHE A 1 403 ? 23.022 9.709 -13.258 1.00 67.88 403 PHE A N 1
ATOM 3262 C CA . PHE A 1 403 ? 23.298 9.310 -14.639 1.00 67.88 403 PHE A CA 1
ATOM 3263 C C . PHE A 1 403 ? 23.038 7.809 -14.862 1.00 67.88 403 PHE A C 1
ATOM 3265 O O . PHE A 1 403 ? 23.443 6.985 -14.036 1.00 67.88 403 PHE A O 1
ATOM 3272 N N . PRO A 1 404 ? 22.355 7.425 -15.954 1.00 72.06 404 PRO A N 1
ATOM 3273 C CA . PRO A 1 404 ? 22.187 6.022 -16.309 1.00 72.06 404 PRO A CA 1
ATOM 3274 C C . PRO A 1 404 ? 23.511 5.376 -16.726 1.00 72.06 404 PRO A C 1
ATOM 3276 O O . PRO A 1 404 ? 24.364 6.021 -17.333 1.00 72.06 404 PRO A O 1
ATOM 3279 N N . ARG A 1 405 ? 23.667 4.075 -16.459 1.00 75.19 405 ARG A N 1
ATOM 3280 C CA . ARG A 1 405 ? 24.801 3.303 -16.979 1.00 75.19 405 ARG A CA 1
ATOM 3281 C C . ARG A 1 405 ? 24.665 3.132 -18.491 1.00 75.19 405 ARG A C 1
ATOM 3283 O O . ARG A 1 405 ? 23.655 2.623 -18.979 1.00 75.19 405 ARG A O 1
ATOM 3290 N N . ILE A 1 406 ? 25.705 3.530 -19.217 1.00 79.94 406 ILE A N 1
ATOM 3291 C CA . ILE A 1 406 ? 25.774 3.404 -20.675 1.00 79.94 406 ILE A CA 1
ATOM 3292 C C . ILE A 1 406 ? 25.837 1.915 -21.049 1.00 79.94 406 ILE A C 1
ATOM 3294 O O . ILE A 1 406 ? 26.505 1.126 -20.383 1.00 79.94 406 ILE A O 1
ATOM 3298 N N . PHE A 1 407 ? 25.131 1.525 -22.111 1.00 82.19 407 PHE A N 1
ATOM 3299 C CA . PHE A 1 407 ? 25.084 0.169 -22.672 1.00 82.19 407 PHE A CA 1
ATOM 3300 C C . PHE A 1 407 ? 24.548 -0.929 -21.744 1.00 82.19 407 PHE A C 1
ATOM 3302 O O . PHE A 1 407 ? 24.705 -2.117 -22.044 1.00 82.19 407 PHE A O 1
ATOM 3309 N N . ALA A 1 408 ? 23.856 -0.567 -20.662 1.00 85.69 408 ALA A N 1
ATOM 3310 C CA . ALA A 1 408 ? 23.189 -1.545 -19.814 1.00 85.69 408 ALA A CA 1
ATOM 3311 C C . ALA A 1 408 ? 22.112 -2.319 -20.614 1.00 85.69 408 ALA A C 1
ATOM 3313 O O . ALA A 1 408 ? 21.325 -1.703 -21.348 1.00 85.69 408 ALA A O 1
ATOM 3314 N N . PRO A 1 409 ? 22.070 -3.664 -20.529 1.00 90.06 409 PRO A N 1
ATOM 3315 C CA . PRO A 1 409 ? 21.050 -4.462 -21.198 1.00 90.06 409 PRO A CA 1
ATOM 3316 C C . PRO A 1 409 ? 19.715 -4.335 -20.467 1.00 90.06 409 PRO A C 1
ATOM 3318 O O . PRO A 1 409 ? 19.620 -4.679 -19.296 1.00 90.06 409 PRO A O 1
ATOM 3321 N N . ILE A 1 410 ? 18.675 -3.887 -21.173 1.00 92.19 410 ILE A N 1
ATOM 3322 C CA . ILE A 1 410 ? 17.311 -3.787 -20.639 1.00 92.19 410 ILE A CA 1
ATOM 3323 C C . ILE A 1 410 ? 16.400 -4.674 -21.484 1.00 92.19 410 ILE A C 1
ATOM 3325 O O . ILE A 1 410 ? 16.433 -4.612 -22.711 1.00 92.19 410 ILE A O 1
ATOM 3329 N N . THR A 1 411 ? 15.582 -5.514 -20.858 1.00 92.75 411 THR A N 1
ATOM 3330 C CA . THR A 1 411 ? 14.604 -6.347 -21.576 1.00 92.75 411 THR A CA 1
ATOM 3331 C C . THR A 1 411 ? 13.200 -6.044 -21.087 1.00 92.75 411 THR A C 1
ATOM 3333 O O . THR A 1 411 ? 12.952 -6.081 -19.885 1.00 92.75 411 THR A O 1
ATOM 3336 N N . ILE A 1 412 ? 12.302 -5.764 -22.032 1.00 94.75 412 ILE A N 1
ATOM 3337 C CA . ILE A 1 412 ? 10.869 -5.574 -21.810 1.00 94.75 412 ILE A CA 1
ATOM 3338 C C . ILE A 1 412 ? 10.136 -6.745 -22.455 1.00 94.75 412 ILE A C 1
ATOM 3340 O O . ILE A 1 412 ? 10.204 -6.940 -23.668 1.00 94.75 412 ILE A O 1
ATOM 3344 N N . GLU A 1 413 ? 9.448 -7.539 -21.653 1.00 95.69 413 GLU A N 1
ATOM 3345 C CA . GLU A 1 413 ? 8.740 -8.734 -22.097 1.00 95.69 413 GLU A CA 1
ATOM 3346 C C . GLU A 1 413 ? 7.253 -8.615 -21.758 1.00 95.69 413 GLU A C 1
ATOM 3348 O O . GLU A 1 413 ? 6.879 -8.509 -20.594 1.00 95.69 413 GLU A O 1
ATOM 3353 N N . PHE A 1 414 ? 6.404 -8.616 -22.786 1.00 96.50 414 PHE A N 1
ATOM 3354 C CA . PHE A 1 414 ? 4.950 -8.656 -22.640 1.00 96.50 414 PHE A CA 1
ATOM 3355 C C . PHE A 1 414 ? 4.509 -10.119 -22.581 1.00 96.50 414 PHE A C 1
ATOM 3357 O O . PHE A 1 414 ? 4.620 -10.853 -23.567 1.00 96.50 414 PHE A O 1
ATOM 3364 N N . LEU A 1 415 ? 4.046 -10.562 -21.418 1.00 96.19 415 LEU A N 1
ATOM 3365 C CA . LEU A 1 415 ? 3.631 -11.943 -21.190 1.00 96.19 415 LEU A CA 1
ATOM 3366 C C . LEU A 1 415 ? 2.201 -12.180 -21.717 1.00 96.19 415 LEU A C 1
ATOM 3368 O O . LEU A 1 415 ? 1.487 -11.211 -21.993 1.00 96.19 415 LEU A O 1
ATOM 3372 N N . PRO A 1 416 ? 1.779 -13.446 -21.910 1.00 95.56 416 PRO A N 1
ATOM 3373 C CA . PRO A 1 416 ? 0.412 -13.764 -22.314 1.00 95.56 416 PRO A CA 1
ATOM 3374 C C . PRO A 1 416 ? -0.625 -13.104 -21.404 1.00 95.56 416 PRO A C 1
ATOM 3376 O O . PRO A 1 416 ? -0.457 -13.074 -20.183 1.00 95.56 416 PRO A O 1
ATOM 3379 N N . ALA A 1 417 ? -1.688 -12.574 -22.011 1.00 94.50 417 ALA A N 1
ATOM 3380 C CA . ALA A 1 417 ? -2.764 -11.934 -21.272 1.00 94.50 417 ALA A CA 1
ATOM 3381 C C . ALA A 1 417 ? -3.470 -12.941 -20.350 1.00 94.50 417 ALA A C 1
ATOM 3383 O O . ALA A 1 417 ? -3.779 -14.062 -20.754 1.00 94.50 417 ALA A O 1
ATOM 3384 N N . VAL A 1 418 ? -3.741 -12.520 -19.120 1.00 94.00 418 VAL A N 1
ATOM 3385 C CA . VAL A 1 418 ? -4.509 -13.262 -18.125 1.00 94.00 418 VAL A CA 1
ATOM 3386 C C . VAL A 1 418 ? -5.926 -12.697 -18.114 1.00 94.00 418 VAL A C 1
ATOM 3388 O O . VAL A 1 418 ? -6.121 -11.494 -17.929 1.00 94.00 418 VAL A O 1
ATOM 3391 N N . ILE A 1 419 ? -6.910 -13.561 -18.348 1.00 90.88 419 ILE A N 1
ATOM 3392 C CA . ILE A 1 419 ? -8.330 -13.213 -18.267 1.00 90.88 419 ILE A CA 1
ATOM 3393 C C . ILE A 1 419 ? -8.737 -13.260 -16.791 1.00 90.88 419 ILE A C 1
ATOM 3395 O O . ILE A 1 419 ? -8.355 -14.187 -16.081 1.00 90.88 419 ILE A O 1
ATOM 3399 N N . ALA A 1 420 ? -9.462 -12.240 -16.332 1.00 84.38 420 ALA A N 1
ATOM 3400 C CA . ALA A 1 420 ? -9.859 -12.097 -14.930 1.00 84.38 420 ALA A CA 1
ATOM 3401 C C . ALA A 1 420 ? -11.138 -12.878 -14.565 1.00 84.38 420 ALA A C 1
ATOM 3403 O O . ALA A 1 420 ? -11.461 -13.019 -13.388 1.00 84.38 420 ALA A O 1
ATOM 3404 N N . GLU A 1 421 ? -11.876 -13.367 -15.562 1.00 84.75 421 GLU A N 1
ATOM 3405 C CA . GLU A 1 421 ? -13.117 -14.118 -15.378 1.00 84.75 421 GLU A CA 1
ATOM 3406 C C . GLU A 1 421 ? -12.879 -15.416 -14.588 1.00 84.75 421 GLU A C 1
ATOM 3408 O O . GLU A 1 421 ? -11.994 -16.205 -14.915 1.00 84.75 421 GLU A O 1
ATOM 3413 N N . GLY A 1 422 ? -13.666 -15.624 -13.528 1.00 79.31 422 GLY A N 1
ATOM 3414 C CA . GLY A 1 422 ? -13.580 -16.802 -12.655 1.00 79.31 422 GLY A CA 1
ATOM 3415 C C . GLY A 1 422 ? -12.458 -16.777 -11.608 1.00 79.31 422 GLY A C 1
ATOM 3416 O O . GLY A 1 422 ? -12.420 -17.660 -10.755 1.00 79.31 422 GLY A O 1
ATOM 3417 N N . GLU A 1 423 ? -11.579 -15.772 -11.616 1.00 84.75 423 GLU A N 1
ATOM 3418 C CA . GLU A 1 423 ? -10.491 -15.634 -10.640 1.00 84.75 423 GLU A CA 1
ATOM 3419 C C . GLU A 1 423 ? -10.920 -14.786 -9.429 1.00 84.75 423 GLU A C 1
ATOM 3421 O O . GLU A 1 423 ? -11.668 -13.810 -9.550 1.00 84.75 423 GLU A O 1
ATOM 3426 N N . THR A 1 424 ? -10.406 -15.114 -8.240 1.00 87.38 424 THR A N 1
ATOM 3427 C CA . THR A 1 424 ? -10.475 -14.199 -7.088 1.00 87.38 424 THR A CA 1
ATOM 3428 C C . THR A 1 424 ? -9.448 -13.073 -7.248 1.00 87.38 424 THR A C 1
ATOM 3430 O O . THR A 1 424 ? -8.473 -13.211 -7.993 1.00 87.38 424 THR A O 1
ATOM 3433 N N . TYR A 1 425 ? -9.623 -11.953 -6.534 1.00 88.88 425 TYR A N 1
ATOM 3434 C CA . TYR A 1 425 ? -8.658 -10.844 -6.588 1.00 88.88 425 TYR A CA 1
ATOM 3435 C C . TYR A 1 425 ? -7.249 -11.288 -6.180 1.00 88.88 425 TYR A C 1
ATOM 3437 O O . TYR A 1 425 ? -6.269 -10.896 -6.814 1.00 88.88 425 TYR A O 1
ATOM 3445 N N . ASP A 1 426 ? -7.155 -12.138 -5.157 1.00 85.94 426 ASP A N 1
ATOM 3446 C CA . ASP A 1 426 ? -5.892 -12.690 -4.667 1.00 85.94 426 ASP A CA 1
ATOM 3447 C C . ASP A 1 426 ? -5.256 -13.663 -5.656 1.00 85.94 426 ASP A C 1
ATOM 3449 O O . ASP A 1 426 ? -4.077 -13.515 -5.981 1.00 85.94 426 ASP A O 1
ATOM 3453 N N . SER A 1 427 ? -6.043 -14.593 -6.207 1.00 90.88 427 SER A N 1
ATOM 3454 C CA . SER A 1 427 ? -5.562 -15.549 -7.213 1.00 90.88 427 SER A CA 1
ATOM 3455 C C . SER A 1 427 ? -5.005 -14.825 -8.438 1.00 90.88 427 SER A C 1
ATOM 3457 O O . SER A 1 427 ? -3.881 -15.089 -8.868 1.00 90.88 427 SER A O 1
ATOM 3459 N N . LEU A 1 428 ? -5.743 -13.838 -8.961 1.00 92.88 428 LEU A N 1
ATOM 3460 C CA . LEU A 1 428 ? -5.297 -13.043 -10.103 1.00 92.88 428 LEU A CA 1
ATOM 3461 C C . LEU A 1 428 ? -4.026 -12.248 -9.779 1.00 92.88 428 LEU A C 1
ATOM 3463 O O . LEU A 1 428 ? -3.108 -12.193 -10.602 1.00 92.88 428 LEU A O 1
ATOM 3467 N N . THR A 1 429 ? -3.951 -11.658 -8.582 1.00 93.12 429 THR A N 1
ATOM 3468 C CA . THR A 1 429 ? -2.777 -10.891 -8.147 1.00 93.12 429 THR A CA 1
ATOM 3469 C C . THR A 1 429 ? -1.533 -11.772 -8.097 1.00 93.12 429 THR A C 1
ATOM 3471 O O . THR A 1 429 ? -0.505 -11.431 -8.691 1.00 93.12 429 THR A O 1
ATOM 3474 N N . GLU A 1 430 ? -1.640 -12.938 -7.464 1.00 91.50 430 GLU A N 1
ATOM 3475 C CA . GLU A 1 430 ? -0.525 -13.865 -7.303 1.00 91.50 430 GLU A CA 1
ATOM 3476 C C . GLU A 1 430 ? -0.115 -14.504 -8.635 1.00 91.50 430 GLU A C 1
ATOM 3478 O O . GLU A 1 430 ? 1.072 -14.578 -8.952 1.00 91.50 430 GLU A O 1
ATOM 3483 N N . LYS A 1 431 ? -1.077 -14.871 -9.486 1.00 93.06 431 LYS A N 1
ATOM 3484 C CA . LYS A 1 431 ? -0.820 -15.410 -10.830 1.00 93.06 431 LYS A CA 1
ATOM 3485 C C . LYS A 1 431 ? -0.027 -14.431 -11.696 1.00 93.06 431 LYS A C 1
ATOM 3487 O O . LYS A 1 431 ? 0.927 -14.829 -12.370 1.00 93.06 431 LYS A O 1
ATOM 3492 N N . VAL A 1 432 ? -0.381 -13.145 -11.658 1.00 94.25 432 VAL A N 1
ATOM 3493 C CA . VAL A 1 432 ? 0.336 -12.083 -12.383 1.00 94.25 432 VAL A CA 1
ATOM 3494 C C . VAL A 1 432 ? 1.722 -11.842 -11.780 1.00 94.25 432 VAL A C 1
ATOM 3496 O O . VAL A 1 432 ? 2.697 -11.729 -12.529 1.00 94.25 432 VAL A O 1
ATOM 3499 N N . ARG A 1 433 ? 1.845 -11.833 -10.446 1.00 93.88 433 ARG A N 1
ATOM 3500 C CA . ARG A 1 433 ? 3.135 -11.700 -9.751 1.00 93.88 433 ARG A CA 1
ATOM 3501 C C . ARG A 1 433 ? 4.089 -12.837 -10.124 1.00 93.88 433 ARG A C 1
ATOM 3503 O O . ARG A 1 433 ? 5.202 -12.576 -10.575 1.00 93.88 433 ARG A O 1
ATOM 3510 N N . GLN A 1 434 ? 3.638 -14.087 -10.031 1.00 91.69 434 GLN A N 1
ATOM 3511 C CA . GLN A 1 434 ? 4.419 -15.272 -10.398 1.00 91.69 434 GLN A CA 1
ATOM 3512 C C . GLN A 1 434 ? 4.808 -15.271 -11.876 1.00 91.69 434 GLN A C 1
ATOM 3514 O O . GLN A 1 434 ? 5.937 -15.626 -12.220 1.00 91.69 434 GLN A O 1
ATOM 3519 N N . ALA A 1 435 ? 3.904 -14.848 -12.766 1.00 92.12 435 ALA A N 1
ATOM 3520 C CA . ALA A 1 435 ? 4.221 -14.717 -14.183 1.00 92.12 435 ALA A CA 1
ATOM 3521 C C . ALA A 1 435 ? 5.412 -13.772 -14.399 1.00 92.12 435 ALA A C 1
ATOM 3523 O O . ALA A 1 435 ? 6.297 -14.078 -15.194 1.00 92.12 435 ALA A O 1
ATOM 3524 N N . ILE A 1 436 ? 5.494 -12.668 -13.654 1.00 92.06 436 ILE A N 1
ATOM 3525 C CA . ILE A 1 436 ? 6.601 -11.710 -13.753 1.00 92.06 436 ILE A CA 1
ATOM 3526 C C . ILE A 1 436 ? 7.871 -12.225 -13.059 1.00 92.06 436 ILE A C 1
ATOM 3528 O O . ILE A 1 436 ? 8.958 -12.029 -13.603 1.00 92.06 436 ILE A O 1
ATOM 3532 N N . ASP A 1 437 ? 7.749 -12.932 -11.936 1.00 88.81 437 ASP A N 1
ATOM 3533 C CA . ASP A 1 437 ? 8.878 -13.385 -11.107 1.00 88.81 437 ASP A CA 1
ATOM 3534 C C . ASP A 1 437 ? 9.601 -14.635 -11.648 1.00 88.81 437 ASP A C 1
ATOM 3536 O O . ASP A 1 437 ? 10.774 -14.852 -11.353 1.00 88.81 437 ASP A O 1
ATOM 3540 N N . LYS A 1 438 ? 8.938 -15.455 -12.482 1.00 81.31 438 LYS A N 1
ATOM 3541 C CA . LYS A 1 438 ? 9.506 -16.723 -12.985 1.00 81.31 438 LYS A CA 1
ATOM 3542 C C . LYS A 1 438 ? 10.937 -16.563 -13.556 1.00 81.31 438 LYS A C 1
ATOM 3544 O O . LYS A 1 438 ? 11.118 -15.794 -14.518 1.00 81.31 438 LYS A O 1
ATOM 3549 N N . PRO A 1 439 ? 11.938 -17.306 -13.034 1.00 60.50 439 PRO A N 1
ATOM 3550 C CA . PRO A 1 439 ? 13.254 -17.398 -13.660 1.00 60.50 439 PRO A CA 1
ATOM 3551 C C . PRO A 1 439 ? 13.112 -18.028 -15.053 1.00 60.50 439 PRO A C 1
ATOM 3553 O O . PRO A 1 439 ? 12.179 -18.793 -15.298 1.00 60.50 439 PRO A O 1
ATOM 3556 N N . VAL A 1 440 ? 13.973 -17.612 -15.986 1.00 52.06 440 VAL A N 1
ATOM 3557 C CA . VAL A 1 440 ? 13.989 -18.141 -17.365 1.00 52.06 440 VAL A CA 1
ATOM 3558 C C . VAL A 1 440 ? 14.837 -19.394 -17.403 1.00 52.06 440 VAL A C 1
ATOM 3560 O O . VAL A 1 440 ? 15.926 -19.331 -16.790 1.00 52.06 440 VAL A O 1
#

Secondary structure (DSSP, 8-state):
-------EEEEE-TTS-EEEEEETTT-EE-TTS-EE-HHHHHHHHHTSTTEEEEEEEEETTEEEEEEEE-HHHHGGGTS-HHHHIIIIIIHHHHHHS-GGG---EEEE-SSPPPB-TTS-B-GGGHHHHHHHHHHHT-------SSHHHHHHHHHHHHHHTS---TT--TTTTT---HHHHHHHHHHHHHHH-----HHHHTT-SSHHHHHHHHHHH-S--------HHHHHHS-----PPP--HHHHHHHHHHHHHHHHHSEEEEE-GGGS-SS--EEEE---STTHHHHHHHHS-HHHHHHEEEEEEGGG--SHHHHHHHTTTTEEEE-TTT-HHHHHHHHHHHHHTT-EEE--TTSS--SSSS--PPPTHHHHHHHHTT--EEEEEEESHHHHS-TT-SSPPTT-EEEEEEPPPBP-TT--HHHHHHHHHHHHH---

Foldseek 3Di:
DPDDPPQWDWDADPVGDTDGPAGNVQWDQAPQRDTDRQVVVQVQLVVDPQFPGKGWAADPRFIAMETATDCVVVVVVVDDSVVCSVPVGQVVVQVPDDVRRRHLYYFYDNDDADADPVRHGPNVCVVVVSVVRVVVPPPPPDPQPDPLLVLLQVVLCVVQVHHFDFQDQCCRRSVDDLVNLVLVQQQLCQAFVDRDDSVNSNVDRGSSSVSVVSVVRGPHGDSDDRDLLVLQVPADPDDFFAADPVLVVVLQVLLVCCVQFEVEAEAAQVLDDPFAEEEEEAAQAPCVVSSVLNSHDPVQQSQEAEEDEQVVQPDPVSVVCCSHRRYDYDHCPRDVSVVLNNVSVSVVVGGYYYDHQQNDHDQPQDGGQGHLSVLSSCQSVQHWYWYKAKPQSCVQHPPPDPHGDGHGYIYIYTHHIDGSPPDDSVRVRVVSSCSRRDDD

Solvent-accessible surface area (backbone atoms only — not comparable to full-atom values): 24951 Å² total; per-residue (Å²): 136,90,78,82,81,84,50,64,36,65,48,70,52,100,89,68,52,78,43,80,68,48,42,65,91,62,46,45,72,44,97,89,70,50,78,41,53,38,66,69,52,31,52,62,53,46,69,37,78,49,34,68,43,60,48,51,46,78,54,93,97,35,38,28,35,42,34,24,63,23,60,84,60,34,59,82,69,77,54,59,65,69,58,48,48,44,62,74,44,48,46,62,48,44,75,77,47,60,80,93,71,33,70,30,40,82,32,64,40,94,62,81,79,62,53,46,99,82,68,47,74,45,58,89,52,46,64,64,48,40,53,51,31,60,62,73,58,64,68,75,66,72,79,66,92,51,71,52,41,56,55,50,36,51,53,51,19,64,78,58,75,43,92,66,54,58,76,35,23,60,46,43,68,61,62,46,50,77,66,51,37,50,50,49,26,53,29,37,32,62,16,23,50,31,88,53,56,64,70,60,59,68,66,36,71,21,44,40,58,47,25,52,53,45,67,76,55,42,76,49,84,49,95,56,74,75,56,68,58,57,65,49,64,50,82,69,98,74,82,78,56,59,84,43,78,63,45,57,52,52,41,52,53,47,37,54,48,38,53,72,44,22,50,53,44,80,42,45,69,84,41,60,68,100,57,45,33,38,35,39,36,66,46,38,38,95,54,50,69,58,60,56,50,48,68,46,52,76,72,52,46,77,35,39,31,39,68,42,56,43,89,79,50,82,49,72,69,50,45,54,48,32,52,27,53,35,41,48,70,40,53,66,88,82,40,53,62,62,48,51,25,54,54,44,51,44,45,72,73,62,21,27,39,41,47,56,39,51,81,55,63,35,91,78,72,56,86,71,68,70,51,51,66,63,31,48,51,19,43,72,67,70,27,35,34,29,33,27,36,69,42,43,40,30,78,22,36,43,87,88,61,93,65,68,47,77,61,32,55,27,40,41,34,38,40,70,57,44,72,31,78,94,53,52,48,66,57,47,41,50,54,45,49,49,67,55,66,58,83,131

Sequence (440 aa):
DGWLYTGDLGEFDDEGFLYITGRKKEIIVLSNGKNINPAELEEKIGASPFVKECGVFYHDEQIQAIIQPDMATIAPTGKPASEVIRWEVIEPLNKNISAYKKIMGVHLTEFELPRTRLGKLQRFKLPSMAVLASVGNEHVSDEPKGVEYEIIAEYLAKEKMRLVRPNHHIEMDLGMDSLDKVSFQAWLMQAFGVNMEPLQMTAFNTISELSEYVAEHKTRVEEGKLDWTDIIREKVNLKLPANWFTGRWVVYSSKVFFHLYFRIRGKGTQNIPDAPVIFVPNHQSYLDGLFIASFLRRRQLRKTYFYAKEKHIKQAWMKFLANRNNIIVVDLNKDLKESIQKMAEVLRQKQNMIIFPEGTRTKTGKLGEFKKTFAILARELNVPVVPVRIRGAYEALPSGSKFPRIFAPITIEFLPAVIAEGETYDSLTEKVRQAIDKPV

pLDDT: mean 81.74, std 11.62, range [39.53, 97.0]

=== Feature glossary ===
Key to the feature types in this record:

— What the protein is —

Primary structure: the covalent order of the twenty standard amino acids along the backbone. Two proteins with the same sequence will (almost always) fold to the same structure; two with 30% identity often share a fold but not the details.

Database cross-references. InterPro integrates a dozen domain/family signature databases into unified entries with residue-range hits. GO terms attach function/process/location labels with evidence codes. CATH codes position the fold in a four-level structural taxonomy. Organism is the NCBI-taxonomy species name.

— Where its atoms are —

The mmCIF block holds the 3D Cartesian coordinates of each backbone atom (N, Cα, C, O) in ångströms. mmCIF is the PDB's canonical archive format — a tagged-loop text representation of the atomic model.

Six rendered views show the 3D structure from the faces of a cube — i.e. along ±x, ±y, ±z. Rendering representation is drawn randomly per protein from cartoon (secondary-structure ribbons), sticks (backbone bonds), or molecular surface; coloring is either N→C rainbow (blue at the N-terminus through red at the C-terminus) or one color per chain.

— Local backbone conformation —

DSSP 8-state secondary structure assigns each residue one of H (α-helix), G (3₁₀-helix), I (π-helix), E (extended β-strand), B (isolated β-bridge), T (hydrogen-bonded turn), S (bend), or '-' (coil). The assignment is computed from backbone hydrogen-bond geometry via the Kabsch–Sander algorithm.

P-SEA three-state annotation labels each residue as helix, strand, or coil based purely on the geometry of the Cα trace. It serves as a fallback when the full backbone (and thus DSSP) is unavailable.

The φ/ψ torsion pair specifies the backbone conformation at each residue. φ rotates about the N–Cα bond, ψ about the Cα–C bond. Steric clashes forbid most of the (φ, ψ) plane — the allowed regions (α-helix basin, β-sheet basin, left-handed helix) are the Ramachandran-allowed regions.

— Global shape and packing —

The geometric summary reports three shape descriptors. Rg (radius of gyration) measures how spread out the Cα atoms are about their centre of mass; compact globular proteins have small Rg, elongated or unfolded ones large. Cα contacts (<8 Å, |i−j|>4) count long-range residue pairs in spatial proximity — high for tightly packed folds, near zero for rods or random coil. The bounding-box extents give the protein's footprint along x, y, z in Å.

Accessible surface area quantifies burial. A residue with SASA near zero is packed into the hydrophobic core; one with SASA >100 Å² sits on the surface. Computed here via the Shrake–Rupley numerical algorithm with a 1.4 Å probe.

Plot images: a contact map (which residues are close in 3D, as an N×N binary image), a Ramachandran scatter (backbone torsion angles, revealing secondary-structure composition at a glance), and — for AlphaFold structures — a PAE heatmap (pairwise prediction confidence).

— Structural neighborhood —

The Foldseek 3Di string encodes local tertiary geometry as a 20-letter alphabet — one character per residue — derived from the relative positions of nearby Cα atoms. Unlike the amino-acid sequence, 3Di is a direct function of the 3D structure, so two proteins with the same fold have similar 3Di strings even at low sequence identity.

Nearest PDB neighbors are the top structural matches found by Foldseek when searching this structure against the entire Protein Data Bank. Each hit reports a TM-score (0 to 1; >0.5 almost always implies the same fold) and an E-value. These are *structural* homologs — they may share no detectable sequence similarity.

— Confidence and disorder —

For AlphaFold models, the B-factor field carries pLDDT — the model's own estimate of local accuracy on a 0–100 scale. Regions with pLDDT<50 should be treated as essentially unmodeled; they often correspond to intrinsically disordered segments.

B-factor (Debye–Waller factor) reflects atomic displacement in the crystal lattice. It is an experimental observable (units Å²), not a prediction; low values mean the atom is pinned down, high values mean it moves or is heterogeneous across the crystal.

Predicted aligned error is AlphaFold's pairwise confidence. Unlike pLDDT (per-residue), PAE is per-residue-pair and captures whether two parts of the structure are correctly placed relative to each other. Units are ångströms of expected positional error.